Protein AF-0000000084401352 (afdb_homodimer)

Radius of gyration: 25.62 Å; Cα contacts (8 Å, |Δi|>4): 1150; chains: 2; bounding box: 53×101×87 Å

Solvent-accessible surface area (backbone atoms only — not comparable to full-atom values): 31483 Å² total; per-residue (Å²): 136,85,79,76,78,75,78,77,76,76,75,73,77,75,78,76,76,58,40,48,72,59,39,76,73,61,58,25,73,66,57,56,69,68,43,31,50,49,39,47,46,50,26,49,52,30,48,51,50,28,50,51,30,50,49,47,62,72,75,46,54,65,65,54,29,42,75,72,68,41,68,77,48,61,65,51,41,56,51,52,27,52,27,25,48,52,56,23,51,57,33,39,49,34,59,42,82,64,74,68,82,59,47,77,59,74,94,57,88,46,65,64,39,46,45,57,51,43,33,51,52,31,48,42,50,36,9,29,39,19,32,39,38,25,67,43,79,50,42,64,59,20,30,52,39,41,19,40,33,28,45,34,31,41,54,26,26,52,38,22,46,76,70,70,34,47,52,58,46,34,79,56,24,40,40,66,22,49,66,27,56,33,47,31,73,47,44,84,35,55,50,64,57,87,78,28,80,75,74,86,54,63,75,36,45,65,34,48,50,43,74,77,40,81,53,86,61,54,53,65,64,27,33,28,39,36,36,42,56,51,92,80,38,84,69,72,86,59,27,24,43,27,39,33,22,45,30,28,60,45,74,30,64,49,48,72,75,56,91,30,32,30,37,36,47,43,59,78,87,64,46,10,60,27,41,32,32,31,29,29,71,95,37,54,57,90,57,54,65,88,37,33,59,20,35,37,45,44,77,33,47,132,84,79,76,77,75,77,75,77,75,76,73,77,74,77,75,76,55,39,48,73,57,39,75,72,60,58,26,74,66,57,57,69,68,45,33,50,49,38,47,45,50,25,50,52,30,48,49,52,27,50,52,30,50,50,47,61,72,74,47,54,67,64,53,30,42,74,71,69,40,66,77,48,61,67,50,41,56,51,50,27,53,27,25,49,54,55,24,49,58,34,38,50,34,60,43,80,63,75,67,82,58,47,76,59,71,96,57,90,46,66,65,39,46,46,56,52,45,33,52,51,30,49,44,50,36,9,28,40,20,32,40,39,25,68,44,76,50,41,64,58,20,28,52,38,41,18,38,32,26,47,34,31,40,54,26,26,53,39,22,46,75,71,70,34,46,52,57,47,35,80,56,23,40,42,65,22,52,66,26,57,34,47,30,72,47,44,84,35,54,50,64,56,85,79,28,79,76,73,87,55,63,77,36,46,63,31,50,50,42,74,76,42,80,53,85,62,54,53,63,64,28,33,28,40,36,36,42,56,49,90,81,38,84,68,72,88,59,28,24,42,27,39,35,22,43,31,27,59,43,74,29,64,48,48,70,76,54,91,31,32,29,35,36,49,42,58,80,89,63,48,10,60,25,41,33,31,31,27,36,72,92,61,33,49,87,61,54,63,88,37,30,59,21,34,38,44,44,78,34,48

Secondary structure (DSSP, 8-state):
------------------BTT--TTS-GGG--HHHHHHHHHHHHHHHHHHHHHHHHHHH--HHHHHHTT-TTTHHHHHHHHHHHHHHHHHHHHHH-S---PPEE-----SHHHHHHHHHHHHHHHHHHHHHHHHH---HHHHHHHHHHHHHHHHHHHHHHHHHT--S-SSSSSPPP--HHHHHHHHGGGEE--TTSPP--SPPPPBEEEEE-SS-SSP-TT-EEEEEE-TTT----SSEEEEEEETTEEEEEE-EEEETTEEEEEPPTT--SEEEEEEEETTS-SS-SGGG--EEEEEE--/------------------BTT--TTS-GGG--HHHHHHHHHHHHHHHHHHHHHHHHHHH--HHHHHHTT-TTTHHHHHHHHHHHHHHHHHHHHHH-S---PPEE-----SHHHHHHHHHHHHHHHHHHHHHHHHH---HHHHHHHHHHHHHHHHHHHHHHHHHT--S-SSSSSPPP--HHHHHHHHGGGEE--TTSPP--SPPPPBEEEEE-SS-SSP-TT-EEEEEE-TTT----SSEEEEEEETTEEEEEE-EEEETTEEEEEPPTT--SEEEEEEEETTT--S-SGGG--EEEEEE--

pLDDT: mean 88.19, std 19.38, range [24.23, 98.75]

Organism: NCBI:txid1296121

Nearest PDB structures (foldseek):
  8w9k-assembly1_A  TM=8.184E-01  e=1.343E-14  Ramazzottius varieornatus
  8w9k-assembly2_C  TM=8.137E-01  e=3.827E-14  Ramazzottius varieornatus
  8kce-assembly1_A-2  TM=8.216E-01  e=9.245E-14  Ramazzottius varieornatus
  8x1k-assembly1_B  TM=8.146E-01  e=9.245E-14  Ramazzottius varieornatus
  8w9k-assembly1_B  TM=8.212E-01  e=2.360E-13  Ramazzottius varieornatus

Structure (mmCIF, N/CA/C/O backbone):
data_AF-0000000084401352-model_v1
#
loop_
_entity.id
_entity.type
_entity.pdbx_description
1 polymer Rds1p
#
loop_
_atom_site.group_PDB
_atom_site.id
_atom_site.type_symbol
_atom_site.label_atom_id
_atom_site.label_alt_id
_atom_site.label_comp_id
_atom_site.label_asym_id
_atom_site.label_entity_id
_atom_site.label_seq_id
_atom_site.pdbx_PDB_ins_code
_atom_site.Cartn_x
_atom_site.Cartn_y
_atom_site.Cartn_z
_atom_site.occupancy
_atom_site.B_iso_or_equiv
_atom_site.auth_seq_id
_atom_site.auth_comp_id
_atom_site.auth_asym_id
_atom_site.auth_atom_id
_atom_site.pdbx_PDB_model_num
ATOM 1 N N . MET A 1 1 ? 0.568 50.594 -46.312 1 24.95 1 MET A N 1
ATOM 2 C CA . MET A 1 1 ? 1.504 50.312 -45.25 1 24.95 1 MET A CA 1
ATOM 3 C C . MET A 1 1 ? 1.021 49.125 -44.406 1 24.95 1 MET A C 1
ATOM 5 O O . MET A 1 1 ? -0.039 49.219 -43.781 1 24.95 1 MET A O 1
ATOM 9 N N . LYS A 1 2 ? 1.352 47.844 -44.875 1 28.97 2 LYS A N 1
ATOM 10 C CA . LYS A 1 2 ? 0.932 46.531 -44.469 1 28.97 2 LYS A CA 1
ATOM 11 C C . LYS A 1 2 ? 1.452 46.188 -43.062 1 28.97 2 LYS A C 1
ATOM 13 O O . LYS A 1 2 ? 2.658 46.031 -42.844 1 28.97 2 LYS A O 1
ATOM 18 N N . VAL A 1 3 ? 0.885 46.812 -41.969 1 34.12 3 VAL A N 1
ATOM 19 C CA . VAL A 1 3 ? 1.384 46.594 -40.625 1 34.12 3 VAL A CA 1
ATOM 20 C C . VAL A 1 3 ? 1.354 45.094 -40.312 1 34.12 3 VAL A C 1
ATOM 22 O O . VAL A 1 3 ? 0.298 44.469 -40.375 1 34.12 3 VAL A O 1
ATOM 25 N N . SER A 1 4 ? 2.381 44.406 -40.594 1 30.19 4 SER A N 1
ATOM 26 C CA . SER A 1 4 ? 2.557 42.969 -40.312 1 30.19 4 SER A CA 1
ATOM 27 C C . SER A 1 4 ? 2.533 42.719 -38.812 1 30.19 4 SER A C 1
ATOM 29 O O . SER A 1 4 ? 3.391 43.219 -38.062 1 30.19 4 SER A O 1
ATOM 31 N N . VAL A 1 5 ? 1.362 42.594 -38.188 1 30.58 5 VAL A N 1
ATOM 32 C CA . VAL A 1 5 ? 1.199 42.281 -36.75 1 30.58 5 VAL A CA 1
ATOM 33 C C . VAL A 1 5 ? 1.843 40.938 -36.469 1 30.58 5 VAL A C 1
ATOM 35 O O . VAL A 1 5 ? 1.449 39.906 -37.031 1 30.58 5 VAL A O 1
ATOM 38 N N . THR A 1 6 ? 3.119 40.906 -36.219 1 30.44 6 THR A N 1
ATOM 39 C CA . THR A 1 6 ? 3.824 39.719 -35.75 1 30.44 6 THR A CA 1
ATOM 40 C C . THR A 1 6 ? 3.205 39.219 -34.469 1 30.44 6 THR A C 1
ATOM 42 O O . THR A 1 6 ? 3.146 39.938 -33.469 1 30.44 6 THR A O 1
ATOM 45 N N . LEU A 1 7 ? 2.303 38.281 -34.531 1 28.16 7 LEU A N 1
ATOM 46 C CA . LEU A 1 7 ? 1.721 37.562 -33.406 1 28.16 7 LEU A CA 1
ATOM 47 C C . LEU A 1 7 ? 2.805 36.844 -32.594 1 28.16 7 LEU A C 1
ATOM 49 O O . LEU A 1 7 ? 3.48 35.969 -33.094 1 28.16 7 LEU A O 1
ATOM 53 N N . ALA A 1 8 ? 3.504 37.562 -31.672 1 27.83 8 ALA A N 1
ATOM 54 C CA . ALA A 1 8 ? 4.426 36.938 -30.734 1 27.83 8 ALA A CA 1
ATOM 55 C C . ALA A 1 8 ? 3.727 35.875 -29.906 1 27.83 8 ALA A C 1
ATOM 57 O O . ALA A 1 8 ? 2.762 36.156 -29.188 1 27.83 8 ALA A O 1
ATOM 58 N N . ALA A 1 9 ? 3.676 34.688 -30.391 1 27.03 9 ALA A N 1
ATOM 59 C CA . ALA A 1 9 ? 3.223 33.5 -29.641 1 27.03 9 ALA A CA 1
ATOM 60 C C . ALA A 1 9 ? 3.98 33.375 -28.328 1 27.03 9 ALA A C 1
ATOM 62 O O . ALA A 1 9 ? 5.207 33.25 -28.312 1 27.03 9 ALA A O 1
ATOM 63 N N . LEU A 1 10 ? 3.535 34.062 -27.328 1 24.78 10 LEU A N 1
ATOM 64 C CA . LEU A 1 10 ? 4.066 33.875 -25.984 1 24.78 10 LEU A CA 1
ATOM 65 C C . LEU A 1 10 ? 4.062 32.375 -25.625 1 24.78 10 LEU A C 1
ATOM 67 O O . LEU A 1 10 ? 3 31.766 -25.531 1 24.78 10 LEU A O 1
ATOM 71 N N . LEU A 1 11 ? 5.062 31.656 -25.969 1 24.5 11 LEU A N 1
ATOM 72 C CA . LEU A 1 11 ? 5.32 30.328 -25.422 1 24.5 11 LEU A CA 1
ATOM 73 C C . LEU A 1 11 ? 5.34 30.344 -23.906 1 24.5 11 LEU A C 1
ATOM 75 O O . LEU A 1 11 ? 6.273 30.891 -23.297 1 24.5 11 LEU A O 1
ATOM 79 N N . ALA A 1 12 ? 4.207 30.484 -23.266 1 27.17 12 ALA A N 1
ATOM 80 C CA . ALA A 1 12 ? 4.137 30.234 -21.828 1 27.17 12 ALA A CA 1
ATOM 81 C C . ALA A 1 12 ? 4.875 28.953 -21.453 1 27.17 12 ALA A C 1
ATOM 83 O O . ALA A 1 12 ? 4.613 27.891 -22.031 1 27.17 12 ALA A O 1
ATOM 84 N N . GLY A 1 13 ? 6.031 29.016 -21 1 24.56 13 GLY A N 1
ATOM 85 C CA . GLY A 1 13 ? 6.859 27.938 -20.469 1 24.56 13 GLY A CA 1
ATOM 86 C C . GLY A 1 13 ? 6.098 26.984 -19.578 1 24.56 13 GLY A C 1
ATOM 87 O O . GLY A 1 13 ? 5.535 27.406 -18.562 1 24.56 13 GLY A O 1
ATOM 88 N N . VAL A 1 14 ? 5.512 25.938 -20.031 1 26.88 14 VAL A N 1
ATOM 89 C CA . VAL A 1 14 ? 4.969 24.828 -19.281 1 26.88 14 VAL A CA 1
ATOM 90 C C . VAL A 1 14 ? 5.984 24.359 -18.234 1 26.88 14 VAL A C 1
ATOM 92 O O . VAL A 1 14 ? 7.086 23.938 -18.578 1 26.88 14 VAL A O 1
ATOM 95 N N . ALA A 1 15 ? 5.996 24.953 -17.062 1 28.17 15 ALA A N 1
ATOM 96 C CA . ALA A 1 15 ? 6.77 24.406 -15.961 1 28.17 15 ALA A CA 1
ATOM 97 C C . ALA A 1 15 ? 6.605 22.891 -15.891 1 28.17 15 ALA A C 1
ATOM 99 O O . ALA A 1 15 ? 5.488 22.375 -15.734 1 28.17 15 ALA A O 1
ATOM 100 N N . SER A 1 16 ? 7.355 22.062 -16.531 1 27.73 16 SER A N 1
ATOM 101 C CA . SER A 1 16 ? 7.414 20.609 -16.438 1 27.73 16 SER A CA 1
ATOM 102 C C . SER A 1 16 ? 7.453 20.156 -14.984 1 27.73 16 SER A C 1
ATOM 104 O O . SER A 1 16 ? 8.352 20.531 -14.234 1 27.73 16 SER A O 1
ATOM 106 N N . ALA A 1 17 ? 6.398 19.891 -14.375 1 30.94 17 ALA A N 1
ATOM 107 C CA . ALA A 1 17 ? 6.266 19.234 -13.086 1 30.94 17 ALA A CA 1
ATOM 108 C C . ALA A 1 17 ? 7.152 17.984 -13.008 1 30.94 17 ALA A C 1
ATOM 110 O O . ALA A 1 17 ? 6.902 17 -13.703 1 30.94 17 ALA A O 1
ATOM 111 N N . THR A 1 18 ? 8.438 18.094 -12.789 1 31.03 18 THR A N 1
ATOM 112 C CA . THR A 1 18 ? 9.289 16.938 -12.602 1 31.03 18 THR A CA 1
ATOM 113 C C . THR A 1 18 ? 8.836 16.125 -11.383 1 31.03 18 THR A C 1
ATOM 115 O O . THR A 1 18 ? 8.664 16.688 -10.297 1 31.03 18 THR A O 1
ATOM 118 N N . PRO A 1 19 ? 8.367 15.062 -11.555 1 37.28 19 PRO A N 1
ATOM 119 C CA . PRO A 1 19 ? 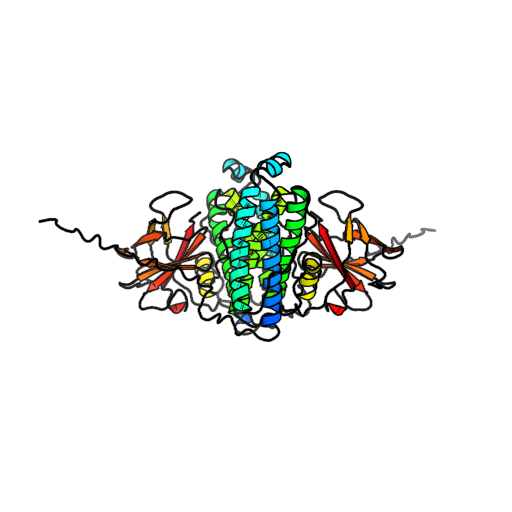8.023 14.203 -10.422 1 37.28 19 PRO A CA 1
ATOM 120 C C . PRO A 1 19 ? 9.102 14.188 -9.344 1 37.28 19 PRO A C 1
ATOM 122 O O . PRO A 1 19 ? 10.289 14.32 -9.648 1 37.28 19 PRO A O 1
ATOM 125 N N . ILE A 1 20 ? 8.859 14.547 -8.203 1 38.28 20 ILE A N 1
ATOM 126 C CA . ILE A 1 20 ? 9.789 14.508 -7.086 1 38.28 20 ILE A CA 1
ATOM 127 C C . ILE A 1 20 ? 10.625 13.227 -7.156 1 38.28 20 ILE A C 1
ATOM 129 O O . ILE A 1 20 ? 11.805 13.227 -6.789 1 38.28 20 ILE A O 1
ATOM 133 N N . VAL A 1 21 ? 10.039 12.07 -7.457 1 39.31 21 VAL A N 1
ATOM 134 C CA . VAL A 1 21 ? 10.844 10.859 -7.555 1 39.31 21 VAL A CA 1
ATOM 135 C C . VAL A 1 21 ? 11.961 11.055 -8.578 1 39.31 21 VAL A C 1
ATOM 137 O O . VAL A 1 21 ? 12.883 10.242 -8.672 1 39.31 21 VAL A O 1
ATOM 140 N N . THR A 1 22 ? 11.648 11.93 -9.531 1 38.03 22 THR A N 1
ATOM 141 C CA . THR A 1 22 ? 12.734 12.062 -10.492 1 38.03 22 THR A CA 1
ATOM 142 C C . THR A 1 22 ? 13.906 12.828 -9.883 1 38.03 22 THR A C 1
ATOM 144 O O . THR A 1 22 ? 14.172 13.969 -10.258 1 38.03 22 THR A O 1
ATOM 147 N N . SER A 1 23 ? 13.875 12.906 -8.578 1 35.84 23 SER A N 1
ATOM 148 C CA . SER A 1 23 ? 15.156 13.516 -8.242 1 35.84 23 SER A CA 1
ATOM 149 C C . SER A 1 23 ? 16.266 13.055 -9.195 1 35.84 23 SER A C 1
ATOM 151 O O . SER A 1 23 ? 16.297 11.883 -9.586 1 35.84 23 SER A O 1
ATOM 153 N N . THR A 1 24 ? 16.641 13.867 -9.875 1 38.06 24 THR A N 1
ATOM 154 C CA . THR A 1 24 ? 17.859 13.695 -10.641 1 38.06 24 THR A CA 1
ATOM 155 C C . THR A 1 24 ? 18.75 12.633 -10.008 1 38.06 24 THR A C 1
ATOM 157 O O . THR A 1 24 ? 19.766 12.227 -10.594 1 38.06 24 THR A O 1
ATOM 160 N N . LYS A 1 25 ? 18.594 12.523 -8.734 1 38.75 25 LYS A N 1
ATOM 161 C CA . LYS A 1 25 ? 19.609 11.68 -8.102 1 38.75 25 LYS A CA 1
ATOM 162 C C . LYS A 1 25 ? 19.375 10.211 -8.438 1 38.75 25 LYS A C 1
ATOM 164 O O . LYS A 1 25 ? 20.172 9.352 -8.047 1 38.75 25 LYS A O 1
ATOM 169 N N . TRP A 1 26 ? 18.078 9.836 -8.609 1 44.12 26 TRP A N 1
ATOM 170 C CA . TRP A 1 26 ? 18.109 8.438 -9.031 1 44.12 26 TRP A CA 1
ATOM 171 C C . TRP A 1 26 ? 18.828 8.289 -10.367 1 44.12 26 TRP A C 1
ATOM 173 O O . TRP A 1 26 ? 18.234 8.523 -11.422 1 44.12 26 TRP A O 1
ATOM 183 N N . LYS A 1 27 ? 19.984 8.875 -10.336 1 45.25 27 LYS A N 1
ATOM 184 C CA . LYS A 1 27 ? 20.766 8.547 -11.531 1 45.25 27 LYS A CA 1
ATOM 185 C C . LYS A 1 27 ? 20.688 7.055 -11.844 1 45.25 27 LYS A C 1
ATOM 187 O O . LYS A 1 27 ? 21.109 6.227 -11.031 1 45.25 27 LYS A O 1
ATOM 192 N N . ARG A 1 28 ? 19.625 6.715 -12.594 1 53.72 28 ARG A N 1
ATOM 193 C CA . ARG A 1 28 ? 19.062 5.527 -13.227 1 53.72 28 ARG A CA 1
ATOM 194 C C . ARG A 1 28 ? 20.125 4.453 -13.422 1 53.72 28 ARG A C 1
ATOM 196 O O . ARG A 1 28 ? 19.938 3.303 -13.023 1 53.72 28 ARG A O 1
ATOM 203 N N . SER A 1 29 ? 21.016 4.723 -14.297 1 56.72 29 SER A N 1
ATOM 204 C CA . SER A 1 29 ? 21.797 3.711 -15 1 56.72 29 SER A CA 1
ATOM 205 C C . SER A 1 29 ? 22.969 3.232 -14.156 1 56.72 29 SER A C 1
ATOM 207 O O . SER A 1 29 ? 23.703 2.322 -14.555 1 56.72 29 SER A O 1
ATOM 209 N N . ALA A 1 30 ? 22.688 3.465 -12.805 1 66.69 30 ALA A N 1
ATOM 210 C CA . ALA A 1 30 ? 23.938 3.137 -12.117 1 66.69 30 ALA A CA 1
ATOM 211 C C . ALA A 1 30 ? 23.734 2.027 -11.094 1 66.69 30 ALA A C 1
ATOM 213 O O . ALA A 1 30 ? 24.641 1.723 -10.305 1 66.69 30 ALA A O 1
ATOM 214 N N . LEU A 1 31 ? 22.531 1.373 -11.289 1 85.69 31 LEU A N 1
ATOM 215 C CA . LEU A 1 31 ? 22.359 0.32 -10.289 1 85.69 31 LEU A CA 1
ATOM 216 C C . LEU A 1 31 ? 23.203 -0.907 -10.648 1 85.69 31 LEU A C 1
ATOM 218 O O . LEU A 1 31 ? 23.328 -1.251 -11.828 1 85.69 31 LEU A O 1
ATOM 222 N N . GLN A 1 32 ? 23.828 -1.464 -9.633 1 88.19 32 GLN A N 1
ATOM 223 C CA . GLN A 1 32 ? 24.656 -2.652 -9.828 1 88.19 32 GLN A CA 1
ATOM 224 C C . GLN A 1 32 ? 24.344 -3.719 -8.781 1 88.19 32 GLN A C 1
ATOM 226 O O . GLN A 1 32 ? 23.609 -3.457 -7.82 1 88.19 32 GLN A O 1
ATOM 231 N N . GLY A 1 33 ? 24.719 -4.93 -9.102 1 94.06 33 GLY A N 1
ATOM 232 C CA . GLY A 1 33 ? 24.594 -6.012 -8.141 1 94.06 33 GLY A CA 1
ATOM 233 C C . GLY A 1 33 ? 23.156 -6.348 -7.812 1 94.06 33 GLY A C 1
ATOM 234 O O . GLY A 1 33 ? 22.312 -6.469 -8.711 1 94.06 33 GLY A O 1
ATOM 235 N N . LEU A 1 34 ? 22.906 -6.578 -6.586 1 94.81 34 LEU A N 1
ATOM 236 C CA . LEU A 1 34 ? 21.594 -7.035 -6.137 1 94.81 34 LEU A CA 1
ATOM 237 C C . LEU A 1 34 ? 20.531 -5.98 -6.414 1 94.81 34 LEU A C 1
ATOM 239 O O . LEU A 1 34 ? 19.391 -6.312 -6.738 1 94.81 34 LEU A O 1
ATOM 243 N N . ASP A 1 35 ? 20.938 -4.719 -6.293 1 96.25 35 ASP A N 1
ATOM 244 C CA . ASP A 1 35 ? 19.984 -3.654 -6.578 1 96.25 35 ASP A CA 1
ATOM 245 C C . ASP A 1 35 ? 19.484 -3.736 -8.023 1 96.25 35 ASP A C 1
ATOM 247 O O . ASP A 1 35 ? 18.281 -3.604 -8.273 1 96.25 35 ASP A O 1
ATOM 251 N N . PHE A 1 36 ? 20.375 -3.949 -8.969 1 96.19 36 PHE A N 1
ATOM 252 C CA . PHE A 1 36 ? 19.969 -4.086 -10.359 1 96.19 36 PHE A CA 1
ATOM 253 C C . PHE A 1 36 ? 19.047 -5.297 -10.531 1 96.19 36 PHE A C 1
ATOM 255 O O . PHE A 1 36 ? 18.031 -5.219 -11.227 1 96.19 36 PHE A O 1
ATOM 262 N N . GLU A 1 37 ? 19.438 -6.422 -9.922 1 97.25 37 GLU A N 1
ATOM 263 C CA . GLU A 1 37 ? 18.672 -7.648 -10.094 1 97.25 37 GLU A CA 1
ATOM 264 C C . GLU A 1 37 ? 17.234 -7.473 -9.602 1 97.25 37 GLU A C 1
ATOM 266 O O . GLU A 1 37 ? 16.297 -7.949 -10.242 1 97.25 37 GLU A O 1
ATOM 271 N N . ILE A 1 38 ? 17.062 -6.801 -8.5 1 97.94 38 ILE A N 1
ATOM 272 C CA . ILE A 1 38 ? 15.742 -6.578 -7.926 1 97.94 38 ILE A CA 1
ATOM 273 C C . ILE A 1 38 ? 14.945 -5.633 -8.82 1 97.94 38 ILE A C 1
ATOM 275 O O . ILE A 1 38 ? 13.766 -5.875 -9.102 1 97.94 38 ILE A O 1
ATOM 279 N N . ILE A 1 39 ? 15.578 -4.59 -9.312 1 97.5 39 ILE A N 1
ATOM 280 C CA . ILE A 1 39 ? 14.898 -3.627 -10.18 1 97.5 39 ILE A CA 1
ATOM 281 C C . ILE A 1 39 ? 14.547 -4.285 -11.508 1 97.5 39 ILE A C 1
ATOM 283 O O . ILE A 1 39 ? 13.477 -4.031 -12.07 1 97.5 39 ILE A O 1
ATOM 287 N N . ASN A 1 40 ? 15.414 -5.102 -12.055 1 97.31 40 ASN A N 1
ATOM 288 C CA . ASN A 1 40 ? 15.133 -5.859 -13.266 1 97.31 40 ASN A CA 1
ATOM 289 C C . ASN A 1 40 ? 13.898 -6.742 -13.094 1 97.31 40 ASN A C 1
ATOM 291 O O . ASN A 1 40 ? 13.031 -6.789 -13.977 1 97.31 40 ASN A O 1
ATOM 295 N N . LEU A 1 41 ? 13.773 -7.438 -11.984 1 98.19 41 LEU A N 1
ATOM 296 C CA . LEU A 1 41 ? 12.586 -8.242 -11.711 1 98.19 41 LEU A CA 1
ATOM 297 C C . LEU A 1 41 ? 11.344 -7.367 -11.625 1 98.19 41 LEU A C 1
ATOM 299 O O . LEU A 1 41 ? 10.32 -7.68 -12.234 1 98.19 41 LEU A O 1
ATOM 303 N N . ALA A 1 42 ? 11.477 -6.277 -10.867 1 98.38 42 ALA A N 1
ATOM 304 C CA . ALA A 1 42 ? 10.336 -5.379 -10.703 1 98.38 42 ALA A CA 1
ATOM 305 C C . ALA A 1 42 ? 9.875 -4.828 -12.055 1 98.38 42 ALA A C 1
ATOM 307 O O . ALA A 1 42 ? 8.672 -4.758 -12.32 1 98.38 42 ALA A O 1
ATOM 308 N N . ARG A 1 43 ? 10.812 -4.453 -12.852 1 97.38 43 ARG A N 1
ATOM 309 C CA . ARG A 1 43 ? 10.516 -3.963 -14.195 1 97.38 43 ARG A CA 1
ATOM 310 C C . ARG A 1 43 ? 9.734 -5 -15 1 97.38 43 ARG A C 1
ATOM 312 O O . ARG A 1 43 ? 8.766 -4.66 -15.68 1 97.38 43 ARG A O 1
ATOM 319 N N . ASN A 1 44 ? 10.141 -6.168 -14.969 1 98.31 44 ASN A N 1
ATOM 320 C CA . ASN A 1 44 ? 9.477 -7.234 -15.703 1 98.31 44 ASN A CA 1
ATOM 321 C C . ASN A 1 44 ? 8.078 -7.504 -15.156 1 98.31 44 ASN A C 1
ATOM 323 O O . ASN A 1 44 ? 7.145 -7.766 -15.93 1 98.31 44 ASN A O 1
ATOM 327 N N . LEU A 1 45 ? 7.922 -7.477 -13.852 1 98.56 45 LEU A N 1
ATOM 328 C CA . LEU A 1 45 ? 6.605 -7.672 -13.258 1 98.56 45 LEU A CA 1
ATOM 329 C C . LEU A 1 45 ? 5.652 -6.555 -13.68 1 98.56 45 LEU A C 1
ATOM 331 O O . LEU A 1 45 ? 4.492 -6.812 -14 1 98.56 45 LEU A O 1
ATOM 335 N N . GLU A 1 46 ? 6.141 -5.316 -13.664 1 98.38 46 GLU A N 1
ATOM 336 C CA . GLU A 1 46 ? 5.301 -4.199 -14.086 1 98.38 46 GLU A CA 1
ATOM 337 C C . GLU A 1 46 ? 4.953 -4.301 -15.57 1 98.38 46 GLU A C 1
ATOM 339 O O . GLU A 1 46 ? 3.844 -3.957 -15.977 1 98.38 46 GLU A O 1
ATOM 344 N N . SER A 1 47 ? 5.949 -4.727 -16.359 1 98.31 47 SER A N 1
ATOM 345 C CA . SER A 1 47 ? 5.68 -4.965 -17.766 1 98.31 47 SER A CA 1
ATOM 346 C C . SER A 1 47 ? 4.598 -6.023 -17.953 1 98.31 47 SER A C 1
ATOM 348 O O . SER A 1 47 ? 3.746 -5.902 -18.844 1 98.31 47 SER A O 1
ATOM 350 N N . LEU A 1 48 ? 4.66 -7.051 -17.219 1 98.62 48 LEU A N 1
ATOM 351 C CA . LEU A 1 48 ? 3.656 -8.109 -17.25 1 98.62 48 LEU A CA 1
ATOM 352 C C . LEU A 1 48 ? 2.271 -7.547 -16.938 1 98.62 48 LEU A C 1
ATOM 354 O O . LEU A 1 48 ? 1.312 -7.809 -17.672 1 98.62 48 LEU A O 1
ATOM 358 N N . GLU A 1 49 ? 2.125 -6.773 -15.906 1 98.69 49 GLU A N 1
ATOM 359 C CA . GLU A 1 49 ? 0.834 -6.211 -15.523 1 98.69 49 GLU A CA 1
ATOM 360 C C . GLU A 1 49 ? 0.318 -5.238 -16.578 1 98.69 49 GLU A C 1
ATOM 362 O O . GLU A 1 49 ? -0.879 -5.211 -16.875 1 98.69 49 GLU A O 1
ATOM 367 N N . LEU A 1 50 ? 1.241 -4.434 -17.062 1 98.56 50 LEU A N 1
ATOM 368 C CA . LEU A 1 50 ? 0.871 -3.516 -18.125 1 98.56 50 LEU A CA 1
ATOM 369 C C . LEU A 1 50 ? 0.242 -4.27 -19.297 1 98.56 50 LEU A C 1
ATOM 371 O O . LEU A 1 50 ? -0.819 -3.883 -19.797 1 98.56 50 LEU A O 1
ATOM 375 N N . ASN A 1 51 ? 0.835 -5.305 -19.719 1 98.5 51 ASN A N 1
ATOM 376 C CA . ASN A 1 51 ? 0.325 -6.082 -20.844 1 98.5 51 ASN A CA 1
ATOM 377 C C . ASN A 1 51 ? -0.952 -6.832 -20.469 1 98.5 51 ASN A C 1
ATOM 379 O O . ASN A 1 51 ? -1.823 -7.035 -21.328 1 98.5 51 ASN A O 1
ATOM 383 N N . TYR A 1 52 ? -1.057 -7.273 -19.234 1 98.75 52 TYR A N 1
ATOM 384 C CA . TYR A 1 52 ? -2.285 -7.895 -18.75 1 98.75 52 TYR A CA 1
ATOM 385 C C . TYR A 1 52 ? -3.477 -6.965 -18.953 1 98.75 52 TYR A C 1
ATOM 387 O O . TYR A 1 52 ? -4.508 -7.371 -19.484 1 98.75 52 TYR A O 1
ATOM 395 N N . TRP A 1 53 ? -3.33 -5.727 -18.5 1 98.62 53 TRP A N 1
ATOM 396 C CA . TRP A 1 53 ? -4.418 -4.758 -18.609 1 98.62 53 TRP A CA 1
ATOM 397 C C . TRP A 1 53 ? -4.688 -4.406 -20.062 1 98.62 53 TRP A C 1
ATOM 399 O O . TRP A 1 53 ? -5.844 -4.246 -20.469 1 98.62 53 TRP A O 1
ATOM 409 N N . ASN A 1 54 ? -3.629 -4.262 -20.859 1 98.19 54 ASN A N 1
ATOM 410 C CA . ASN A 1 54 ? -3.812 -3.994 -22.281 1 98.19 54 ASN A CA 1
ATOM 411 C C . ASN A 1 54 ? -4.613 -5.102 -22.969 1 98.19 54 ASN A C 1
ATOM 413 O O . ASN A 1 54 ? -5.492 -4.824 -23.781 1 98.19 54 ASN A O 1
ATOM 417 N N . GLN A 1 55 ? -4.324 -6.297 -22.641 1 98.12 55 GLN A N 1
ATOM 418 C CA . GLN A 1 55 ? -5.078 -7.406 -23.219 1 98.12 55 GLN A CA 1
ATOM 419 C C . GLN A 1 55 ? -6.527 -7.391 -22.734 1 98.12 55 GLN A C 1
ATOM 421 O O . GLN A 1 55 ? -7.441 -7.688 -23.516 1 98.12 55 GLN A O 1
ATOM 426 N N . GLY A 1 56 ? -6.734 -7.07 -21.484 1 98.5 56 GLY A N 1
ATOM 427 C CA . GLY A 1 56 ? -8.094 -6.918 -21 1 98.5 56 GLY A CA 1
ATOM 428 C C . GLY A 1 56 ? -8.891 -5.875 -21.766 1 98.5 56 GLY A C 1
ATOM 429 O O . GLY A 1 56 ? -10.039 -6.113 -22.156 1 98.5 56 GLY A O 1
ATOM 430 N N . LEU A 1 57 ? -8.258 -4.73 -22.016 1 98.44 57 LEU A N 1
ATOM 431 C CA . LEU A 1 57 ? -8.906 -3.635 -22.734 1 98.44 57 LEU A CA 1
ATOM 432 C C . LEU A 1 57 ? -9.195 -4.023 -24.172 1 98.44 57 LEU A C 1
ATOM 434 O O . LEU A 1 57 ? -10.203 -3.604 -24.734 1 98.44 57 LEU A O 1
ATOM 438 N N . LYS A 1 58 ? -8.336 -4.785 -24.766 1 98.19 58 LYS A N 1
ATOM 439 C CA . LYS A 1 58 ? -8.508 -5.234 -26.141 1 98.19 58 LYS A CA 1
ATOM 440 C C . LYS A 1 58 ? -9.617 -6.281 -26.25 1 98.19 58 LYS A C 1
ATOM 442 O O . LYS A 1 58 ? -10.406 -6.258 -27.188 1 98.19 58 LYS A O 1
ATOM 447 N N . ASN A 1 59 ? -9.766 -7.133 -25.312 1 98.25 59 ASN A N 1
ATOM 448 C CA . ASN A 1 59 ? -10.578 -8.336 -25.438 1 98.25 59 ASN A CA 1
ATOM 449 C C . ASN A 1 59 ? -11.984 -8.117 -24.906 1 98.25 59 ASN A C 1
ATOM 451 O O . ASN A 1 59 ? -12.906 -8.859 -25.25 1 98.25 59 ASN A O 1
ATOM 455 N N . PHE A 1 60 ? -12.203 -7.156 -24.016 1 98.62 60 PHE A N 1
ATOM 456 C CA . PHE A 1 60 ? -13.5 -7.031 -23.359 1 98.62 60 PHE A CA 1
ATOM 457 C C . PHE A 1 60 ? -14.031 -5.609 -23.469 1 98.62 60 PHE A C 1
ATOM 459 O O . PHE A 1 60 ? -13.32 -4.648 -23.188 1 98.62 60 PHE A O 1
ATOM 466 N N . THR A 1 61 ? -15.281 -5.473 -23.844 1 98.25 61 THR A N 1
ATOM 467 C CA . THR A 1 61 ? -15.977 -4.199 -23.953 1 98.25 61 THR A CA 1
ATOM 468 C C . THR A 1 61 ? -16.734 -3.885 -22.672 1 98.25 61 THR A C 1
ATOM 470 O O . THR A 1 61 ? -16.797 -4.715 -21.766 1 98.25 61 THR A O 1
ATOM 473 N N . ASP A 1 62 ? -17.281 -2.721 -22.625 1 97.94 62 ASP A N 1
ATOM 474 C CA . ASP A 1 62 ? -18.141 -2.357 -21.5 1 97.94 62 ASP A CA 1
ATOM 475 C C . ASP A 1 62 ? -19.312 -3.33 -21.391 1 97.94 62 ASP A C 1
ATOM 477 O O . ASP A 1 62 ? -19.703 -3.709 -20.281 1 97.94 62 ASP A O 1
ATOM 481 N N . ASP A 1 63 ? -19.859 -3.703 -22.5 1 98.25 63 ASP A N 1
ATOM 482 C CA . ASP A 1 63 ? -21 -4.621 -22.516 1 98.25 63 ASP A CA 1
ATOM 483 C C . ASP A 1 63 ? -20.609 -5.98 -21.938 1 98.25 63 ASP A C 1
ATOM 485 O O . ASP A 1 63 ? -21.406 -6.621 -21.25 1 98.25 63 ASP A O 1
ATOM 489 N N . ASP A 1 64 ? -19.422 -6.426 -22.234 1 98.5 64 ASP A N 1
ATOM 490 C CA . ASP A 1 64 ? -18.953 -7.695 -21.703 1 98.5 64 ASP A CA 1
ATOM 491 C C . ASP A 1 64 ? -18.938 -7.668 -20.172 1 98.5 64 ASP A C 1
ATOM 493 O O . ASP A 1 64 ? -19.406 -8.609 -19.516 1 98.5 64 ASP A O 1
ATOM 497 N N . PHE A 1 65 ? -18.438 -6.621 -19.641 1 98.38 65 PHE A N 1
ATOM 498 C CA . PHE A 1 65 ? -18.359 -6.492 -18.188 1 98.38 65 PHE A CA 1
ATOM 499 C C . PHE A 1 65 ? -19.75 -6.355 -17.578 1 98.38 65 PHE A C 1
ATOM 501 O O . PHE A 1 65 ? -20.062 -6.98 -16.562 1 98.38 65 PHE A O 1
ATOM 508 N N . ASN A 1 66 ? -20.562 -5.547 -18.188 1 97.88 66 ASN A N 1
ATOM 509 C CA . ASN A 1 66 ? -21.922 -5.371 -17.703 1 97.88 66 ASN A CA 1
ATOM 510 C C . ASN A 1 66 ? -22.688 -6.691 -17.688 1 97.88 66 ASN A C 1
ATOM 512 O O . ASN A 1 66 ? -23.359 -7.012 -16.703 1 97.88 66 ASN A O 1
ATOM 516 N N . ASN A 1 67 ? -22.531 -7.422 -18.734 1 98.19 67 ASN A N 1
ATOM 517 C CA . ASN A 1 67 ? -23.234 -8.695 -18.844 1 98.19 67 ASN A CA 1
ATOM 518 C C . ASN A 1 67 ? -22.719 -9.719 -17.828 1 98.19 67 ASN A C 1
ATOM 520 O O . ASN A 1 67 ? -23.453 -10.609 -17.422 1 98.19 67 ASN A O 1
ATOM 524 N N . ALA A 1 68 ? -21.5 -9.516 -17.438 1 98.38 68 ALA A N 1
ATOM 525 C CA . ALA A 1 68 ? -20.906 -10.43 -16.453 1 98.38 68 ALA A CA 1
ATOM 526 C C . ALA A 1 68 ? -21.188 -9.969 -15.031 1 98.38 68 ALA A C 1
ATOM 528 O O . ALA A 1 68 ? -20.781 -10.633 -14.07 1 98.38 68 ALA A O 1
ATOM 529 N N . GLY A 1 69 ? -21.781 -8.789 -14.898 1 98.25 69 GLY A N 1
ATOM 530 C CA . GLY A 1 69 ? -22.141 -8.297 -13.578 1 98.25 69 GLY A CA 1
ATOM 531 C C . GLY A 1 69 ? -21.094 -7.367 -12.984 1 98.25 69 GLY A C 1
ATOM 532 O O . GLY A 1 69 ? -21.125 -7.082 -11.781 1 98.25 69 GLY A O 1
ATOM 533 N N . TYR A 1 70 ? -20.203 -6.914 -13.766 1 98.12 70 TYR A N 1
ATOM 534 C CA . TYR A 1 70 ? -19.125 -6.027 -13.305 1 98.12 70 TYR A CA 1
ATOM 535 C C . TYR A 1 70 ? -19.312 -4.625 -13.883 1 98.12 70 TYR A C 1
ATOM 537 O O . TYR A 1 70 ? -18.375 -4.062 -14.461 1 98.12 70 TYR A O 1
ATOM 545 N N . GLN A 1 71 ? -20.469 -4.074 -13.656 1 96.69 71 GLN A N 1
ATOM 546 C CA . GLN A 1 71 ? -20.812 -2.77 -14.211 1 96.69 71 GLN A CA 1
ATOM 547 C C . GLN A 1 71 ? -19.812 -1.705 -13.773 1 96.69 71 GLN A C 1
ATOM 549 O O . GLN A 1 71 ? -19.484 -1.609 -12.586 1 96.69 71 GLN A O 1
ATOM 554 N N . GLY A 1 72 ? -19.344 -1.008 -14.727 1 95.44 72 GLY A N 1
ATOM 555 C CA . GLY A 1 72 ? -18.484 0.127 -14.438 1 95.44 72 GLY A CA 1
ATOM 556 C C . GLY A 1 72 ? -17.016 -0.258 -14.273 1 95.44 72 GLY A C 1
ATOM 557 O O . GLY A 1 72 ? -16.156 0.608 -14.094 1 95.44 72 GLY A O 1
ATOM 558 N N . PHE A 1 73 ? -16.594 -1.502 -14.406 1 97.19 73 PHE A N 1
ATOM 559 C CA . PHE A 1 73 ? -15.242 -1.939 -14.102 1 97.19 73 PHE A CA 1
ATOM 560 C C . PHE A 1 73 ? -14.273 -1.516 -15.195 1 97.19 73 PHE A C 1
ATOM 562 O O . PHE A 1 73 ? -13.094 -1.275 -14.938 1 97.19 73 PHE A O 1
ATOM 569 N N . ARG A 1 74 ? -14.68 -1.438 -16.406 1 96.75 74 ARG A N 1
ATOM 570 C CA . ARG A 1 74 ? -13.758 -1.254 -17.531 1 96.75 74 ARG A CA 1
ATOM 571 C C . ARG A 1 74 ? -12.953 0.034 -17.375 1 96.75 74 ARG A C 1
ATOM 573 O O . ARG A 1 74 ? -11.797 0.1 -17.781 1 96.75 74 ARG A O 1
ATOM 580 N N . GLN A 1 75 ? -13.57 1.057 -16.828 1 95.94 75 GLN A N 1
ATOM 581 C CA . GLN A 1 75 ? -12.852 2.309 -16.641 1 95.94 75 GLN A CA 1
ATOM 582 C C . GLN A 1 75 ? -11.625 2.107 -15.75 1 95.94 75 GLN A C 1
ATOM 584 O O . GLN A 1 75 ? -10.617 2.803 -15.906 1 95.94 75 GLN A O 1
ATOM 589 N N . TYR A 1 76 ? -11.688 1.215 -14.859 1 97.31 76 TYR A N 1
ATOM 590 C CA . TYR A 1 76 ? -10.562 0.952 -13.977 1 97.31 76 TYR A CA 1
ATOM 591 C C . TYR A 1 76 ? -9.453 0.207 -14.711 1 97.31 76 TYR A C 1
ATOM 593 O O . TYR A 1 76 ? -8.281 0.324 -14.359 1 97.31 76 TYR A O 1
ATOM 601 N N . LEU A 1 77 ? -9.789 -0.537 -15.773 1 97.62 77 LEU A N 1
ATOM 602 C CA . LEU A 1 77 ? -8.758 -1.167 -16.578 1 97.62 77 LEU A CA 1
ATOM 603 C C . LEU A 1 77 ? -7.848 -0.119 -17.219 1 97.62 77 LEU A C 1
ATOM 605 O O . LEU A 1 77 ? -6.625 -0.29 -17.25 1 97.62 77 LEU A O 1
ATOM 609 N N . GLU A 1 78 ? -8.477 0.855 -17.672 1 96.69 78 GLU A N 1
ATOM 610 C CA . GLU A 1 78 ? -7.699 1.939 -18.281 1 96.69 78 GLU A CA 1
ATOM 611 C C . GLU A 1 78 ? -6.816 2.627 -17.234 1 96.69 78 GLU A C 1
ATOM 613 O O . GLU A 1 78 ? -5.656 2.934 -17.516 1 96.69 78 GLU A O 1
ATOM 618 N N . LEU A 1 79 ? -7.402 2.889 -16.109 1 97.31 79 LEU A N 1
ATOM 619 C CA . LEU A 1 79 ? -6.648 3.514 -15.031 1 97.31 79 LEU A CA 1
ATOM 620 C C . LEU A 1 79 ? -5.48 2.633 -14.602 1 97.31 79 LEU A C 1
ATOM 622 O O . LEU A 1 79 ? -4.363 3.121 -14.422 1 97.31 79 LEU A O 1
ATOM 626 N N . PHE A 1 80 ? -5.738 1.334 -14.422 1 98.56 80 PHE A N 1
ATOM 627 C CA . PHE A 1 80 ? -4.691 0.399 -14.023 1 98.56 80 PHE A CA 1
ATOM 628 C C . PHE A 1 80 ? -3.574 0.365 -15.062 1 98.56 80 PHE A C 1
ATOM 630 O O . PHE A 1 80 ? -2.393 0.377 -14.711 1 98.56 80 PHE A O 1
ATOM 637 N N . ARG A 1 81 ? -3.965 0.351 -16.281 1 98.12 81 ARG A N 1
ATOM 638 C CA . ARG A 1 81 ? -2.988 0.394 -17.375 1 98.12 81 ARG A CA 1
ATOM 639 C C . ARG A 1 81 ? -2.104 1.631 -17.266 1 98.12 81 ARG A C 1
ATOM 641 O O . ARG A 1 81 ? -0.877 1.534 -17.359 1 98.12 81 ARG A O 1
ATOM 648 N N . ASP A 1 82 ? -2.684 2.707 -17.109 1 97.44 82 ASP A N 1
ATOM 649 C CA . ASP A 1 82 ? -1.937 3.957 -17.016 1 97.44 82 ASP A CA 1
ATOM 650 C C . ASP A 1 82 ? -1.022 3.971 -15.797 1 97.44 82 ASP A C 1
ATOM 652 O O . ASP A 1 82 ? 0.098 4.48 -15.859 1 97.44 82 ASP A O 1
ATOM 656 N N . GLN A 1 83 ? -1.484 3.484 -14.711 1 97.38 83 GLN A N 1
ATOM 657 C CA . GLN A 1 83 ? -0.657 3.344 -13.516 1 97.38 83 GLN A CA 1
ATOM 658 C C . GLN A 1 83 ? 0.546 2.443 -13.781 1 97.38 83 GLN A C 1
ATOM 660 O O . GLN A 1 83 ? 1.667 2.762 -13.383 1 97.38 83 GLN A O 1
ATOM 665 N N . GLU A 1 84 ? 0.313 1.354 -14.477 1 98.25 84 GLU A N 1
ATOM 666 C CA . GLU A 1 84 ? 1.415 0.449 -14.789 1 98.25 84 GLU A CA 1
ATOM 667 C C . GLU A 1 84 ? 2.408 1.099 -15.75 1 98.25 84 GLU A C 1
ATOM 669 O O . GLU A 1 84 ? 3.611 0.838 -15.68 1 98.25 84 GLU A O 1
ATOM 674 N N . ILE A 1 85 ? 1.896 1.915 -16.672 1 97.69 85 ILE A N 1
ATOM 675 C CA . ILE A 1 85 ? 2.805 2.648 -17.547 1 97.69 85 ILE A CA 1
ATOM 676 C C . ILE A 1 85 ? 3.748 3.508 -16.703 1 97.69 85 ILE A C 1
ATOM 678 O O . ILE A 1 85 ? 4.957 3.52 -16.938 1 97.69 85 ILE A O 1
ATOM 682 N N . ALA A 1 86 ? 3.197 4.191 -15.773 1 96.12 86 ALA A N 1
ATOM 683 C CA . ALA A 1 86 ? 4.016 5.039 -14.914 1 96.12 86 ALA A CA 1
ATOM 684 C C . ALA A 1 86 ? 5.023 4.211 -14.125 1 96.12 86 ALA A C 1
ATOM 686 O O . ALA A 1 86 ? 6.207 4.551 -14.062 1 96.12 86 ALA A O 1
ATOM 687 N N . HIS A 1 87 ? 4.578 3.078 -13.5 1 97.31 87 HIS A N 1
ATOM 688 C CA . HIS A 1 87 ? 5.461 2.209 -12.727 1 97.31 87 HIS A CA 1
ATOM 689 C C . HIS A 1 87 ? 6.578 1.643 -13.602 1 97.31 87 HIS A C 1
ATOM 691 O O . HIS A 1 87 ? 7.754 1.728 -13.242 1 97.31 87 HIS A O 1
ATOM 697 N N . PHE A 1 88 ? 6.164 1.148 -14.727 1 97.06 88 PHE A N 1
ATOM 698 C CA . PHE A 1 88 ? 7.113 0.553 -15.664 1 97.06 88 PHE A CA 1
ATOM 699 C C . PHE A 1 88 ? 8.141 1.581 -16.125 1 97.06 88 PHE A C 1
ATOM 701 O O . PHE A 1 88 ? 9.336 1.283 -16.188 1 97.06 88 PHE A O 1
ATOM 708 N N . THR A 1 89 ? 7.695 2.736 -16.453 1 95.56 89 THR A N 1
ATOM 709 C CA . THR A 1 89 ? 8.57 3.77 -17 1 95.56 89 THR A CA 1
ATOM 710 C C . THR A 1 89 ? 9.68 4.113 -16.016 1 95.56 89 THR A C 1
ATOM 712 O O . THR A 1 89 ? 10.859 4.16 -16.391 1 95.56 89 THR A O 1
ATOM 715 N N . VAL A 1 90 ? 9.367 4.297 -14.766 1 93.31 90 VAL A N 1
ATOM 716 C CA . VAL A 1 90 ? 10.367 4.672 -13.766 1 93.31 90 VAL A CA 1
ATOM 717 C C . VAL A 1 90 ? 11.344 3.516 -13.555 1 93.31 90 VAL A C 1
ATOM 719 O O . VAL A 1 90 ? 12.555 3.727 -13.461 1 93.31 90 VAL A O 1
ATOM 722 N N . LEU A 1 91 ? 10.852 2.311 -13.492 1 95.5 91 LEU A N 1
ATOM 723 C CA . LEU A 1 91 ? 11.703 1.146 -13.273 1 95.5 91 LEU A CA 1
ATOM 724 C C . LEU A 1 91 ? 12.562 0.859 -14.492 1 95.5 91 LEU A C 1
ATOM 726 O O . LEU A 1 91 ? 13.727 0.465 -14.359 1 95.5 91 LEU A O 1
ATOM 730 N N . ASN A 1 92 ? 11.961 1.043 -15.672 1 94.44 92 ASN A N 1
ATOM 731 C CA . ASN A 1 92 ? 12.695 0.848 -16.906 1 94.44 92 ASN A CA 1
ATOM 732 C C . ASN A 1 92 ? 13.859 1.83 -17.031 1 94.44 92 ASN A C 1
ATOM 734 O O . ASN A 1 92 ? 14.953 1.454 -17.453 1 94.44 92 ASN A O 1
ATOM 738 N N . GLU A 1 93 ? 13.625 3.01 -16.703 1 92.31 93 GLU A N 1
ATOM 739 C CA . GLU A 1 93 ? 14.68 4.016 -16.703 1 92.31 93 GLU A CA 1
ATOM 740 C C . GLU A 1 93 ? 15.781 3.664 -15.703 1 92.31 93 GLU A C 1
ATOM 742 O O . GLU A 1 93 ? 16.969 3.848 -15.992 1 92.31 93 GLU A O 1
ATOM 747 N N . ALA A 1 94 ? 15.438 3.189 -14.562 1 91.81 94 ALA A N 1
ATOM 748 C CA . ALA A 1 94 ? 16.406 2.803 -13.539 1 91.81 94 ALA A CA 1
ATOM 749 C C . ALA A 1 94 ? 17.219 1.589 -13.984 1 91.81 94 ALA A C 1
ATOM 751 O O . ALA A 1 94 ? 18.406 1.475 -13.664 1 91.81 94 ALA A O 1
ATOM 752 N N . ALA A 1 95 ? 16.578 0.67 -14.664 1 92.94 95 ALA A N 1
ATOM 753 C CA . ALA A 1 95 ? 17.219 -0.558 -15.102 1 92.94 95 ALA A CA 1
ATOM 754 C C . ALA A 1 95 ? 18.203 -0.28 -16.25 1 92.94 95 ALA A C 1
ATOM 756 O O . ALA A 1 95 ? 19.188 -0.995 -16.422 1 92.94 95 ALA A O 1
ATOM 757 N N . GLY A 1 96 ? 17.875 0.745 -17.078 1 90.69 96 GLY A N 1
ATOM 758 C CA . GLY A 1 96 ? 18.766 1.118 -18.156 1 90.69 96 GLY A CA 1
ATOM 759 C C . GLY A 1 96 ? 18.344 0.553 -19.5 1 90.69 96 GLY A C 1
ATOM 760 O O . GLY A 1 96 ? 17.156 0.446 -19.781 1 90.69 96 GLY A O 1
ATOM 761 N N . GLU A 1 97 ? 19.344 0.313 -20.281 1 87.75 97 GLU A N 1
ATOM 762 C CA . GLU A 1 97 ? 19.094 -0.08 -21.672 1 87.75 97 GLU A CA 1
ATOM 763 C C . GLU A 1 97 ? 19.234 -1.588 -21.844 1 87.75 97 GLU A C 1
ATOM 765 O O . GLU A 1 97 ? 19.672 -2.289 -20.938 1 87.75 97 GLU A O 1
ATOM 770 N N . GLY A 1 98 ? 18.719 -2.012 -23.062 1 91 98 GLY A N 1
ATOM 771 C CA . GLY A 1 98 ? 19 -3.393 -23.422 1 91 98 GLY A CA 1
ATOM 772 C C . GLY A 1 98 ? 17.797 -4.305 -23.25 1 91 98 GLY A C 1
ATOM 773 O O . GLY A 1 98 ? 17.953 -5.523 -23.125 1 91 98 GLY A O 1
ATOM 774 N N . PHE A 1 99 ? 16.688 -3.742 -23.203 1 95 99 PHE A N 1
ATOM 775 C CA . PHE A 1 99 ? 15.492 -4.555 -23.047 1 95 99 PHE A CA 1
ATOM 776 C C . PHE A 1 99 ? 14.664 -4.555 -24.312 1 95 99 PHE A C 1
ATOM 778 O O . PHE A 1 99 ? 14.492 -3.51 -24.953 1 95 99 PHE A O 1
ATOM 785 N N . GLU A 1 100 ? 14.258 -5.719 -24.656 1 95.81 100 GLU A N 1
ATOM 786 C CA . GLU A 1 100 ? 13.266 -5.918 -25.703 1 95.81 100 GLU A CA 1
ATOM 787 C C . GLU A 1 100 ? 11.938 -6.406 -25.141 1 95.81 100 GLU A C 1
ATOM 789 O O . GLU A 1 100 ? 11.898 -6.957 -24.031 1 95.81 100 GLU A O 1
ATOM 794 N N . ASN A 1 101 ? 10.891 -6.25 -25.891 1 94.62 101 ASN A N 1
ATOM 795 C CA . ASN A 1 101 ? 9.57 -6.633 -25.406 1 94.62 101 ASN A CA 1
ATOM 796 C C . ASN A 1 101 ? 9.445 -8.148 -25.25 1 94.62 101 ASN A C 1
ATOM 798 O O . ASN A 1 101 ? 9.82 -8.898 -26.141 1 94.62 101 ASN A O 1
ATOM 802 N N . CYS A 1 102 ? 8.914 -8.555 -24.125 1 97.44 102 CYS A N 1
ATOM 803 C CA . CYS A 1 102 ? 8.539 -9.953 -23.906 1 97.44 102 CYS A CA 1
ATOM 804 C C . CYS A 1 102 ? 7.18 -10.258 -24.531 1 97.44 102 CYS A C 1
ATOM 806 O O . CYS A 1 102 ? 6.488 -9.344 -24.984 1 97.44 102 CYS A O 1
ATOM 808 N N . THR A 1 103 ? 6.871 -11.508 -24.641 1 97.69 103 THR A N 1
ATOM 809 C CA . THR A 1 103 ? 5.527 -11.977 -24.953 1 97.69 103 THR A CA 1
ATOM 810 C C . THR A 1 103 ? 4.824 -12.492 -23.703 1 97.69 103 THR A C 1
ATOM 812 O O . THR A 1 103 ? 5.465 -13.047 -22.812 1 97.69 103 THR A O 1
ATOM 815 N N . TYR A 1 104 ? 3.523 -12.227 -23.719 1 98 104 TYR A N 1
ATOM 816 C CA . TYR A 1 104 ? 2.748 -12.539 -22.531 1 98 104 TYR A CA 1
ATOM 817 C C . TYR A 1 104 ? 1.535 -13.398 -22.875 1 98 104 TYR A C 1
ATOM 819 O O . TYR A 1 104 ? 0.832 -13.125 -23.844 1 98 104 TYR A O 1
ATOM 827 N N . THR A 1 105 ? 1.312 -14.477 -22.109 1 97.5 105 THR A N 1
ATOM 828 C CA . THR A 1 105 ? 0.147 -15.344 -22.25 1 97.5 105 THR A CA 1
ATOM 829 C C . THR A 1 105 ? -0.592 -15.484 -20.922 1 97.5 105 THR A C 1
ATOM 831 O O . THR A 1 105 ? 0.001 -15.883 -19.922 1 97.5 105 THR A O 1
ATOM 834 N N . PHE A 1 106 ? -1.854 -15.141 -21 1 97.5 106 PHE A N 1
ATOM 835 C CA . PHE A 1 106 ? -2.676 -15.203 -19.797 1 97.5 106 PHE A CA 1
ATOM 836 C C . PHE A 1 106 ? -3.871 -16.125 -20 1 97.5 106 PHE A C 1
ATOM 838 O O . PHE A 1 106 ? -4.465 -16.141 -21.078 1 97.5 106 PHE A O 1
ATOM 845 N N . PRO A 1 107 ? -4.234 -16.938 -19.016 1 96.25 107 PRO A N 1
ATOM 846 C CA . PRO A 1 107 ? -5.398 -17.828 -19.109 1 96.25 107 PRO A CA 1
ATOM 847 C C . PRO A 1 107 ? -6.719 -17.094 -18.875 1 96.25 107 PRO A C 1
ATOM 849 O O . PRO A 1 107 ? -7.465 -17.438 -17.953 1 96.25 107 PRO A O 1
ATOM 852 N N . VAL A 1 108 ? -7.055 -16.172 -19.688 1 98.31 108 VAL A N 1
ATOM 853 C CA . VAL A 1 108 ? -8.211 -15.289 -19.516 1 98.31 108 VAL A CA 1
ATOM 854 C C . VAL A 1 108 ? -9.125 -15.398 -20.734 1 98.31 108 VAL A C 1
ATOM 856 O O . VAL A 1 108 ? -8.727 -15.023 -21.844 1 98.31 108 VAL A O 1
ATOM 859 N N . THR A 1 109 ? -10.383 -15.875 -20.5 1 98.12 109 THR A N 1
ATOM 860 C CA . THR A 1 109 ? -11.328 -15.984 -21.609 1 98.12 109 THR A CA 1
ATOM 861 C C . THR A 1 109 ? -12.633 -15.258 -21.281 1 98.12 109 THR A C 1
ATOM 863 O O . THR A 1 109 ? -13.445 -15.008 -22.172 1 98.12 109 THR A O 1
ATOM 866 N N . THR A 1 110 ? -12.859 -14.914 -20.016 1 98.62 110 THR A N 1
ATOM 867 C CA . THR A 1 110 ? -14.055 -14.203 -19.578 1 98.62 110 THR A CA 1
ATOM 868 C C . THR A 1 110 ? -13.695 -13.016 -18.703 1 98.62 110 THR A C 1
ATOM 870 O O . THR A 1 110 ? -12.578 -12.938 -18.188 1 98.62 110 THR A O 1
ATOM 873 N N . PRO A 1 111 ? -14.633 -12.133 -18.469 1 98.56 111 PRO A N 1
ATOM 874 C CA . PRO A 1 111 ? -14.383 -11.055 -17.5 1 98.56 111 PRO A CA 1
ATOM 875 C C . PRO A 1 111 ? -14.094 -11.57 -16.094 1 98.56 111 PRO A C 1
ATOM 877 O O . PRO A 1 111 ? -13.273 -10.992 -15.383 1 98.56 111 PRO A O 1
ATOM 880 N N . TYR A 1 112 ? -14.727 -12.641 -15.766 1 98.38 112 TYR A N 1
ATOM 881 C CA . TYR A 1 112 ? -14.445 -13.227 -14.461 1 98.38 112 TYR A CA 1
ATOM 882 C C . TYR A 1 112 ? -12.992 -13.688 -14.375 1 98.38 112 TYR A C 1
ATOM 884 O O . TYR A 1 112 ? -12.312 -13.438 -13.375 1 98.38 112 TYR A O 1
ATOM 892 N N . ASP A 1 113 ? -12.523 -14.375 -15.398 1 98.31 113 ASP A N 1
ATOM 893 C CA . ASP A 1 113 ? -11.133 -14.805 -15.43 1 98.31 113 ASP A CA 1
ATOM 894 C C . ASP A 1 113 ? -10.188 -13.617 -15.266 1 98.31 113 ASP A C 1
ATOM 896 O O . ASP A 1 113 ? -9.188 -13.695 -14.547 1 98.31 113 ASP A O 1
ATOM 900 N N . LEU A 1 114 ? -10.547 -12.555 -15.953 1 98.75 114 LEU A N 1
ATOM 901 C CA . LEU A 1 114 ? -9.703 -11.367 -15.93 1 98.75 114 LEU A CA 1
ATOM 902 C C . LEU A 1 114 ? -9.555 -10.836 -14.508 1 98.75 114 LEU A C 1
ATOM 904 O O . LEU A 1 114 ? -8.438 -10.586 -14.047 1 98.75 114 LEU A O 1
ATOM 908 N N . LEU A 1 115 ? -10.68 -10.695 -13.82 1 98.69 115 LEU A N 1
ATOM 909 C CA . LEU A 1 115 ? -10.641 -10.156 -12.469 1 98.69 115 LEU A CA 1
ATOM 910 C C . LEU A 1 115 ? -9.969 -11.148 -11.508 1 98.69 115 LEU A C 1
ATOM 912 O O . LEU A 1 115 ? -9.188 -10.742 -10.648 1 98.69 115 LEU A O 1
ATOM 916 N N . SER A 1 116 ? -10.227 -12.398 -11.711 1 97.81 116 SER A N 1
ATOM 917 C CA . SER A 1 116 ? -9.711 -13.422 -10.805 1 97.81 116 SER A CA 1
ATOM 918 C C . SER A 1 116 ? -8.195 -13.547 -10.914 1 97.81 116 SER A C 1
ATOM 920 O O . SER A 1 116 ? -7.5 -13.617 -9.898 1 97.81 116 SER A O 1
ATOM 922 N N . VAL A 1 117 ? -7.664 -13.562 -12.078 1 97.88 117 VAL A N 1
ATOM 923 C CA . VAL A 1 117 ? -6.219 -13.641 -12.281 1 97.88 117 VAL A CA 1
ATOM 924 C C . VAL A 1 117 ? -5.562 -12.328 -11.859 1 97.88 117 VAL A C 1
ATOM 926 O O . VAL A 1 117 ? -4.488 -12.336 -11.25 1 97.88 117 VAL A O 1
ATOM 929 N N . ALA A 1 118 ? -6.246 -11.219 -12.109 1 98.56 118 ALA A N 1
ATOM 930 C CA . ALA A 1 118 ? -5.703 -9.906 -11.781 1 98.56 118 ALA A CA 1
ATOM 931 C C . ALA A 1 118 ? -5.48 -9.758 -10.281 1 98.56 118 ALA A C 1
ATOM 933 O O . ALA A 1 118 ? -4.477 -9.188 -9.852 1 98.56 118 ALA A O 1
ATOM 934 N N . GLN A 1 119 ? -6.488 -10.211 -9.547 1 97.88 119 GLN A N 1
ATOM 935 C CA . GLN A 1 119 ? -6.328 -10.062 -8.109 1 97.88 119 GLN A CA 1
ATOM 936 C C . GLN A 1 119 ? -5.137 -10.867 -7.602 1 97.88 119 GLN A C 1
ATOM 938 O O . GLN A 1 119 ? -4.445 -10.453 -6.668 1 97.88 119 GLN A O 1
ATOM 943 N N . VAL A 1 120 ? -4.762 -12 -8.18 1 97.69 120 VAL A N 1
ATOM 944 C CA . VAL A 1 120 ? -3.59 -12.789 -7.812 1 97.69 120 VAL A CA 1
ATOM 945 C C . VAL A 1 120 ? -2.322 -12.07 -8.273 1 97.69 120 VAL A C 1
ATOM 947 O O . VAL A 1 120 ? -1.352 -11.961 -7.523 1 97.69 120 VAL A O 1
ATOM 950 N N . VAL A 1 121 ? -2.379 -11.562 -9.492 1 98 121 VAL A N 1
ATOM 951 C CA . VAL A 1 121 ? -1.239 -10.867 -10.078 1 98 121 VAL A CA 1
ATOM 952 C C . VAL A 1 121 ? -0.877 -9.656 -9.211 1 98 121 VAL A C 1
ATOM 954 O O . VAL A 1 121 ? 0.298 -9.43 -8.914 1 98 121 VAL A O 1
ATOM 957 N N . THR A 1 122 ? -1.867 -8.922 -8.781 1 98.06 122 THR A N 1
ATOM 958 C CA . THR A 1 122 ? -1.602 -7.742 -7.961 1 98.06 122 THR A CA 1
ATOM 959 C C . THR A 1 122 ? -1.143 -8.156 -6.566 1 98.06 122 THR A C 1
ATOM 961 O O . THR A 1 122 ? -0.336 -7.461 -5.941 1 98.06 122 THR A O 1
ATOM 964 N N . THR A 1 123 ? -1.615 -9.305 -6.059 1 97.88 123 THR A N 1
ATOM 965 C CA . THR A 1 123 ? -1.113 -9.852 -4.801 1 97.88 123 THR A CA 1
ATOM 966 C C . THR A 1 123 ? 0.377 -10.156 -4.902 1 97.88 123 THR A C 1
ATOM 968 O O . THR A 1 123 ? 1.151 -9.812 -4.008 1 97.88 123 THR A O 1
ATOM 971 N N . VAL A 1 124 ? 0.758 -10.766 -5.965 1 98.06 124 VAL A N 1
ATOM 972 C CA . VAL A 1 124 ? 2.154 -11.117 -6.195 1 98.06 124 VAL A CA 1
ATOM 973 C C . VAL A 1 124 ? 2.992 -9.852 -6.34 1 98.06 124 VAL A C 1
ATOM 975 O O . VAL A 1 124 ? 4.094 -9.758 -5.793 1 98.06 124 VAL A O 1
ATOM 978 N N . GLY A 1 125 ? 2.443 -8.914 -7.078 1 98.19 125 GLY A N 1
ATOM 979 C CA . GLY A 1 125 ? 3.135 -7.641 -7.215 1 98.19 125 GLY A CA 1
ATOM 980 C C . GLY A 1 125 ? 3.389 -6.957 -5.883 1 98.19 125 GLY A C 1
ATOM 981 O O . GLY A 1 125 ? 4.496 -6.484 -5.625 1 98.19 125 GLY A O 1
ATOM 982 N N . GLU A 1 126 ? 2.385 -6.922 -5.043 1 97.88 126 GLU A N 1
ATOM 983 C CA . GLU A 1 126 ? 2.541 -6.363 -3.703 1 97.88 126 GLU A CA 1
ATOM 984 C C . GLU A 1 126 ? 3.658 -7.066 -2.938 1 97.88 126 GLU A C 1
ATOM 986 O O . GLU A 1 126 ? 4.547 -6.414 -2.387 1 97.88 126 GLU A O 1
ATOM 991 N N . GLY A 1 127 ? 3.574 -8.336 -2.941 1 97.69 127 GLY A N 1
ATOM 992 C CA . GLY A 1 127 ? 4.566 -9.125 -2.219 1 97.69 127 GLY A CA 1
ATOM 993 C C . GLY A 1 127 ? 5.977 -8.93 -2.746 1 97.69 127 GLY A C 1
ATOM 994 O O . GLY A 1 127 ? 6.934 -8.898 -1.971 1 97.69 127 GLY A O 1
ATOM 995 N N . ALA A 1 128 ? 6.09 -8.836 -4.035 1 98.5 128 ALA A N 1
ATOM 996 C CA . ALA A 1 128 ? 7.395 -8.656 -4.668 1 98.5 128 ALA A CA 1
ATOM 997 C C . ALA A 1 128 ? 8.023 -7.328 -4.246 1 98.5 128 ALA A C 1
ATOM 999 O O . ALA A 1 128 ? 9.219 -7.277 -3.932 1 98.5 128 ALA A O 1
ATOM 1000 N N . PHE A 1 129 ? 7.25 -6.281 -4.246 1 98.69 129 PHE A N 1
ATOM 1001 C CA . PHE A 1 129 ? 7.789 -4.988 -3.855 1 98.69 129 PHE A CA 1
ATOM 1002 C C . PHE A 1 129 ? 8.18 -4.984 -2.381 1 98.69 129 PHE A C 1
ATOM 1004 O O . PHE A 1 129 ? 9.195 -4.402 -2.004 1 98.69 129 PHE A O 1
ATOM 1011 N N . ILE A 1 130 ? 7.398 -5.645 -1.572 1 98.12 130 ILE A N 1
ATOM 1012 C CA . ILE A 1 130 ? 7.715 -5.715 -0.151 1 98.12 130 ILE A CA 1
ATOM 1013 C C . ILE A 1 130 ? 9.023 -6.473 0.048 1 98.12 130 ILE A C 1
ATOM 1015 O O . ILE A 1 130 ? 9.914 -6.004 0.761 1 98.12 130 ILE A O 1
ATOM 1019 N N . GLY A 1 131 ? 9.156 -7.605 -0.575 1 97 131 GLY A N 1
ATOM 1020 C CA . GLY A 1 131 ? 10.414 -8.336 -0.497 1 97 131 GLY A CA 1
ATOM 1021 C C . GLY A 1 131 ? 11.578 -7.574 -1.099 1 97 131 GLY A C 1
ATOM 1022 O O . GLY A 1 131 ? 12.703 -7.641 -0.59 1 97 131 GLY A O 1
ATOM 1023 N N . GLY A 1 132 ? 11.32 -6.875 -2.172 1 97.94 132 GLY A N 1
ATOM 1024 C CA . GLY A 1 132 ? 12.344 -6.078 -2.828 1 97.94 132 GLY A CA 1
ATOM 1025 C C . GLY A 1 132 ? 12.891 -4.973 -1.947 1 97.94 132 GLY A C 1
ATOM 1026 O O . GLY A 1 132 ? 14.109 -4.844 -1.795 1 97.94 132 GLY A O 1
ATOM 1027 N N . ILE A 1 133 ? 12.047 -4.223 -1.325 1 97.62 133 ILE A N 1
ATOM 1028 C CA . ILE A 1 133 ? 12.492 -3.08 -0.534 1 97.62 133 ILE A CA 1
ATOM 1029 C C . ILE A 1 133 ? 13.281 -3.568 0.674 1 97.62 133 ILE A C 1
ATOM 1031 O O . ILE A 1 133 ? 14.188 -2.875 1.151 1 97.62 133 ILE A O 1
ATOM 1035 N N . ALA A 1 134 ? 12.992 -4.754 1.132 1 96.31 134 ALA A N 1
ATOM 1036 C CA . ALA A 1 134 ? 13.727 -5.328 2.252 1 96.31 134 ALA A CA 1
ATOM 1037 C C . ALA A 1 134 ? 15.195 -5.547 1.887 1 96.31 134 ALA A C 1
ATOM 1039 O O . ALA A 1 134 ? 16.062 -5.504 2.754 1 96.31 134 ALA A O 1
ATOM 1040 N N . ASN A 1 135 ? 15.492 -5.688 0.592 1 96.38 135 ASN A N 1
ATOM 1041 C CA . ASN A 1 135 ? 16.828 -6.156 0.216 1 96.38 135 ASN A CA 1
ATOM 1042 C C . ASN A 1 135 ? 17.547 -5.133 -0.652 1 96.38 135 ASN A C 1
ATOM 1044 O O . ASN A 1 135 ? 18.75 -5.246 -0.871 1 96.38 135 ASN A O 1
ATOM 1048 N N . LEU A 1 136 ? 16.844 -4.09 -1.091 1 96.25 136 LEU A N 1
ATOM 1049 C CA . LEU A 1 136 ? 17.484 -3 -1.824 1 96.25 136 LEU A CA 1
ATOM 1050 C C . LEU A 1 136 ? 18.422 -2.209 -0.918 1 96.25 136 LEU A C 1
ATOM 1052 O O . LEU A 1 136 ? 18.094 -1.958 0.246 1 96.25 136 LEU A O 1
ATOM 1056 N N . THR A 1 137 ? 19.547 -1.812 -1.509 1 94.19 137 THR A N 1
ATOM 1057 C CA . THR A 1 137 ? 20.469 -0.97 -0.75 1 94.19 137 THR A CA 1
ATOM 1058 C C . THR A 1 137 ? 20.344 0.489 -1.179 1 94.19 137 THR A C 1
ATOM 1060 O O . THR A 1 137 ? 20.75 1.394 -0.45 1 94.19 137 THR A O 1
ATOM 1063 N N . ASN A 1 138 ? 19.828 0.729 -2.312 1 93.38 138 ASN A N 1
ATOM 1064 C CA . ASN A 1 138 ? 19.672 2.07 -2.861 1 93.38 138 ASN A CA 1
ATOM 1065 C C . ASN A 1 138 ? 18.453 2.77 -2.291 1 93.38 138 ASN A C 1
ATOM 1067 O O . ASN A 1 138 ? 17.312 2.324 -2.51 1 93.38 138 ASN A O 1
ATOM 1071 N N . SER A 1 139 ? 18.656 3.949 -1.656 1 93 139 SER A N 1
ATOM 1072 C CA . SER A 1 139 ? 17.594 4.645 -0.94 1 93 139 SER A CA 1
ATOM 1073 C C . SER A 1 139 ? 16.5 5.113 -1.895 1 93 139 SER A C 1
ATOM 1075 O O . SER A 1 139 ? 15.312 4.852 -1.668 1 93 139 SER A O 1
ATOM 1077 N N . PRO A 1 140 ? 16.75 5.734 -3.016 1 91.75 140 PRO A N 1
ATOM 1078 C CA . PRO A 1 140 ? 15.703 6.152 -3.947 1 91.75 140 PRO A CA 1
ATOM 1079 C C . PRO A 1 140 ? 14.906 4.973 -4.508 1 91.75 140 PRO A C 1
ATOM 1081 O O . PRO A 1 140 ? 13.695 5.086 -4.719 1 91.75 140 PRO A O 1
ATOM 1084 N N . ALA A 1 141 ? 15.578 3.877 -4.711 1 93.75 141 ALA A N 1
ATOM 1085 C CA . ALA A 1 141 ? 14.883 2.686 -5.191 1 93.75 141 ALA A CA 1
ATOM 1086 C C . ALA A 1 141 ? 13.898 2.166 -4.145 1 93.75 141 ALA A C 1
ATOM 1088 O O . ALA A 1 141 ? 12.773 1.789 -4.48 1 93.75 141 ALA A O 1
ATOM 1089 N N . ARG A 1 142 ? 14.32 2.184 -2.883 1 95.81 142 ARG A N 1
ATOM 1090 C CA . ARG A 1 142 ? 13.422 1.77 -1.808 1 95.81 142 ARG A CA 1
ATOM 1091 C C . ARG A 1 142 ? 12.211 2.686 -1.724 1 95.81 142 ARG A C 1
ATOM 1093 O O . ARG A 1 142 ? 11.078 2.215 -1.586 1 95.81 142 ARG A O 1
ATOM 1100 N N . GLN A 1 143 ? 12.445 3.936 -1.841 1 95 143 GLN A N 1
ATOM 1101 C CA . GLN A 1 143 ? 11.336 4.883 -1.781 1 95 143 GLN A CA 1
ATOM 1102 C C . GLN A 1 143 ? 10.352 4.656 -2.928 1 95 143 GLN A C 1
ATOM 1104 O O . GLN A 1 143 ? 9.141 4.637 -2.717 1 95 143 GLN A O 1
ATOM 1109 N N . THR A 1 144 ? 10.898 4.473 -4.102 1 94.62 144 THR A N 1
ATOM 1110 C CA . THR A 1 144 ? 10.055 4.227 -5.27 1 94.62 144 THR A CA 1
ATOM 1111 C C . THR A 1 144 ? 9.203 2.977 -5.066 1 94.62 144 THR A C 1
ATOM 1113 O O . THR A 1 144 ? 7.992 2.996 -5.312 1 94.62 144 THR A O 1
ATOM 1116 N N . GLY A 1 145 ? 9.82 1.93 -4.594 1 97.06 145 GLY A N 1
ATOM 1117 C CA . GLY A 1 145 ? 9.07 0.721 -4.297 1 97.06 145 GLY A CA 1
ATOM 1118 C C . GLY A 1 145 ? 7.941 0.946 -3.307 1 97.06 145 GLY A C 1
ATOM 1119 O O . GLY A 1 145 ? 6.832 0.442 -3.496 1 97.06 145 GLY A O 1
ATOM 1120 N N . GLY A 1 146 ? 8.242 1.688 -2.281 1 97.38 146 GLY A N 1
ATOM 1121 C CA . GLY A 1 146 ? 7.23 2.008 -1.288 1 97.38 146 GLY A CA 1
ATOM 1122 C C . GLY A 1 146 ? 6.039 2.746 -1.867 1 97.38 146 GLY A C 1
ATOM 1123 O O . GLY A 1 146 ? 4.895 2.496 -1.478 1 97.38 146 GLY A O 1
ATOM 1124 N N . THR A 1 147 ? 6.277 3.666 -2.811 1 97 147 THR A N 1
ATOM 1125 C CA . THR A 1 147 ? 5.195 4.449 -3.396 1 97 147 THR A CA 1
ATOM 1126 C C . THR A 1 147 ? 4.312 3.576 -4.281 1 97 147 THR A C 1
ATOM 1128 O O . THR A 1 147 ? 3.129 3.871 -4.469 1 97 147 THR A O 1
ATOM 1131 N N . ILE A 1 148 ? 4.809 2.527 -4.766 1 98.12 148 ILE A N 1
ATOM 1132 C CA . ILE A 1 148 ? 4.09 1.654 -5.684 1 98.12 148 ILE A CA 1
ATOM 1133 C C . ILE A 1 148 ? 3.213 0.684 -4.895 1 98.12 148 ILE A C 1
ATOM 1135 O O . ILE A 1 148 ? 2.102 0.355 -5.316 1 98.12 148 ILE A O 1
ATOM 1139 N N . ILE A 1 149 ? 3.629 0.251 -3.697 1 98.25 149 ILE A N 1
ATOM 1140 C CA . ILE A 1 149 ? 2.941 -0.757 -2.896 1 98.25 149 ILE A CA 1
ATOM 1141 C C . ILE A 1 149 ? 1.503 -0.314 -2.635 1 98.25 149 ILE A C 1
ATOM 1143 O O . ILE A 1 149 ? 0.564 -1.094 -2.811 1 98.25 149 ILE A O 1
ATOM 1147 N N . GLY A 1 150 ? 1.34 0.907 -2.207 1 96.88 150 GLY A N 1
ATOM 1148 C CA . GLY A 1 150 ? -0.001 1.384 -1.908 1 96.88 150 GLY A CA 1
ATOM 1149 C C . GLY A 1 150 ? -0.923 1.366 -3.113 1 96.88 150 GLY A C 1
ATOM 1150 O O . GLY A 1 150 ? -2.107 1.045 -2.99 1 96.88 150 GLY A O 1
ATOM 1151 N N . ASN A 1 151 ? -0.378 1.744 -4.215 1 96.12 151 ASN A N 1
ATOM 1152 C CA . ASN A 1 151 ? -1.163 1.729 -5.445 1 96.12 151 ASN A CA 1
ATOM 1153 C C . ASN A 1 151 ? -1.591 0.313 -5.82 1 96.12 151 ASN A C 1
ATOM 1155 O O . ASN A 1 151 ? -2.744 0.086 -6.191 1 96.12 151 ASN A O 1
ATOM 1159 N N . GLU A 1 152 ? -0.644 -0.62 -5.73 1 97.94 152 GLU A N 1
ATOM 1160 C CA . GLU A 1 152 ? -0.947 -2.023 -5.996 1 97.94 152 GLU A CA 1
ATOM 1161 C C . GLU A 1 152 ? -2.01 -2.549 -5.035 1 97.94 152 GLU A C 1
ATOM 1163 O O . GLU A 1 152 ? -2.887 -3.318 -5.43 1 97.94 152 GLU A O 1
ATOM 1168 N N . ALA A 1 153 ? -1.915 -2.162 -3.838 1 98.06 153 ALA A N 1
ATOM 1169 C CA . ALA A 1 153 ? -2.873 -2.60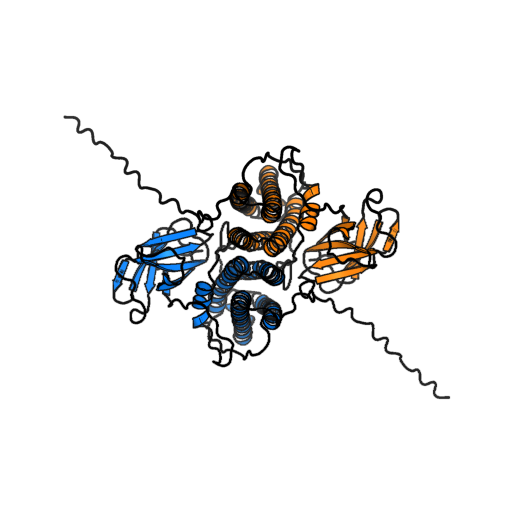4 -2.826 1 98.06 153 ALA A CA 1
ATOM 1170 C C . ALA A 1 153 ? -4.277 -2.1 -3.143 1 98.06 153 ALA A C 1
ATOM 1172 O O . ALA A 1 153 ? -5.258 -2.824 -2.963 1 98.06 153 ALA A O 1
ATOM 1173 N N . ARG A 1 154 ? -4.367 -0.888 -3.592 1 98.06 154 ARG A N 1
ATOM 1174 C CA . ARG A 1 154 ? -5.66 -0.323 -3.961 1 98.06 154 ARG A CA 1
ATOM 1175 C C . ARG A 1 154 ? -6.254 -1.052 -5.16 1 98.06 154 ARG A C 1
ATOM 1177 O O . ARG A 1 154 ? -7.453 -1.337 -5.191 1 98.06 154 ARG A O 1
ATOM 1184 N N . GLN A 1 155 ? -5.406 -1.321 -6.164 1 98.56 155 GLN A N 1
ATOM 1185 C CA . GLN A 1 155 ? -5.879 -2.125 -7.285 1 98.56 155 GLN A CA 1
ATOM 1186 C C . GLN A 1 155 ? -6.438 -3.461 -6.809 1 98.56 155 GLN A C 1
ATOM 1188 O O . GLN A 1 155 ? -7.547 -3.846 -7.188 1 98.56 155 GLN A O 1
ATOM 1193 N N . ASN A 1 156 ? -5.672 -4.078 -6 1 98.56 156 ASN A N 1
ATOM 1194 C CA . ASN A 1 156 ? -6.039 -5.402 -5.508 1 98.56 156 ASN A CA 1
ATOM 1195 C C . ASN A 1 156 ? -7.371 -5.371 -4.766 1 98.56 156 ASN A C 1
ATOM 1197 O O . ASN A 1 156 ? -8.242 -6.203 -5.02 1 98.56 156 ASN A O 1
ATOM 1201 N N . SER A 1 157 ? -7.543 -4.422 -3.867 1 98.25 157 SER A N 1
ATOM 1202 C CA . SER A 1 157 ? -8.766 -4.352 -3.07 1 98.25 157 SER A CA 1
ATOM 1203 C C . SER A 1 157 ? -9.977 -4.051 -3.943 1 98.25 157 SER A C 1
ATOM 1205 O O . SER A 1 157 ? -11.07 -4.562 -3.697 1 98.25 157 SER A O 1
ATOM 1207 N N . LEU A 1 158 ? -9.773 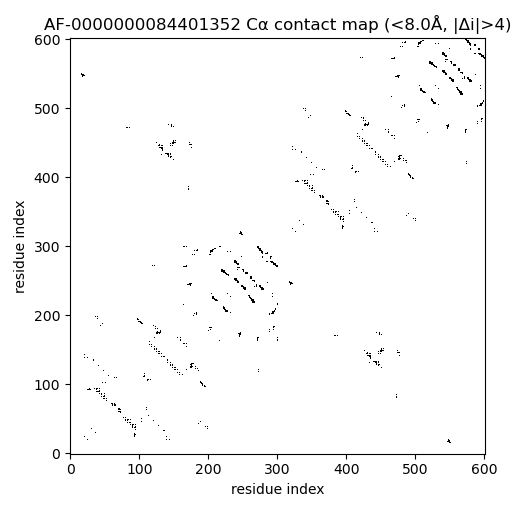-3.203 -4.926 1 98.19 158 LEU A N 1
ATOM 1208 C CA . LEU A 1 158 ? -10.883 -2.904 -5.832 1 98.19 158 LEU A CA 1
ATOM 1209 C C . LEU A 1 158 ? -11.297 -4.148 -6.609 1 98.19 158 LEU A C 1
ATOM 1211 O O . LEU A 1 158 ? -12.484 -4.414 -6.777 1 98.19 158 LEU A O 1
ATOM 1215 N N . LEU A 1 159 ? -10.352 -4.891 -7.117 1 98.62 159 LEU A N 1
ATOM 1216 C CA . LEU A 1 159 ? -10.617 -6.148 -7.809 1 98.62 159 LEU A CA 1
ATOM 1217 C C . LEU A 1 159 ? -11.367 -7.117 -6.902 1 98.62 159 LEU A C 1
ATOM 1219 O O . LEU A 1 159 ? -12.367 -7.715 -7.312 1 98.62 159 LEU A O 1
ATOM 1223 N N . ARG A 1 160 ? -10.891 -7.234 -5.695 1 98.12 160 ARG A N 1
ATOM 1224 C CA . ARG A 1 160 ? -11.492 -8.148 -4.738 1 98.12 160 ARG A CA 1
ATOM 1225 C C . ARG A 1 160 ? -12.93 -7.746 -4.422 1 98.12 160 ARG A C 1
ATOM 1227 O O . ARG A 1 160 ? -13.812 -8.602 -4.312 1 98.12 160 ARG A O 1
ATOM 1234 N N . GLN A 1 161 ? -13.148 -6.484 -4.355 1 97.19 161 GLN A N 1
ATOM 1235 C CA . GLN A 1 161 ? -14.5 -5.984 -4.121 1 97.19 161 GLN A CA 1
ATOM 1236 C C . GLN A 1 161 ? -15.43 -6.379 -5.262 1 97.19 161 GLN A C 1
ATOM 1238 O O . GLN A 1 161 ? -16.547 -6.855 -5.023 1 97.19 161 GLN A O 1
ATOM 1243 N N . PHE A 1 162 ? -15.016 -6.184 -6.469 1 98 162 PHE A N 1
ATOM 1244 C CA . PHE A 1 162 ? -15.836 -6.523 -7.625 1 98 162 PHE A CA 1
ATOM 1245 C C . PHE A 1 162 ? -16.094 -8.023 -7.684 1 98 162 PHE A C 1
ATOM 1247 O O . PHE A 1 162 ? -17.141 -8.469 -8.164 1 98 162 PHE A O 1
ATOM 1254 N N . LEU A 1 163 ? -15.18 -8.82 -7.137 1 97.94 163 LEU A N 1
ATOM 1255 C CA . LEU A 1 163 ? -15.281 -10.273 -7.168 1 97.94 163 LEU A CA 1
ATOM 1256 C C . LEU A 1 163 ? -16.109 -10.781 -5.996 1 97.94 163 LEU A C 1
ATOM 1258 O O . LEU A 1 163 ? -16.406 -11.977 -5.914 1 97.94 163 LEU A O 1
ATOM 1262 N N . GLY A 1 164 ? -16.422 -9.875 -5.094 1 96.88 164 GLY A N 1
ATOM 1263 C CA . GLY A 1 164 ? -17.141 -10.281 -3.895 1 96.88 164 GLY A CA 1
ATOM 1264 C C . GLY A 1 164 ? -16.25 -10.945 -2.861 1 96.88 164 GLY A C 1
ATOM 1265 O O . GLY A 1 164 ? -16.734 -11.664 -1.986 1 96.88 164 GLY A O 1
ATOM 1266 N N . LEU A 1 165 ? -14.945 -10.742 -2.957 1 97.5 165 LEU A N 1
ATOM 1267 C CA . LEU A 1 165 ? -13.984 -11.25 -1.984 1 97.5 165 LEU A CA 1
ATOM 1268 C C . LEU A 1 165 ? -13.789 -10.25 -0.845 1 97.5 165 LEU A C 1
ATOM 1270 O O . LEU A 1 165 ? -14.312 -9.133 -0.894 1 97.5 165 LEU A O 1
ATOM 1274 N N . ASP A 1 166 ? -13.094 -10.719 0.143 1 96.38 166 ASP A N 1
ATOM 1275 C CA . ASP A 1 166 ? -12.75 -9.805 1.222 1 96.38 166 ASP A CA 1
ATOM 1276 C C . ASP A 1 166 ? -11.93 -8.625 0.695 1 96.38 166 ASP A C 1
ATOM 1278 O O . ASP A 1 166 ? -10.93 -8.812 -0 1 96.38 166 ASP A O 1
ATOM 1282 N N . TYR A 1 167 ? -12.336 -7.438 1.05 1 96.88 167 TYR A N 1
ATOM 1283 C CA . TYR A 1 167 ? -11.695 -6.203 0.625 1 96.88 167 TYR A CA 1
ATOM 1284 C C . TYR A 1 167 ? -10.234 -6.172 1.06 1 96.88 167 TYR A C 1
ATOM 1286 O O . TYR A 1 167 ? -9.367 -5.684 0.324 1 96.88 167 TYR A O 1
ATOM 1294 N N . PHE A 1 168 ? -9.977 -6.617 2.26 1 96.69 168 PHE A N 1
ATOM 1295 C CA . PHE A 1 168 ? -8.617 -6.691 2.781 1 96.69 168 PHE A CA 1
ATOM 1296 C C . PHE A 1 168 ? -7.984 -8.047 2.467 1 96.69 168 PHE A C 1
ATOM 1298 O O . PHE A 1 168 ? -8.289 -9.039 3.127 1 96.69 168 PHE A O 1
ATOM 1305 N N . ASN A 1 169 ? -7.078 -8.07 1.521 1 95 169 ASN A N 1
ATOM 1306 C CA . ASN A 1 169 ? -6.387 -9.289 1.111 1 95 169 ASN A CA 1
ATOM 1307 C C . ASN A 1 169 ? -5.633 -9.922 2.275 1 95 169 ASN A C 1
ATOM 1309 O O . ASN A 1 169 ? -5.598 -11.148 2.406 1 95 169 ASN A O 1
ATOM 1313 N N . ALA A 1 170 ? -5 -9.125 3.102 1 90.69 170 ALA A N 1
ATOM 1314 C CA . ALA A 1 170 ? -4.398 -9.508 4.379 1 90.69 170 ALA A CA 1
ATOM 1315 C C . ALA A 1 170 ? -5.016 -8.719 5.527 1 90.69 170 ALA A C 1
ATOM 1317 O O . ALA A 1 170 ? -5.383 -7.551 5.363 1 90.69 170 ALA A O 1
ATOM 1318 N N . VAL A 1 171 ? -5.102 -9.398 6.641 1 89.81 171 VAL A N 1
ATOM 1319 C CA . VAL A 1 171 ? -5.832 -8.773 7.738 1 89.81 171 VAL A CA 1
ATOM 1320 C C . VAL A 1 171 ? -4.977 -7.68 8.367 1 89.81 171 VAL A C 1
ATOM 1322 O O . VAL A 1 171 ? -5.41 -6.535 8.492 1 89.81 171 VAL A O 1
ATOM 1325 N N . ASN A 1 172 ? -3.725 -8.039 8.695 1 94.19 172 ASN A N 1
ATOM 1326 C CA . ASN A 1 172 ? -2.93 -7.086 9.469 1 94.19 172 ASN A CA 1
ATOM 1327 C C . ASN A 1 172 ? -1.711 -6.609 8.68 1 94.19 172 ASN A C 1
ATOM 1329 O O . ASN A 1 172 ? -1.312 -5.449 8.789 1 94.19 172 ASN A O 1
ATOM 1333 N N . PHE A 1 173 ? -1.061 -7.523 7.953 1 95.81 173 PHE A N 1
ATOM 1334 C CA . PHE A 1 173 ? 0.164 -7.262 7.203 1 95.81 173 PHE A CA 1
ATOM 1335 C C . PHE A 1 173 ? 0.114 -7.93 5.836 1 95.81 173 PHE A C 1
ATOM 1337 O O . PHE A 1 173 ? -0.215 -9.109 5.727 1 95.81 173 PHE A O 1
ATOM 1344 N N . ASP A 1 174 ? 0.447 -7.203 4.816 1 96.12 174 ASP A N 1
ATOM 1345 C CA . ASP A 1 174 ? 0.533 -7.855 3.514 1 96.12 174 ASP A CA 1
ATOM 1346 C C . ASP A 1 174 ? 1.658 -8.891 3.492 1 96.12 174 ASP A C 1
ATOM 1348 O O . ASP A 1 174 ? 2.602 -8.805 4.281 1 96.12 174 ASP A O 1
ATOM 1352 N N . THR A 1 175 ? 1.588 -9.82 2.631 1 95.12 175 THR A N 1
ATOM 1353 C CA . THR A 1 175 ? 2.498 -10.953 2.578 1 95.12 175 THR A CA 1
ATOM 1354 C C . THR A 1 175 ? 3.73 -10.625 1.742 1 95.12 175 THR A C 1
ATOM 1356 O O . THR A 1 175 ? 3.623 -10.359 0.542 1 95.12 175 THR A O 1
ATOM 1359 N N . PRO A 1 176 ? 4.902 -10.625 2.338 1 95.62 176 PRO A N 1
ATOM 1360 C CA . PRO A 1 176 ? 6.105 -10.43 1.528 1 95.62 176 PRO A CA 1
ATOM 1361 C C . PRO A 1 176 ? 6.477 -11.672 0.717 1 95.62 176 PRO A C 1
ATOM 1363 O O . PRO A 1 176 ? 6.262 -12.797 1.171 1 95.62 176 PRO A O 1
ATOM 1366 N N . LEU A 1 177 ? 7.047 -11.445 -0.404 1 96.31 177 LEU A N 1
ATOM 1367 C CA . LEU A 1 177 ? 7.602 -12.523 -1.216 1 96.31 177 LEU A CA 1
ATOM 1368 C C . LEU A 1 177 ? 9.086 -12.297 -1.473 1 96.31 177 LEU A C 1
ATOM 1370 O O . LEU A 1 177 ? 9.523 -11.164 -1.693 1 96.31 177 LEU A O 1
ATOM 1374 N N . THR A 1 178 ? 9.852 -13.398 -1.43 1 94.81 178 THR A N 1
ATOM 1375 C CA . THR A 1 178 ? 11.203 -13.297 -1.955 1 94.81 178 THR A CA 1
ATOM 1376 C C . THR A 1 178 ? 11.188 -13.055 -3.461 1 94.81 178 THR A C 1
ATOM 1378 O O . THR A 1 178 ? 10.172 -13.289 -4.121 1 94.81 178 THR A O 1
ATOM 1381 N N . ALA A 1 179 ? 12.297 -12.594 -3.926 1 96.81 179 ALA A N 1
ATOM 1382 C CA . ALA A 1 179 ? 12.414 -12.367 -5.363 1 96.81 179 ALA A CA 1
ATOM 1383 C C . ALA A 1 179 ? 12.156 -13.648 -6.145 1 96.81 179 ALA A C 1
ATOM 1385 O O . ALA A 1 179 ? 11.469 -13.641 -7.168 1 96.81 179 ALA A O 1
ATOM 1386 N N . SER A 1 180 ? 12.656 -14.75 -5.641 1 96.56 180 SER A N 1
ATOM 1387 C CA . SER A 1 180 ? 12.477 -16.031 -6.297 1 96.56 180 SER A CA 1
ATOM 1388 C C . SER A 1 180 ? 11.008 -16.453 -6.309 1 96.56 180 SER A C 1
ATOM 1390 O O . SER A 1 180 ? 10.508 -16.969 -7.309 1 96.56 180 SER A O 1
ATOM 1392 N N . GLN A 1 181 ? 10.359 -16.25 -5.23 1 96 181 GLN A N 1
ATOM 1393 C CA . GLN A 1 181 ? 8.945 -16.594 -5.156 1 96 181 GLN A CA 1
ATOM 1394 C C . GLN A 1 181 ? 8.125 -15.75 -6.129 1 96 181 GLN A C 1
ATOM 1396 O O . GLN A 1 181 ? 7.32 -16.281 -6.891 1 96 181 GLN A O 1
ATOM 1401 N N . ALA A 1 182 ? 8.352 -14.461 -6.133 1 98.06 182 ALA A N 1
ATOM 1402 C CA . ALA A 1 182 ? 7.633 -13.562 -7.031 1 98.06 182 ALA A CA 1
ATOM 1403 C C . ALA A 1 182 ? 7.906 -13.914 -8.492 1 98.06 182 ALA A C 1
ATOM 1405 O O . ALA A 1 182 ? 6.977 -14.008 -9.297 1 98.06 182 ALA A O 1
ATOM 1406 N N . TYR A 1 183 ? 9.172 -14.141 -8.812 1 98.06 183 TYR A N 1
ATOM 1407 C CA . TYR A 1 183 ? 9.547 -14.508 -10.18 1 98.06 183 TYR A CA 1
ATOM 1408 C C . TYR A 1 183 ? 8.859 -15.805 -10.602 1 98.06 183 TYR A C 1
ATOM 1410 O O . TYR A 1 183 ? 8.297 -15.883 -11.695 1 98.06 183 TYR A O 1
ATOM 1418 N N . SER A 1 184 ? 8.844 -16.734 -9.766 1 97.38 184 SER A N 1
ATOM 1419 C CA . SER A 1 184 ? 8.336 -18.062 -10.094 1 97.38 184 SER A CA 1
ATOM 1420 C C . SER A 1 184 ? 6.828 -18.031 -10.328 1 97.38 184 SER A C 1
ATOM 1422 O O . SER A 1 184 ? 6.309 -18.781 -11.156 1 97.38 184 SER A O 1
ATOM 1424 N N . LEU A 1 185 ? 6.16 -17.188 -9.594 1 97.81 185 LEU A N 1
ATOM 1425 C CA . LEU A 1 185 ? 4.715 -17.062 -9.758 1 97.81 185 LEU A CA 1
ATOM 1426 C C . LEU A 1 185 ? 4.375 -16.312 -11.047 1 97.81 185 LEU A C 1
ATOM 1428 O O . LEU A 1 185 ? 3.311 -16.531 -11.625 1 97.81 185 LEU A O 1
ATOM 1432 N N . ALA A 1 186 ? 5.297 -15.508 -11.539 1 97.75 186 ALA A N 1
ATOM 1433 C CA . ALA A 1 186 ? 5.062 -14.703 -12.734 1 97.75 186 ALA A CA 1
ATOM 1434 C C . ALA A 1 186 ? 5.57 -15.422 -13.984 1 97.75 186 ALA A C 1
ATOM 1436 O O . ALA A 1 186 ? 5.062 -15.195 -15.086 1 97.75 186 ALA A O 1
ATOM 1437 N N . ALA A 1 187 ? 6.512 -16.281 -13.836 1 96.25 187 ALA A N 1
ATOM 1438 C CA . ALA A 1 187 ? 7.293 -16.859 -14.922 1 96.25 187 ALA A CA 1
ATOM 1439 C C . ALA A 1 187 ? 6.391 -17.562 -15.93 1 96.25 187 ALA A C 1
ATOM 1441 O O . ALA A 1 187 ? 6.621 -17.484 -17.141 1 96.25 187 ALA A O 1
ATOM 1442 N N . PRO A 1 188 ? 5.324 -18.219 -15.477 1 95.12 188 PRO A N 1
ATOM 1443 C CA . PRO A 1 188 ? 4.496 -18.922 -16.453 1 95.12 188 PRO A CA 1
ATOM 1444 C C . PRO A 1 188 ? 3.84 -17.984 -17.469 1 95.12 188 PRO A C 1
ATOM 1446 O O . PRO A 1 188 ? 3.393 -18.438 -18.531 1 95.12 188 PRO A O 1
ATOM 1449 N N . PHE A 1 189 ? 3.764 -16.719 -17.203 1 97.25 189 PHE A N 1
ATOM 1450 C CA . PHE A 1 189 ? 3.025 -15.789 -18.047 1 97.25 189 PHE A CA 1
ATOM 1451 C C . PHE A 1 189 ? 3.969 -15.039 -18.984 1 97.25 189 PHE A C 1
ATOM 1453 O O . PHE A 1 189 ? 3.523 -14.289 -19.859 1 97.25 189 PHE A O 1
ATOM 1460 N N . LEU A 1 190 ? 5.25 -15.219 -18.781 1 95.75 190 LEU A N 1
ATOM 1461 C CA . LEU A 1 190 ? 6.246 -14.344 -19.375 1 95.75 190 LEU A CA 1
ATOM 1462 C C . LEU A 1 190 ? 7.238 -15.141 -20.219 1 95.75 190 LEU A C 1
ATOM 1464 O O . LEU A 1 190 ? 7.734 -16.188 -19.781 1 95.75 190 LEU A O 1
ATOM 1468 N N . ASP A 1 191 ? 7.461 -14.719 -21.453 1 96.88 191 ASP A N 1
ATOM 1469 C CA . ASP A 1 191 ? 8.508 -15.234 -22.344 1 96.88 191 ASP A CA 1
ATOM 1470 C C . ASP A 1 191 ? 9.312 -14.094 -22.953 1 96.88 191 ASP A C 1
ATOM 1472 O O . ASP A 1 191 ? 8.836 -13.414 -23.859 1 96.88 191 ASP A O 1
ATOM 1476 N N . CYS A 1 192 ? 10.531 -13.953 -22.516 1 97.25 192 CYS A N 1
ATOM 1477 C CA . CYS A 1 192 ? 11.352 -12.828 -22.938 1 97.25 192 CYS A CA 1
ATOM 1478 C C . CYS A 1 192 ? 12.477 -13.281 -23.859 1 97.25 192 CYS A C 1
ATOM 1480 O O . CYS A 1 192 ? 13.008 -14.383 -23.703 1 97.25 192 CYS A O 1
ATOM 1482 N N . PRO A 1 193 ? 12.906 -12.398 -24.797 1 97.19 193 PRO A N 1
ATOM 1483 C CA . PRO A 1 193 ? 14.07 -12.711 -25.625 1 97.19 193 PRO A CA 1
ATOM 1484 C C . PRO A 1 193 ? 15.336 -12.945 -24.797 1 97.19 193 PRO A C 1
ATOM 1486 O O . PRO A 1 193 ? 15.555 -12.273 -23.781 1 97.19 193 PRO A O 1
ATOM 1489 N N . SER A 1 194 ? 16.219 -13.836 -25.312 1 96 194 SER A N 1
ATOM 1490 C CA . SER A 1 194 ? 17.438 -14.188 -24.609 1 96 194 SER A CA 1
ATOM 1491 C C . SER A 1 194 ? 18.406 -13.008 -24.562 1 96 194 SER A C 1
ATOM 1493 O O . SER A 1 194 ? 19.375 -13.023 -23.797 1 96 194 SER A O 1
ATOM 1495 N N . SER A 1 195 ? 18.156 -12 -25.391 1 97 195 SER A N 1
ATOM 1496 C CA . SER A 1 195 ? 19.016 -10.82 -25.422 1 97 195 SER A CA 1
ATOM 1497 C C . SER A 1 195 ? 18.781 -9.93 -24.203 1 97 195 SER A C 1
ATOM 1499 O O . SER A 1 195 ? 19.594 -9.055 -23.906 1 97 195 SER A O 1
ATOM 1501 N N . ASN A 1 196 ? 17.609 -10.094 -23.578 1 97.62 196 ASN A N 1
ATOM 1502 C CA . ASN A 1 196 ? 17.328 -9.297 -22.391 1 97.62 196 ASN A CA 1
ATOM 1503 C C . ASN A 1 196 ? 18.219 -9.695 -21.219 1 97.62 196 ASN A C 1
ATOM 1505 O O . ASN A 1 196 ? 18.609 -10.859 -21.094 1 97.62 196 ASN A O 1
ATOM 1509 N N . PRO A 1 197 ? 18.578 -8.672 -20.359 1 95.56 197 PRO A N 1
ATOM 1510 C CA . PRO A 1 197 ? 19.172 -9.102 -19.094 1 95.56 197 PRO A CA 1
ATOM 1511 C C . PRO A 1 197 ? 18.344 -10.18 -18.391 1 95.56 197 PRO A C 1
ATOM 1513 O O . PRO A 1 197 ? 17.125 -10.039 -18.266 1 95.56 197 PRO A O 1
ATOM 1516 N N . PRO A 1 198 ? 18.953 -11.25 -18.031 1 95.69 198 PRO A N 1
ATOM 1517 C CA . PRO A 1 198 ? 18.188 -12.328 -17.391 1 95.69 198 PRO A CA 1
ATOM 1518 C C . PRO A 1 198 ? 17.656 -11.945 -16.016 1 95.69 198 PRO A C 1
ATOM 1520 O O . PRO A 1 198 ? 18.266 -11.117 -15.328 1 95.69 198 PRO A O 1
ATOM 1523 N N . ILE A 1 199 ? 16.531 -12.5 -15.633 1 96.44 199 ILE A N 1
ATOM 1524 C CA . ILE A 1 199 ? 16.078 -12.445 -14.25 1 96.44 199 ILE A CA 1
ATOM 1525 C C . ILE A 1 199 ? 16.828 -13.484 -13.414 1 96.44 199 ILE A C 1
ATOM 1527 O O . ILE A 1 199 ? 16.516 -14.68 -13.484 1 96.44 199 ILE A O 1
ATOM 1531 N N . ASN A 1 200 ? 17.781 -13 -12.602 1 95.12 200 ASN A N 1
ATOM 1532 C CA . ASN A 1 200 ? 18.75 -13.875 -11.953 1 95.12 200 ASN A CA 1
ATOM 1533 C C . ASN A 1 200 ? 18.297 -14.273 -10.555 1 95.12 200 ASN A C 1
ATOM 1535 O O . ASN A 1 200 ? 19 -14.008 -9.57 1 95.12 200 ASN A O 1
ATOM 1539 N N . PHE A 1 201 ? 17.141 -14.891 -10.438 1 96.06 201 PHE A N 1
ATOM 1540 C CA . PHE A 1 201 ? 16.609 -15.453 -9.203 1 96.06 201 PHE A CA 1
ATOM 1541 C C . PHE A 1 201 ? 16.156 -16.891 -9.414 1 96.06 201 PHE A C 1
ATOM 1543 O O . PHE A 1 201 ? 15.844 -17.297 -10.531 1 96.06 201 PHE A O 1
ATOM 1550 N N . HIS A 1 202 ? 16.203 -17.656 -8.336 1 93.62 202 HIS A N 1
ATOM 1551 C CA . HIS A 1 202 ? 15.859 -19.078 -8.383 1 93.62 202 HIS A CA 1
ATOM 1552 C C . HIS A 1 202 ? 14.422 -19.281 -8.852 1 93.62 202 HIS A C 1
ATOM 1554 O O . HIS A 1 202 ? 13.492 -18.688 -8.297 1 93.62 202 HIS A O 1
ATOM 1560 N N . LYS A 1 203 ? 14.25 -20.125 -9.836 1 93.5 203 LYS A N 1
ATOM 1561 C CA . LYS A 1 203 ? 12.914 -20.453 -10.312 1 93.5 203 LYS A CA 1
ATOM 1562 C C . LYS A 1 203 ? 12.367 -21.688 -9.602 1 93.5 203 LYS A C 1
ATOM 1564 O O . LYS A 1 203 ? 12.938 -22.781 -9.711 1 93.5 203 LYS A O 1
ATOM 1569 N N . ILE A 1 204 ? 11.266 -21.5 -8.898 1 93.31 204 ILE A N 1
ATOM 1570 C CA . ILE A 1 204 ? 10.57 -22.578 -8.18 1 93.31 204 ILE A CA 1
ATOM 1571 C C . ILE A 1 204 ? 9.492 -23.172 -9.078 1 93.31 204 ILE A C 1
ATOM 1573 O O . ILE A 1 204 ? 8.68 -22.438 -9.656 1 93.31 204 ILE A O 1
ATOM 1577 N N . PRO A 1 205 ? 9.453 -24.516 -9.219 1 92.81 205 PRO A N 1
ATOM 1578 C CA . PRO A 1 205 ? 8.438 -25.141 -10.07 1 92.81 205 PRO A CA 1
ATOM 1579 C C . PRO A 1 205 ? 7.016 -24.812 -9.617 1 92.81 205 PRO A C 1
ATOM 1581 O O . PRO A 1 205 ? 6.777 -24.609 -8.422 1 92.81 205 PRO A O 1
ATOM 1584 N N . PRO A 1 206 ? 6.113 -24.859 -10.562 1 94.38 206 PRO A N 1
ATOM 1585 C CA . PRO A 1 206 ? 4.738 -24.5 -10.211 1 94.38 206 PRO A CA 1
ATOM 1586 C C . PRO A 1 206 ? 3.982 -25.641 -9.531 1 94.38 206 PRO A C 1
ATOM 1588 O O . PRO A 1 206 ? 4.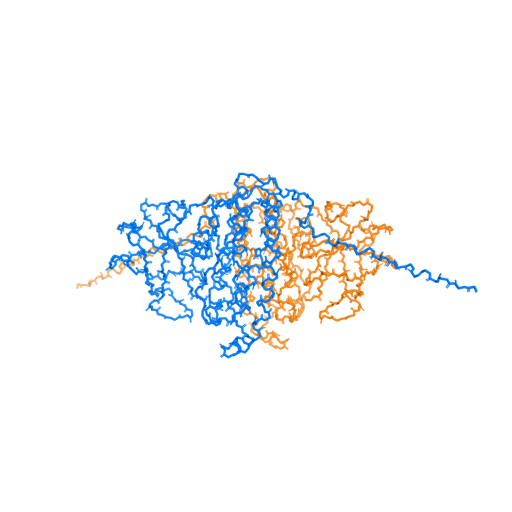285 -26.812 -9.766 1 94.38 206 PRO A O 1
ATOM 1591 N N . LEU A 1 207 ? 3.098 -25.266 -8.672 1 93.81 207 LEU A N 1
ATOM 1592 C CA . LEU A 1 207 ? 2.098 -26.172 -8.109 1 93.81 207 LEU A CA 1
ATOM 1593 C C . LEU A 1 207 ? 0.695 -25.594 -8.273 1 93.81 207 LEU A C 1
ATOM 1595 O O . LEU A 1 207 ? 0.497 -24.375 -8.141 1 93.81 207 LEU A O 1
ATOM 1599 N N . MET A 1 208 ? -0.236 -26.453 -8.633 1 96.38 208 MET A N 1
ATOM 1600 C CA . MET A 1 208 ? -1.638 -26.047 -8.734 1 96.38 208 MET A CA 1
ATOM 1601 C C . MET A 1 208 ? -2.402 -26.422 -7.473 1 96.38 208 MET A C 1
ATOM 1603 O O . MET A 1 208 ? -2.227 -27.531 -6.938 1 96.38 208 MET A O 1
ATOM 1607 N N . ALA A 1 209 ? -3.152 -25.516 -6.992 1 97.94 209 ALA A N 1
ATOM 1608 C CA . ALA A 1 209 ? -3.939 -25.734 -5.781 1 97.94 209 ALA A CA 1
ATOM 1609 C C . ALA A 1 209 ? -5.379 -25.266 -5.973 1 97.94 209 ALA A C 1
ATOM 1611 O O . ALA A 1 209 ? -5.621 -24.156 -6.453 1 97.94 209 ALA A O 1
ATOM 1612 N N . ASN A 1 210 ? -6.324 -26.125 -5.625 1 97.62 210 ASN A N 1
ATOM 1613 C CA . ASN A 1 210 ? -7.742 -25.812 -5.688 1 97.62 210 ASN A CA 1
ATOM 1614 C C . ASN A 1 210 ? -8.5 -26.359 -4.484 1 97.62 210 ASN A C 1
ATOM 1616 O O . ASN A 1 210 ? -8.258 -27.484 -4.059 1 97.62 210 ASN A O 1
ATOM 1620 N N . PHE A 1 211 ? -9.367 -25.547 -3.949 1 98.12 211 PHE A N 1
ATOM 1621 C CA . PHE A 1 211 ? -10.25 -26.062 -2.92 1 98.12 211 PHE A CA 1
ATOM 1622 C C . PHE A 1 211 ? -11.164 -27.141 -3.492 1 98.12 211 PHE A C 1
ATOM 1624 O O . PHE A 1 211 ? -11.711 -26.984 -4.59 1 98.12 211 PHE A O 1
ATOM 1631 N N . THR A 1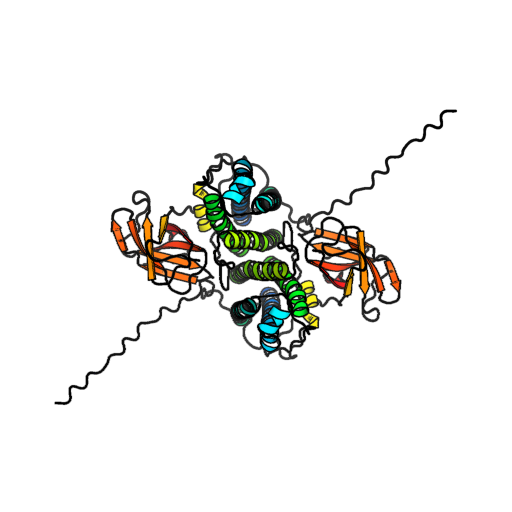 212 ? -11.312 -28.234 -2.729 1 98.06 212 THR A N 1
ATOM 1632 C CA . THR A 1 212 ? -12.195 -29.312 -3.148 1 98.06 212 THR A CA 1
ATOM 1633 C C . THR A 1 212 ? -13.328 -29.5 -2.148 1 98.06 212 THR A C 1
ATOM 1635 O O . THR A 1 212 ? -14.18 -30.391 -2.324 1 98.06 212 THR A O 1
ATOM 1638 N N . SER A 1 213 ? -13.289 -28.766 -1.112 1 97.69 213 SER A N 1
ATOM 1639 C CA . SER A 1 213 ? -14.398 -28.703 -0.162 1 97.69 213 SER A CA 1
ATOM 1640 C C . SER A 1 213 ? -14.641 -27.281 0.317 1 97.69 213 SER A C 1
ATOM 1642 O O . SER A 1 213 ? -13.766 -26.422 0.197 1 97.69 213 SER A O 1
ATOM 1644 N N . GLY A 1 214 ? -15.859 -27.047 0.762 1 96.44 214 GLY A N 1
ATOM 1645 C CA . GLY A 1 214 ? -16.219 -25.734 1.264 1 96.44 214 GLY A CA 1
ATOM 1646 C C . GLY A 1 214 ? -16.578 -24.766 0.164 1 96.44 214 GLY A C 1
ATOM 1647 O O . GLY A 1 214 ? -16.719 -25.141 -0.999 1 96.44 214 GLY A O 1
ATOM 1648 N N . ALA A 1 215 ? -16.859 -23.5 0.621 1 94.5 215 ALA A N 1
ATOM 1649 C CA . ALA A 1 215 ? -17.188 -22.406 -0.296 1 94.5 215 ALA A CA 1
ATOM 1650 C C . ALA A 1 215 ? -16.5 -21.109 0.118 1 94.5 215 ALA A C 1
ATOM 1652 O O . ALA A 1 215 ? -16.062 -20.969 1.259 1 94.5 215 ALA A O 1
ATOM 1653 N N . THR A 1 216 ? -16.375 -20.203 -0.791 1 92.56 216 THR A N 1
ATOM 1654 C CA . THR A 1 216 ? -15.789 -18.906 -0.506 1 92.56 216 THR A CA 1
ATOM 1655 C C . THR A 1 216 ? -16.75 -18.047 0.314 1 92.56 216 THR A C 1
ATOM 1657 O O . THR A 1 216 ? -17.922 -17.906 -0.034 1 92.56 216 THR A O 1
ATOM 1660 N N . PRO A 1 217 ? -16.312 -17.469 1.339 1 95.69 217 PRO A N 1
ATOM 1661 C CA . PRO A 1 217 ? -14.992 -17.609 1.952 1 95.69 217 PRO A CA 1
ATOM 1662 C C . PRO A 1 217 ? -14.773 -18.984 2.574 1 95.69 217 PRO A C 1
ATOM 1664 O O . PRO A 1 217 ? -15.688 -19.547 3.193 1 95.69 217 PRO A O 1
ATOM 1667 N N . HIS A 1 218 ? -13.641 -19.516 2.42 1 97.69 218 HIS A N 1
ATOM 1668 C CA . HIS A 1 218 ? -13.297 -20.859 2.906 1 97.69 218 HIS A CA 1
ATOM 1669 C C . HIS A 1 218 ? -12.953 -20.828 4.395 1 97.69 218 HIS A C 1
ATOM 1671 O O . HIS A 1 218 ? -12.555 -19.797 4.926 1 97.69 218 HIS A O 1
ATOM 1677 N N . SER A 1 219 ? -13.102 -21.953 5.031 1 97.38 219 SER A N 1
ATOM 1678 C CA . SER A 1 219 ? -12.859 -22.109 6.461 1 97.38 219 SER A CA 1
ATOM 1679 C C . SER A 1 219 ? -11.719 -23.078 6.727 1 97.38 219 SER A C 1
ATOM 1681 O O . SER A 1 219 ? -11.453 -23.969 5.922 1 97.38 219 SER A O 1
ATOM 1683 N N . PRO A 1 220 ? -11.07 -22.859 7.91 1 97.5 220 PRO A N 1
ATOM 1684 C CA . PRO A 1 220 ? -10.07 -23.859 8.281 1 97.5 220 PRO A CA 1
ATOM 1685 C C . PRO A 1 220 ? -10.609 -25.281 8.219 1 97.5 220 PRO A C 1
ATOM 1687 O O . PRO A 1 220 ? -11.742 -25.531 8.633 1 97.5 220 PRO A O 1
ATOM 1690 N N . GLY A 1 221 ? -9.797 -26.125 7.641 1 98.38 221 GLY A N 1
ATOM 1691 C CA . GLY A 1 221 ? -10.211 -27.5 7.508 1 98.38 221 GLY A CA 1
ATOM 1692 C C . GLY A 1 221 ? -10.711 -27.844 6.117 1 98.38 221 GLY A C 1
ATOM 1693 O O . GLY A 1 221 ? -10.781 -29.031 5.75 1 98.38 221 GLY A O 1
ATOM 1694 N N . ASP A 1 222 ? -11.102 -26.828 5.328 1 98.69 222 ASP A N 1
ATOM 1695 C CA . ASP A 1 222 ? -11.484 -27.109 3.949 1 98.69 222 ASP A CA 1
ATOM 1696 C C . ASP A 1 222 ? -10.344 -27.766 3.18 1 98.69 222 ASP A C 1
ATOM 1698 O O . ASP A 1 222 ? -9.18 -27.375 3.326 1 98.69 222 ASP A O 1
ATOM 1702 N N . GLU A 1 223 ? -10.656 -28.703 2.369 1 98.69 223 GLU A N 1
ATOM 1703 C CA . GLU A 1 223 ? -9.672 -29.5 1.643 1 98.69 223 GLU A CA 1
ATOM 1704 C C . GLU A 1 223 ? -9.195 -28.781 0.386 1 98.69 223 GLU A C 1
ATOM 1706 O O . GLU A 1 223 ? -9.992 -28.141 -0.306 1 98.69 223 GLU A O 1
ATOM 1711 N N . ILE A 1 224 ? -7.934 -28.938 0.101 1 98.75 224 ILE A N 1
ATOM 1712 C CA . ILE A 1 224 ? -7.297 -28.391 -1.088 1 98.75 224 ILE A CA 1
ATOM 1713 C C . ILE A 1 224 ? -6.574 -29.5 -1.849 1 98.75 224 ILE A C 1
ATOM 1715 O O . ILE A 1 224 ? -5.738 -30.203 -1.281 1 98.75 224 ILE A O 1
ATOM 1719 N N . SER A 1 225 ? -6.922 -29.641 -3.076 1 98.44 225 SER A N 1
ATOM 1720 C CA . SER A 1 225 ? -6.172 -30.531 -3.957 1 98.44 225 SER A CA 1
ATOM 1721 C C . SER A 1 225 ? -4.902 -29.859 -4.469 1 98.44 225 SER A C 1
ATOM 1723 O O . SER A 1 225 ? -4.926 -28.688 -4.855 1 98.44 225 SER A O 1
ATOM 1725 N N . ILE A 1 226 ? -3.861 -30.594 -4.43 1 97.19 226 ILE A N 1
ATOM 1726 C CA . ILE A 1 226 ? -2.555 -30.141 -4.883 1 97.19 226 ILE A CA 1
ATOM 1727 C C . ILE A 1 226 ? -2.08 -31 -6.055 1 97.19 226 ILE A C 1
ATOM 1729 O O . ILE A 1 226 ? -2.139 -32.219 -5.996 1 97.19 226 ILE A O 1
ATOM 1733 N N . MET A 1 227 ? -1.604 -30.344 -7.109 1 96.25 227 MET A N 1
ATOM 1734 C CA . MET A 1 227 ? -1.009 -31.016 -8.25 1 96.25 227 MET A CA 1
ATOM 1735 C C . MET A 1 227 ? 0.323 -30.391 -8.633 1 96.25 227 MET A C 1
ATOM 1737 O O . MET A 1 227 ? 0.48 -29.172 -8.555 1 96.25 227 MET A O 1
ATOM 1741 N N . TRP A 1 228 ? 1.245 -31.188 -8.992 1 93.25 228 TRP A N 1
ATOM 1742 C CA . TRP A 1 228 ? 2.547 -30.719 -9.469 1 93.25 228 TRP A CA 1
ATOM 1743 C C . TRP A 1 228 ? 3.105 -31.672 -10.523 1 93.25 228 TRP A C 1
ATOM 1745 O O . TRP A 1 228 ? 2.557 -32.75 -10.75 1 93.25 228 TRP A O 1
ATOM 1755 N N . ASP A 1 229 ? 4.09 -31.172 -11.227 1 92.06 229 ASP A N 1
ATOM 1756 C CA . ASP A 1 229 ? 4.762 -32.031 -12.211 1 92.06 229 ASP A CA 1
ATOM 1757 C C . ASP A 1 229 ? 5.785 -32.938 -11.539 1 92.06 229 ASP A C 1
ATOM 1759 O O . ASP A 1 229 ? 6.918 -32.531 -11.281 1 92.06 229 ASP A O 1
ATOM 1763 N N . SER A 1 230 ? 5.457 -34.156 -11.445 1 87.81 230 SER A N 1
ATOM 1764 C CA . SER A 1 230 ? 6.293 -35.094 -10.711 1 87.81 230 SER A CA 1
ATOM 1765 C C . SER A 1 230 ? 7.559 -35.438 -11.484 1 87.81 230 SER A C 1
ATOM 1767 O O . SER A 1 230 ? 8.5 -36 -10.93 1 87.81 230 SER A O 1
ATOM 1769 N N . SER A 1 231 ? 7.555 -35.188 -12.68 1 87.44 231 SER A N 1
ATOM 1770 C CA . SER A 1 231 ? 8.758 -35.438 -13.477 1 87.44 231 SER A CA 1
ATOM 1771 C C . SER A 1 231 ? 9.812 -34.375 -13.211 1 87.44 231 SER A C 1
ATOM 1773 O O . SER A 1 231 ? 11.008 -34.594 -13.438 1 87.44 231 SER A O 1
ATOM 1775 N N . SER A 1 232 ? 9.391 -33.281 -12.664 1 82.19 232 SER A N 1
ATOM 1776 C CA . SER A 1 232 ? 10.289 -32.125 -12.461 1 82.19 232 SER A CA 1
ATOM 1777 C C . SER A 1 232 ? 10.617 -31.953 -10.984 1 82.19 232 SER A C 1
ATOM 1779 O O . SER A 1 232 ? 11.648 -31.375 -10.641 1 82.19 232 SER A O 1
ATOM 1781 N N . VAL A 1 233 ? 9.703 -32.438 -10.156 1 82.12 233 VAL A N 1
ATOM 1782 C CA . VAL A 1 233 ? 9.852 -32.156 -8.734 1 82.12 233 VAL A CA 1
ATOM 1783 C C . VAL A 1 233 ? 9.656 -33.438 -7.93 1 82.12 233 VAL A C 1
ATOM 1785 O O . VAL A 1 233 ? 8.648 -34.125 -8.094 1 82.12 233 VAL A O 1
ATOM 1788 N N . TYR A 1 234 ? 10.656 -33.688 -7.172 1 75.94 234 TYR A N 1
ATOM 1789 C CA . TYR A 1 234 ? 10.516 -34.781 -6.188 1 75.94 234 TYR A CA 1
ATOM 1790 C C . TYR A 1 234 ? 10.352 -34.188 -4.785 1 75.94 234 TYR A C 1
ATOM 1792 O O . TYR A 1 234 ? 11.266 -33.562 -4.254 1 75.94 234 TYR A O 1
ATOM 1800 N N . LEU A 1 235 ? 9.211 -34.344 -4.16 1 76.12 235 LEU A N 1
ATOM 1801 C CA . LEU A 1 235 ? 8.922 -33.719 -2.877 1 76.12 235 LEU A CA 1
ATOM 1802 C C . LEU A 1 235 ? 9.398 -34.594 -1.724 1 76.12 235 LEU A C 1
ATOM 1804 O O . LEU A 1 235 ? 9.703 -34.094 -0.639 1 76.12 235 LEU A O 1
ATOM 1808 N N . GLY A 1 236 ? 9.531 -35.812 -1.906 1 76.06 236 GLY A N 1
ATOM 1809 C CA . GLY A 1 236 ? 9.852 -36.719 -0.821 1 76.06 236 GLY A CA 1
ATOM 1810 C C . GLY A 1 236 ? 8.664 -37.062 0.05 1 76.06 236 GLY A C 1
ATOM 1811 O O . GLY A 1 236 ? 7.52 -36.781 -0.314 1 76.06 236 GLY A O 1
ATOM 1812 N N . ASP A 1 237 ? 8.875 -37.781 1.253 1 74.25 237 ASP A N 1
ATOM 1813 C CA . ASP A 1 237 ? 7.785 -38.312 2.061 1 74.25 237 ASP A CA 1
ATOM 1814 C C . ASP A 1 237 ? 7.332 -37.312 3.117 1 74.25 237 ASP A C 1
ATOM 1816 O O . ASP A 1 237 ? 6.172 -37.344 3.531 1 74.25 237 ASP A O 1
ATOM 1820 N N . ASP A 1 238 ? 8.18 -36.531 3.65 1 81.75 238 ASP A N 1
ATOM 1821 C CA . ASP A 1 238 ? 7.812 -35.594 4.703 1 81.75 238 ASP A CA 1
ATOM 1822 C C . ASP A 1 238 ? 7.711 -34.156 4.156 1 81.75 238 ASP A C 1
ATOM 1824 O O . ASP A 1 238 ? 8.484 -33.281 4.543 1 81.75 238 ASP A O 1
ATOM 1828 N N . VAL A 1 239 ? 6.641 -34.062 3.309 1 87.69 239 VAL A N 1
ATOM 1829 C CA . VAL A 1 239 ? 6.477 -32.781 2.619 1 87.69 239 VAL A CA 1
ATOM 1830 C C . VAL A 1 239 ? 5.293 -32 3.211 1 87.69 239 VAL A C 1
ATOM 1832 O O . VAL A 1 239 ? 4.285 -32.625 3.586 1 87.69 239 VAL A O 1
ATOM 1835 N N . HIS A 1 240 ? 5.449 -30.75 3.318 1 91.62 240 HIS A N 1
ATOM 1836 C CA . HIS A 1 240 ? 4.414 -29.844 3.789 1 91.62 240 HIS A CA 1
ATOM 1837 C C . HIS A 1 240 ? 4.125 -28.75 2.756 1 91.62 240 HIS A C 1
ATOM 1839 O O . HIS A 1 240 ? 5 -28.391 1.967 1 91.62 240 HIS A O 1
ATOM 1845 N N . ILE A 1 241 ? 2.875 -28.406 2.711 1 94 241 ILE A N 1
ATOM 1846 C CA . ILE A 1 241 ? 2.516 -27.156 2.041 1 94 241 ILE A CA 1
ATOM 1847 C C . ILE A 1 241 ? 2.482 -26.016 3.053 1 94 241 ILE A C 1
ATOM 1849 O O . ILE A 1 241 ? 1.668 -26.016 3.98 1 94 241 ILE A O 1
ATOM 1853 N N . THR A 1 242 ? 3.355 -25.094 2.893 1 93.19 242 THR A N 1
ATOM 1854 C CA . THR A 1 242 ? 3.398 -23.922 3.777 1 93.19 242 THR A CA 1
ATOM 1855 C C . THR A 1 242 ? 2.566 -22.781 3.207 1 93.19 242 THR A C 1
ATOM 1857 O O . THR A 1 242 ? 2.805 -22.328 2.084 1 93.19 242 THR A O 1
ATOM 1860 N N . PHE A 1 243 ? 1.604 -22.375 4.016 1 94.38 243 PHE A N 1
ATOM 1861 C CA . PHE A 1 243 ? 0.746 -21.234 3.67 1 94.38 243 PHE A CA 1
ATOM 1862 C C . PHE A 1 243 ? 1.366 -19.922 4.129 1 94.38 243 PHE A C 1
ATOM 1864 O O . PHE A 1 243 ? 1.656 -19.75 5.312 1 94.38 243 PHE A O 1
ATOM 1871 N N . LEU A 1 244 ? 1.598 -19.109 3.166 1 93.56 244 LEU A N 1
ATOM 1872 C CA . LEU A 1 244 ? 2.064 -17.766 3.465 1 93.56 244 LEU A CA 1
ATOM 1873 C C . LEU A 1 244 ? 0.916 -16.75 3.389 1 93.56 244 LEU A C 1
ATOM 1875 O O . LEU A 1 244 ? 0.21 -16.688 2.379 1 93.56 244 LEU A O 1
ATOM 1879 N N . GLY A 1 245 ? 0.702 -16.047 4.418 1 90.38 245 GLY A N 1
ATOM 1880 C CA . GLY A 1 245 ? -0.334 -15.023 4.473 1 90.38 245 GLY A CA 1
ATOM 1881 C C . GLY A 1 245 ? -0.296 -14.203 5.75 1 90.38 245 GLY A C 1
ATOM 1882 O O . GLY A 1 245 ? -0.141 -14.75 6.84 1 90.38 245 GLY A O 1
ATOM 1883 N N . ASP A 1 246 ? -0.366 -12.898 5.602 1 83.5 246 ASP A N 1
ATOM 1884 C CA . ASP A 1 246 ? -0.444 -12 6.75 1 83.5 246 ASP A CA 1
ATOM 1885 C C . ASP A 1 246 ? 0.803 -12.109 7.625 1 83.5 246 ASP A C 1
ATOM 1887 O O . ASP A 1 246 ? 0.706 -12.148 8.852 1 83.5 246 ASP A O 1
ATOM 1891 N N . VAL A 1 247 ? 1.892 -12.406 7.023 1 78 247 VAL A N 1
ATOM 1892 C CA . VAL A 1 247 ? 3.219 -12.555 7.613 1 78 247 VAL A CA 1
ATOM 1893 C C . VAL A 1 247 ? 3.324 -13.898 8.328 1 78 247 VAL A C 1
ATOM 1895 O O . VAL A 1 247 ? 4.344 -14.203 8.953 1 78 247 VAL A O 1
ATOM 1898 N N . TYR A 1 248 ? 2.326 -14.695 8.219 1 82.06 248 TYR A N 1
ATOM 1899 C CA . TYR A 1 248 ? 2.381 -16.047 8.758 1 82.06 248 TYR A CA 1
ATOM 1900 C C . TYR A 1 248 ? 2.953 -17.016 7.738 1 82.06 248 TYR A C 1
ATOM 1902 O O . TYR A 1 248 ? 2.807 -16.812 6.527 1 82.06 248 TYR A O 1
ATOM 1910 N N . ALA A 1 249 ? 3.643 -17.969 8.281 1 89.75 249 ALA A N 1
ATOM 1911 C CA . ALA A 1 249 ? 4.039 -19.188 7.57 1 89.75 249 ALA A CA 1
ATOM 1912 C C . ALA A 1 249 ? 3.584 -20.438 8.32 1 89.75 249 ALA A C 1
ATOM 1914 O O . ALA A 1 249 ? 4.16 -20.797 9.352 1 89.75 249 ALA A O 1
ATOM 1915 N N . ILE A 1 250 ? 2.557 -21 7.762 1 91.62 250 ILE A N 1
ATOM 1916 C CA . ILE A 1 250 ? 1.949 -22.125 8.461 1 91.62 250 ILE A CA 1
ATOM 1917 C C . ILE A 1 250 ? 2.051 -23.375 7.605 1 91.62 250 ILE A C 1
ATOM 1919 O O . ILE A 1 250 ? 1.501 -23.422 6.504 1 91.62 250 ILE A O 1
ATOM 1923 N N . ALA A 1 251 ? 2.672 -24.375 8.117 1 91.81 251 ALA A N 1
ATOM 1924 C CA . ALA A 1 251 ? 2.873 -25.625 7.383 1 91.81 251 ALA A CA 1
ATOM 1925 C C . ALA A 1 251 ? 1.728 -26.594 7.633 1 91.81 251 ALA A C 1
ATOM 1927 O O . ALA A 1 251 ? 1.294 -26.781 8.773 1 91.81 251 ALA A O 1
ATOM 1928 N N . GLN A 1 252 ? 1.168 -27.125 6.594 1 93.75 252 GLN A N 1
ATOM 1929 C CA . GLN A 1 252 ? 0.198 -28.219 6.625 1 93.75 252 GLN A CA 1
ATOM 1930 C C . GLN A 1 252 ? 0.741 -29.469 5.926 1 93.75 252 GLN A C 1
ATOM 1932 O O . GLN A 1 252 ? 1.399 -29.359 4.887 1 93.75 252 GLN A O 1
ATOM 1937 N N . PRO A 1 253 ? 0.496 -30.672 6.512 1 93.12 253 PRO A N 1
ATOM 1938 C CA . PRO A 1 253 ? 0.988 -31.875 5.832 1 93.12 253 PRO A CA 1
ATOM 1939 C C . PRO A 1 253 ? 0.344 -32.094 4.465 1 93.12 253 PRO A C 1
ATOM 1941 O O . PRO A 1 253 ? -0.843 -31.797 4.285 1 93.12 253 PRO A O 1
ATOM 1944 N N . LEU A 1 254 ? 1.126 -32.562 3.551 1 94.5 254 LEU A N 1
ATOM 1945 C CA . LEU A 1 254 ? 0.627 -33 2.252 1 94.5 254 LEU A CA 1
ATOM 1946 C C . LEU A 1 254 ? 0.424 -34.5 2.23 1 94.5 254 LEU A C 1
ATOM 1948 O O . LEU A 1 254 ? 1.369 -35.25 2.451 1 94.5 254 LEU A O 1
ATOM 1952 N N . THR A 1 255 ? -0.802 -34.906 2.049 1 95.19 255 THR A N 1
ATOM 1953 C CA . THR A 1 255 ? -1.088 -36.312 1.831 1 95.19 255 THR A CA 1
ATOM 1954 C C . THR A 1 255 ? -1.017 -36.656 0.346 1 95.19 255 THR A C 1
ATOM 1956 O O . THR A 1 255 ? -1.916 -36.312 -0.422 1 95.19 255 THR A O 1
ATOM 1959 N N . GLN A 1 256 ? 0.002 -37.375 -0.004 1 92.38 256 GLN A N 1
ATOM 1960 C CA . GLN A 1 256 ? 0.187 -37.719 -1.409 1 92.38 256 GLN A CA 1
ATOM 1961 C C . GLN A 1 256 ? -0.689 -38.906 -1.805 1 92.38 256 GLN A C 1
ATOM 1963 O O . GLN A 1 256 ? -0.79 -39.875 -1.062 1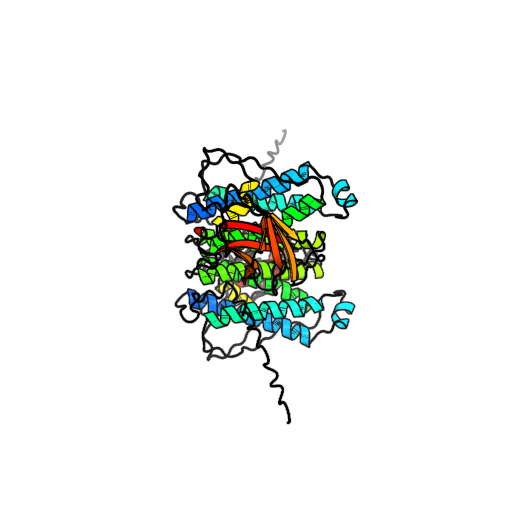 92.38 256 GLN A O 1
ATOM 1968 N N . SER A 1 257 ? -1.339 -38.781 -2.871 1 91.25 257 SER A N 1
ATOM 1969 C CA . SER A 1 257 ? -2.258 -39.812 -3.312 1 91.25 257 SER A CA 1
ATOM 1970 C C . SER A 1 257 ? -1.817 -40.406 -4.645 1 91.25 257 SER A C 1
ATOM 1972 O O . SER A 1 257 ? -2.434 -41.344 -5.141 1 91.25 257 SER A O 1
ATOM 1974 N N . GLY A 1 258 ? -0.855 -39.969 -5.312 1 86.56 258 GLY A N 1
ATOM 1975 C CA . GLY A 1 258 ? -0.326 -40.406 -6.59 1 86.56 258 GLY A CA 1
ATOM 1976 C C . GLY A 1 258 ? 0.828 -39.562 -7.094 1 86.56 258 GLY A C 1
ATOM 1977 O O . GLY A 1 258 ? 1.369 -38.75 -6.355 1 86.56 258 GLY A O 1
ATOM 1978 N N . ASP A 1 259 ? 1.092 -39.906 -8.383 1 87.88 259 ASP A N 1
ATOM 1979 C CA . ASP A 1 259 ? 2.191 -39.156 -8.992 1 87.88 259 ASP A CA 1
ATOM 1980 C C . ASP A 1 259 ? 1.786 -37.719 -9.273 1 87.88 259 ASP A C 1
ATOM 1982 O O . ASP A 1 259 ? 0.957 -37.438 -10.148 1 87.88 259 ASP A O 1
ATOM 1986 N N . GLY A 1 260 ? 2.291 -36.906 -8.477 1 92.06 260 GLY A N 1
ATOM 1987 C CA . GLY A 1 260 ? 2.084 -35.469 -8.703 1 92.06 260 GLY A CA 1
ATOM 1988 C C . GLY A 1 260 ? 0.75 -34.969 -8.188 1 92.06 260 GLY A C 1
ATOM 1989 O O . GLY A 1 260 ? 0.214 -34 -8.688 1 92.06 260 GLY A O 1
ATOM 1990 N N . MET A 1 261 ? 0.175 -35.719 -7.258 1 94.88 261 MET A N 1
ATOM 1991 C CA . MET A 1 261 ? -1.117 -35.312 -6.715 1 94.88 261 MET A CA 1
ATOM 1992 C C . MET A 1 261 ? -1.189 -35.562 -5.215 1 94.88 261 MET A C 1
ATOM 1994 O O . MET A 1 261 ? -0.625 -36.562 -4.723 1 94.88 261 MET A O 1
ATOM 1998 N N . GLY A 1 262 ? -1.904 -34.719 -4.555 1 95.88 262 GLY A N 1
ATOM 1999 C CA . GLY A 1 262 ? -2.152 -34.875 -3.129 1 95.88 262 GLY A CA 1
ATOM 2000 C C . GLY A 1 262 ? -3.174 -33.875 -2.596 1 95.88 262 GLY A C 1
ATOM 2001 O O . GLY A 1 262 ? -3.824 -33.188 -3.367 1 95.88 262 GLY A O 1
ATOM 2002 N N . THR A 1 263 ? -3.414 -33.969 -1.277 1 97.81 263 THR A N 1
ATOM 2003 C CA . THR A 1 263 ? -4.363 -33.094 -0.632 1 97.81 263 THR A CA 1
ATOM 2004 C C . THR A 1 263 ? -3.779 -32.5 0.655 1 97.81 263 THR A C 1
ATOM 2006 O O . THR A 1 263 ? -2.869 -33.094 1.245 1 97.81 263 THR A O 1
ATOM 2009 N N . THR A 1 264 ? -4.188 -31.375 0.985 1 97.5 264 THR A N 1
ATOM 2010 C CA . THR A 1 264 ? -3.941 -30.703 2.26 1 97.5 264 THR A CA 1
ATOM 2011 C C . THR A 1 264 ? -5.188 -29.953 2.725 1 97.5 264 THR A C 1
ATOM 2013 O O . THR A 1 264 ? -6.258 -30.094 2.131 1 97.5 264 THR A O 1
ATOM 2016 N N . THR A 1 265 ? -5.074 -29.25 3.861 1 98.56 265 THR A N 1
ATOM 2017 C CA . THR A 1 265 ? -6.215 -28.5 4.379 1 98.56 265 THR A CA 1
ATOM 2018 C C . THR A 1 265 ? -5.812 -27.078 4.742 1 98.56 265 THR A C 1
ATOM 2020 O O . THR A 1 265 ? -4.656 -26.828 5.082 1 98.56 265 THR A O 1
ATOM 2023 N N . LEU A 1 266 ? -6.773 -26.188 4.562 1 98.25 266 LEU A N 1
ATOM 2024 C CA . LEU A 1 266 ? -6.551 -24.797 4.953 1 98.25 266 LEU A CA 1
ATOM 2025 C C . LEU A 1 266 ? -6.316 -24.688 6.457 1 98.25 266 LEU A C 1
ATOM 2027 O O . LEU A 1 266 ? -7.141 -25.141 7.25 1 98.25 266 LEU A O 1
ATOM 2031 N N . PRO A 1 267 ? -5.188 -24.109 6.887 1 97 267 PRO A N 1
ATOM 2032 C CA . PRO A 1 267 ? -4.98 -23.906 8.32 1 97 267 PRO A CA 1
ATOM 2033 C C . PRO A 1 267 ? -5.781 -22.719 8.867 1 97 267 PRO A C 1
ATOM 2035 O O . PRO A 1 267 ? -6.418 -22 8.102 1 97 267 PRO A O 1
ATOM 2038 N N . GLU A 1 268 ? -5.742 -22.547 10.18 1 94.75 268 GLU A N 1
ATOM 2039 C CA . GLU A 1 268 ? -6.297 -21.359 10.805 1 94.75 268 GLU A CA 1
ATOM 2040 C C . GLU A 1 268 ? -5.449 -20.125 10.5 1 94.75 268 GLU A C 1
ATOM 2042 O O . GLU A 1 268 ? -4.262 -20.25 10.188 1 94.75 268 GLU A O 1
ATOM 2047 N N . ASN A 1 269 ? -6.062 -18.938 10.414 1 90.88 269 ASN A N 1
ATOM 2048 C CA . ASN A 1 269 ? -5.41 -17.641 10.445 1 90.88 269 ASN A CA 1
ATOM 2049 C C . ASN A 1 269 ? -4.918 -17.219 9.062 1 90.88 269 ASN A C 1
ATOM 2051 O O . ASN A 1 269 ? -4.082 -16.328 8.938 1 90.88 269 ASN A O 1
ATOM 2055 N N . ILE A 1 270 ? -5.359 -17.953 8.062 1 93.06 270 ILE A N 1
ATOM 2056 C CA . ILE A 1 270 ? -5.039 -17.562 6.695 1 93.06 270 ILE A CA 1
ATOM 2057 C C . ILE A 1 270 ? -6.266 -16.938 6.039 1 93.06 270 ILE A C 1
ATOM 2059 O O . ILE A 1 270 ? -7.355 -17.5 6.07 1 93.06 270 ILE A O 1
ATOM 2063 N N . ASN A 1 271 ? -6.109 -15.734 5.531 1 90 271 ASN A N 1
ATOM 2064 C CA . ASN A 1 271 ? -7.145 -15.008 4.805 1 90 271 ASN A CA 1
ATOM 2065 C C . ASN A 1 271 ? -6.656 -14.555 3.434 1 90 271 ASN A C 1
ATOM 2067 O O . ASN A 1 271 ? -5.48 -14.727 3.1 1 90 271 ASN A O 1
ATOM 2071 N N . GLY A 1 272 ? -7.645 -14.062 2.633 1 95.81 272 GLY A N 1
ATOM 2072 C CA . GLY A 1 272 ? -7.277 -13.492 1.348 1 95.81 272 GLY A CA 1
ATOM 2073 C C . GLY A 1 272 ? -6.695 -14.508 0.386 1 95.81 272 GLY A C 1
ATOM 2074 O O . GLY A 1 272 ? -7.227 -15.609 0.246 1 95.81 272 GLY A O 1
ATOM 2075 N N . THR A 1 273 ? -5.703 -14.102 -0.331 1 97.19 273 THR A N 1
ATOM 2076 C CA . THR A 1 273 ? -4.941 -14.984 -1.209 1 97.19 273 THR A CA 1
ATOM 2077 C C . THR A 1 273 ? -3.67 -15.469 -0.52 1 97.19 273 THR A C 1
ATOM 2079 O O . THR A 1 273 ? -2.822 -14.656 -0.13 1 97.19 273 THR A O 1
ATOM 2082 N N . SER A 1 274 ? -3.564 -16.719 -0.38 1 97.25 274 SER A N 1
ATOM 2083 C CA . SER A 1 274 ? -2.385 -17.297 0.251 1 97.25 274 SER A CA 1
ATOM 2084 C C . SER A 1 274 ? -1.428 -17.875 -0.788 1 97.25 274 SER A C 1
ATOM 2086 O O . SER A 1 274 ? -1.851 -18.578 -1.705 1 97.25 274 SER A O 1
ATOM 2088 N N . ILE A 1 275 ? -0.188 -17.531 -0.634 1 97 275 ILE A N 1
ATOM 2089 C CA . ILE A 1 275 ? 0.853 -18.172 -1.431 1 97 275 ILE A CA 1
ATOM 2090 C C . ILE A 1 275 ? 1.272 -19.484 -0.769 1 97 275 ILE A C 1
ATOM 2092 O O . ILE A 1 275 ? 1.418 -19.547 0.454 1 97 275 ILE A O 1
ATOM 2096 N N . LEU A 1 276 ? 1.419 -20.438 -1.577 1 95.81 276 LEU A N 1
ATOM 2097 C CA . LEU A 1 276 ? 1.778 -21.781 -1.112 1 95.81 276 LEU A CA 1
ATOM 2098 C C . LEU A 1 276 ? 3.186 -22.156 -1.563 1 95.81 276 LEU A C 1
ATOM 2100 O O . LEU A 1 276 ? 3.545 -21.938 -2.725 1 95.81 276 LEU A O 1
ATOM 2104 N N . VAL A 1 277 ? 3.881 -22.734 -0.622 1 93.56 277 VAL A N 1
ATOM 2105 C CA . VAL A 1 277 ? 5.195 -23.266 -0.962 1 93.56 277 VAL A CA 1
ATOM 2106 C C . VAL A 1 277 ? 5.328 -24.688 -0.424 1 93.56 277 VAL A C 1
ATOM 2108 O O . VAL A 1 277 ? 5.074 -24.938 0.757 1 93.56 277 VAL A O 1
ATOM 2111 N N . ALA A 1 278 ? 5.664 -25.594 -1.312 1 91.75 278 ALA A N 1
ATOM 2112 C CA . ALA A 1 278 ? 6.004 -26.938 -0.857 1 91.75 278 ALA A CA 1
ATOM 2113 C C . ALA A 1 278 ? 7.398 -26.984 -0.244 1 91.75 278 ALA A C 1
ATOM 2115 O O . ALA A 1 278 ? 8.359 -26.5 -0.847 1 91.75 278 ALA A O 1
ATOM 2116 N N . THR A 1 279 ? 7.391 -27.453 0.955 1 86.38 279 THR A N 1
ATOM 2117 C CA . THR A 1 279 ? 8.648 -27.531 1.69 1 86.38 279 THR A CA 1
ATOM 2118 C C . THR A 1 279 ? 8.805 -28.922 2.324 1 86.38 279 THR A C 1
ATOM 2120 O O . THR A 1 279 ? 7.844 -29.672 2.416 1 86.38 279 THR A O 1
ATOM 2123 N N . ASN A 1 280 ? 10.102 -29.391 2.541 1 75.75 280 ASN A N 1
ATOM 2124 C CA . ASN A 1 280 ? 10.32 -30.625 3.285 1 75.75 280 ASN A CA 1
ATOM 2125 C C . ASN A 1 280 ? 10.758 -30.344 4.723 1 75.75 280 ASN A C 1
ATOM 2127 O O . ASN A 1 280 ? 11.328 -29.297 5.008 1 75.75 280 ASN A O 1
ATOM 2131 N N . PHE A 1 281 ? 10.078 -31 5.625 1 61.28 281 PHE A N 1
ATOM 2132 C CA . PHE A 1 281 ? 10.344 -30.797 7.043 1 61.28 281 PHE A CA 1
ATOM 2133 C C . PHE A 1 281 ? 11.828 -30.969 7.348 1 61.28 281 PHE A C 1
ATOM 2135 O O . PHE A 1 281 ? 12.344 -30.391 8.312 1 61.28 281 PHE A O 1
ATOM 2142 N N . GLN A 1 282 ? 12.406 -31.891 6.605 1 56.12 282 GLN A N 1
ATOM 2143 C CA . GLN A 1 282 ? 13.828 -31.891 6.926 1 56.12 282 GLN A CA 1
ATOM 2144 C C . GLN A 1 282 ? 14.523 -30.656 6.332 1 56.12 282 GLN A C 1
ATOM 2146 O O . GLN A 1 282 ? 15.711 -30.438 6.574 1 56.12 282 GLN A O 1
ATOM 2151 N N . GLY A 1 283 ? 13.648 -29.938 5.754 1 54.19 283 GLY A N 1
ATOM 2152 C CA . GLY A 1 283 ? 14.188 -28.781 5.043 1 54.19 283 GLY A CA 1
ATOM 2153 C C . GLY A 1 283 ? 13.594 -27.469 5.504 1 54.19 283 GLY A C 1
ATOM 2154 O O . GLY A 1 283 ? 12.586 -27.438 6.215 1 54.19 283 GLY A O 1
ATOM 2155 N N . GLY A 1 284 ? 14.422 -26.516 5.668 1 57.66 284 GLY A N 1
ATOM 2156 C CA . GLY A 1 284 ? 14.336 -25.141 6.117 1 57.66 284 GLY A CA 1
ATOM 2157 C C . GLY A 1 284 ? 13.133 -24.406 5.551 1 57.66 284 GLY A C 1
ATOM 2158 O O . GLY A 1 284 ? 12.562 -24.812 4.539 1 57.66 284 GLY A O 1
ATOM 2159 N N . GLY A 1 285 ? 12.195 -23.875 6.277 1 61.16 285 GLY A N 1
ATOM 2160 C CA . GLY A 1 285 ? 11.07 -22.984 6.086 1 61.16 285 GLY A CA 1
ATOM 2161 C C . GLY A 1 285 ? 11.062 -22.312 4.723 1 61.16 285 GLY A C 1
ATOM 2162 O O . GLY A 1 285 ? 11.805 -22.719 3.826 1 61.16 285 GLY A O 1
ATOM 2163 N N . PRO A 1 286 ? 10.039 -21.609 4.332 1 66.31 286 PRO A N 1
ATOM 2164 C CA . PRO A 1 286 ? 9.898 -20.906 3.059 1 66.31 286 PRO A CA 1
ATOM 2165 C C . PRO A 1 286 ? 11.117 -20.047 2.717 1 66.31 286 PRO A C 1
ATOM 2167 O O . PRO A 1 286 ? 11.172 -19.453 1.634 1 66.31 286 PRO A O 1
ATOM 2170 N N . ILE A 1 287 ? 11.969 -20.031 3.564 1 62.12 287 ILE A N 1
ATOM 2171 C CA . ILE A 1 287 ? 13.305 -19.469 3.395 1 62.12 287 ILE A CA 1
ATOM 2172 C C . ILE A 1 287 ? 14.352 -20.438 3.957 1 62.12 287 ILE A C 1
ATOM 2174 O O . ILE A 1 287 ? 14.164 -21 5.043 1 62.12 287 ILE A O 1
ATOM 2178 N N . PRO A 1 288 ? 15.453 -20.891 3.084 1 67.31 288 PRO A N 1
ATOM 2179 C CA . PRO A 1 288 ? 15.844 -20.297 1.805 1 67.31 288 PRO A CA 1
ATOM 2180 C C . PRO A 1 288 ? 15.039 -20.844 0.628 1 67.31 288 PRO A C 1
ATOM 2182 O O . PRO A 1 288 ? 14.461 -21.922 0.718 1 67.31 288 PRO A O 1
ATOM 2185 N N . ASP A 1 289 ? 15.047 -20.141 -0.52 1 76.12 289 ASP A N 1
ATOM 2186 C CA . ASP A 1 289 ? 14.281 -20.406 -1.729 1 76.12 289 ASP A CA 1
ATOM 2187 C C . ASP A 1 289 ? 14.633 -21.766 -2.318 1 76.12 289 ASP A C 1
ATOM 2189 O O . ASP A 1 289 ? 13.789 -22.422 -2.936 1 76.12 289 ASP A O 1
ATOM 2193 N N . LYS A 1 290 ? 15.82 -22.172 -2.041 1 74.31 290 LYS A N 1
ATOM 2194 C CA . LYS A 1 290 ? 16.281 -23.438 -2.604 1 74.31 290 LYS A CA 1
ATOM 2195 C C . LYS A 1 290 ? 15.57 -24.625 -1.945 1 74.31 290 LYS A C 1
ATOM 2197 O O . LYS A 1 290 ? 15.578 -25.734 -2.479 1 74.31 290 LYS A O 1
ATOM 2202 N N . GLN A 1 291 ? 14.914 -24.266 -0.858 1 72.44 291 GLN A N 1
ATOM 2203 C CA . GLN A 1 291 ? 14.195 -25.312 -0.151 1 72.44 291 GLN A CA 1
ATOM 2204 C C . GLN A 1 291 ? 12.719 -25.328 -0.545 1 72.44 291 GLN A C 1
ATOM 2206 O O . GLN A 1 291 ? 11.938 -26.125 -0.023 1 72.44 291 GLN A O 1
ATOM 2211 N N . ASN A 1 292 ? 12.398 -24.422 -1.44 1 75.25 292 ASN A N 1
ATOM 2212 C CA . ASN A 1 292 ? 11.055 -24.438 -1.999 1 75.25 292 ASN A CA 1
ATOM 2213 C C . ASN A 1 292 ? 10.969 -25.344 -3.232 1 75.25 292 ASN A C 1
ATOM 2215 O O . ASN A 1 292 ? 11.555 -25.031 -4.27 1 75.25 292 ASN A O 1
ATOM 2219 N N . PHE A 1 293 ? 10.219 -26.359 -3.186 1 82.75 293 PHE A N 1
ATOM 2220 C CA . PHE A 1 293 ? 10.203 -27.359 -4.246 1 82.75 293 PHE A CA 1
ATOM 2221 C C . PHE A 1 293 ? 9.117 -27.031 -5.273 1 82.75 293 PHE A C 1
ATOM 2223 O O . PHE A 1 293 ? 9.195 -27.484 -6.422 1 82.75 293 PHE A O 1
ATOM 2230 N N . ALA A 1 294 ? 8.156 -26.359 -4.777 1 91.69 294 ALA A N 1
ATOM 2231 C CA . ALA A 1 294 ? 7.066 -25.938 -5.652 1 91.69 294 ALA A CA 1
ATOM 2232 C C . ALA A 1 294 ? 6.336 -24.734 -5.062 1 91.69 294 ALA A C 1
ATOM 2234 O O . ALA A 1 294 ? 6.336 -24.531 -3.846 1 91.69 294 ALA A O 1
ATOM 2235 N N . ILE A 1 295 ? 5.66 -23.969 -5.965 1 95.31 295 ILE A N 1
ATOM 2236 C CA . ILE A 1 295 ? 4.996 -22.766 -5.484 1 95.31 295 ILE A CA 1
ATOM 2237 C C . ILE A 1 295 ? 3.672 -22.578 -6.223 1 95.31 295 ILE A C 1
ATOM 2239 O O . ILE A 1 295 ? 3.562 -22.906 -7.406 1 95.31 295 ILE A O 1
ATOM 2243 N N . GLY A 1 296 ? 2.691 -22.125 -5.535 1 96.81 296 GLY A N 1
ATOM 2244 C CA . GLY A 1 296 ? 1.367 -21.812 -6.043 1 96.81 296 GLY A CA 1
ATOM 2245 C C . GLY A 1 296 ? 0.588 -20.875 -5.137 1 96.81 296 GLY A C 1
ATOM 2246 O O . GLY A 1 296 ? 1.177 -20.047 -4.434 1 96.81 296 GLY A O 1
ATOM 2247 N N . TYR A 1 297 ? -0.725 -20.891 -5.285 1 97.94 297 TYR A N 1
ATOM 2248 C CA . TYR A 1 297 ? -1.568 -20.031 -4.461 1 97.94 297 TYR A CA 1
ATOM 2249 C C . TYR A 1 297 ? -2.98 -20.594 -4.352 1 97.94 297 TYR A C 1
ATOM 2251 O O . TYR A 1 297 ? -3.363 -21.484 -5.125 1 97.94 297 TYR A O 1
ATOM 2259 N N . VAL A 1 298 ? -3.686 -20.109 -3.398 1 97.69 298 VAL A N 1
ATOM 2260 C CA . VAL A 1 298 ? -5.121 -20.328 -3.281 1 97.69 298 VAL A CA 1
ATOM 2261 C C . VAL A 1 298 ? -5.809 -19.047 -2.834 1 97.69 298 VAL A C 1
ATOM 2263 O O . VAL A 1 298 ? -5.227 -18.234 -2.1 1 97.69 298 VAL A O 1
ATOM 2266 N N . VAL A 1 299 ? -6.984 -18.859 -3.289 1 97.56 299 VAL A N 1
ATOM 2267 C CA . VAL A 1 299 ? -7.805 -17.734 -2.877 1 97.56 299 VAL A CA 1
ATOM 2268 C C . VAL A 1 299 ? -8.789 -18.172 -1.799 1 97.56 299 VAL A C 1
ATOM 2270 O O . VAL A 1 299 ? -9.734 -18.922 -2.078 1 97.56 299 VAL A O 1
ATOM 2273 N N . VAL A 1 300 ? -8.656 -17.703 -0.617 1 96.81 300 VAL A N 1
ATOM 2274 C CA . VAL A 1 300 ? -9.383 -18.172 0.56 1 96.81 300 VAL A CA 1
ATOM 2275 C C . VAL A 1 300 ? -10.664 -17.359 0.735 1 96.81 300 VAL A C 1
ATOM 2277 O O . VAL A 1 300 ? -11.734 -17.922 0.99 1 96.81 300 VAL A O 1
ATOM 2280 N N . ALA A 1 301 ? -10.461 -16.078 0.605 1 93.69 301 ALA A N 1
ATOM 2281 C CA . ALA A 1 301 ? -11.586 -15.188 0.886 1 93.69 301 ALA A CA 1
ATOM 2282 C C . ALA A 1 301 ? -11.461 -13.883 0.112 1 93.69 301 ALA A C 1
ATOM 2284 O O . ALA A 1 301 ? -10.359 -13.508 -0.315 1 93.69 301 ALA A O 1
ATOM 2285 N N . MET B 1 1 ? -16.891 -50.469 42.625 1 25.69 1 MET B N 1
ATOM 2286 C CA . MET B 1 1 ? -15.602 -50.312 41.969 1 25.69 1 MET B CA 1
ATOM 2287 C C . MET B 1 1 ? -15.625 -49.156 40.969 1 25.69 1 MET B C 1
ATOM 2289 O O . MET B 1 1 ? -16.266 -49.25 39.938 1 25.69 1 MET B O 1
ATOM 2293 N N . LYS B 1 2 ? -15.734 -47.906 41.531 1 30.06 2 LYS B N 1
ATOM 2294 C CA . LYS B 1 2 ? -15.945 -46.625 40.844 1 30.06 2 LYS B CA 1
ATOM 2295 C C . LYS B 1 2 ? -14.789 -46.344 39.875 1 30.06 2 LYS B C 1
ATOM 2297 O O . LYS B 1 2 ? -13.641 -46.25 40.312 1 30.06 2 LYS B O 1
ATOM 2302 N N . VAL B 1 3 ? -14.844 -46.875 38.625 1 33.56 3 VAL B N 1
ATOM 2303 C CA . VAL B 1 3 ? -13.852 -46.656 37.562 1 33.56 3 VAL B CA 1
ATOM 2304 C C . VAL B 1 3 ? -13.633 -45.156 37.375 1 33.56 3 VAL B C 1
ATOM 2306 O O . VAL B 1 3 ? -14.586 -44.406 37.094 1 33.56 3 VAL B O 1
ATOM 2309 N N . SER B 1 4 ? -12.758 -44.594 38.094 1 30.88 4 SER B N 1
ATOM 2310 C CA . SER B 1 4 ? -12.352 -43.188 37.969 1 30.88 4 SER B CA 1
ATOM 2311 C C . SER B 1 4 ? -11.789 -42.906 36.562 1 30.88 4 SER B C 1
ATOM 2313 O O . SER B 1 4 ? -10.742 -43.438 36.188 1 30.88 4 SER B O 1
ATOM 2315 N N . VAL B 1 5 ? -12.633 -42.75 35.562 1 32.12 5 VAL B N 1
ATOM 2316 C CA . VAL B 1 5 ? -12.234 -42.375 34.219 1 32.12 5 VAL B CA 1
ATOM 2317 C C . VAL B 1 5 ? -11.461 -41.062 34.25 1 32.12 5 VAL B C 1
ATOM 2319 O O . VAL B 1 5 ? -11.984 -40.031 34.688 1 32.12 5 VAL B O 1
ATOM 2322 N N . THR B 1 6 ? -10.188 -41.188 34.5 1 30.59 6 THR B N 1
ATOM 2323 C CA . THR B 1 6 ? -9.281 -40.031 34.375 1 30.59 6 THR B CA 1
ATOM 2324 C C . THR B 1 6 ? -9.344 -39.438 32.969 1 30.59 6 THR B C 1
ATOM 2326 O O . THR B 1 6 ? -9.062 -40.125 32 1 30.59 6 THR B O 1
ATOM 2329 N N . LEU B 1 7 ? -10.195 -38.469 32.781 1 28.41 7 LEU B N 1
ATOM 2330 C CA . LEU B 1 7 ? -10.289 -37.656 31.578 1 28.41 7 LEU B CA 1
ATOM 2331 C C . LEU B 1 7 ? -8.953 -37 31.281 1 28.41 7 LEU B C 1
ATOM 2333 O O . LEU B 1 7 ? -8.477 -36.156 32.062 1 28.41 7 LEU B O 1
ATOM 2337 N N . ALA B 1 8 ? -8.039 -37.75 30.703 1 26.97 8 ALA B N 1
ATOM 2338 C CA . ALA B 1 8 ? -6.801 -37.125 30.234 1 26.97 8 ALA B CA 1
ATOM 2339 C C . ALA B 1 8 ? -7.09 -36 29.25 1 26.97 8 ALA B C 1
ATOM 2341 O O . ALA B 1 8 ? -7.719 -36.219 28.219 1 26.97 8 ALA B O 1
ATOM 2342 N N . ALA B 1 9 ? -7.164 -34.812 29.812 1 30.98 9 ALA B N 1
ATOM 2343 C CA . ALA B 1 9 ? -7.203 -33.594 29.016 1 30.98 9 ALA B CA 1
ATOM 2344 C C . ALA B 1 9 ? -6.059 -33.531 28.016 1 30.98 9 ALA B C 1
ATOM 2346 O O . ALA B 1 9 ? -4.887 -33.531 28.406 1 30.98 9 ALA B O 1
ATOM 2347 N N . LEU B 1 10 ? -6.203 -34.219 26.875 1 25.36 10 LEU B N 1
ATOM 2348 C CA . LEU B 1 10 ? -5.25 -34.062 25.781 1 25.36 10 LEU B CA 1
ATOM 2349 C C . LEU B 1 10 ? -5.066 -32.594 25.422 1 25.36 10 LEU B C 1
ATOM 2351 O O . LEU B 1 10 ? -6.016 -31.938 25 1 25.36 10 LEU B O 1
ATOM 2355 N N . LEU B 1 11 ? -4.215 -31.906 26.094 1 25.17 11 LEU B N 1
ATOM 2356 C CA . LEU B 1 11 ? -3.746 -30.594 25.672 1 25.17 11 LEU B CA 1
ATOM 2357 C C . LEU B 1 11 ? -3.213 -30.625 24.25 1 25.17 11 LEU B C 1
ATOM 2359 O O . LEU B 1 11 ? -2.152 -31.203 23.984 1 25.17 11 LEU B O 1
ATOM 2363 N N . ALA B 1 12 ? -4.094 -30.719 23.281 1 27.28 12 ALA B N 1
ATOM 2364 C CA . ALA B 1 12 ? -3.674 -30.469 21.906 1 27.28 12 ALA B CA 1
ATOM 2365 C C . ALA B 1 12 ? -2.842 -29.203 21.812 1 27.28 12 ALA B C 1
ATOM 2367 O O . ALA B 1 12 ? -3.279 -28.125 22.25 1 27.28 12 ALA B O 1
ATOM 2368 N N . GLY B 1 13 ? -1.604 -29.297 21.781 1 24.23 13 GLY B N 1
ATOM 2369 C CA . GLY B 1 13 ? -0.645 -28.219 21.562 1 24.23 13 GLY B CA 1
ATOM 2370 C C . GLY B 1 13 ? -1.044 -27.281 20.438 1 24.23 13 GLY B C 1
ATOM 2371 O O . GLY B 1 13 ? -1.234 -27.703 19.297 1 24.23 13 GLY B O 1
ATOM 2372 N N . VAL B 1 14 ? -1.747 -26.234 20.672 1 26.83 14 VAL B N 1
ATOM 2373 C CA . VAL B 1 14 ? -1.985 -25.141 19.75 1 26.83 14 VAL B CA 1
ATOM 2374 C C . VAL B 1 14 ? -0.665 -24.688 19.125 1 26.83 14 VAL B C 1
ATOM 2376 O O . VAL B 1 14 ? 0.237 -24.234 19.844 1 26.83 14 VAL B O 1
ATOM 2379 N N . ALA B 1 15 ? -0.251 -25.281 18.016 1 29 15 ALA B N 1
ATOM 2380 C CA . ALA B 1 15 ? 0.867 -24.75 17.25 1 29 15 ALA B CA 1
ATOM 2381 C C . ALA B 1 15 ? 0.756 -23.234 17.125 1 29 15 ALA B C 1
ATOM 2383 O O . ALA B 1 15 ? -0.211 -22.719 16.547 1 29 15 ALA B O 1
ATOM 2384 N N . SER B 1 16 ? 1.308 -22.406 17.938 1 27.41 16 SER B N 1
ATOM 2385 C CA . SER B 1 16 ? 1.402 -20.953 17.859 1 27.41 16 SER B CA 1
ATOM 2386 C C . SER B 1 16 ? 1.935 -20.5 16.5 1 27.41 16 SER B C 1
ATOM 2388 O O . SER B 1 16 ? 3.029 -20.906 16.094 1 27.41 16 SER B O 1
ATOM 2390 N N . ALA B 1 17 ? 1.149 -20.234 15.586 1 30.7 17 ALA B N 1
ATOM 2391 C CA . ALA B 1 17 ? 1.467 -19.594 14.312 1 30.7 17 ALA B CA 1
ATOM 2392 C C . ALA B 1 17 ? 2.367 -18.375 14.516 1 30.7 17 ALA B C 1
ATOM 2394 O O . ALA B 1 17 ? 1.939 -17.375 15.086 1 30.7 17 ALA B O 1
ATOM 2395 N N . THR B 1 18 ? 3.656 -18.531 14.711 1 30.8 18 THR B N 1
ATOM 2396 C CA . THR B 1 18 ? 4.555 -17.391 14.797 1 30.8 18 THR B CA 1
ATOM 2397 C C . THR B 1 18 ? 4.535 -16.578 13.5 1 30.8 18 THR B C 1
ATOM 2399 O O . THR B 1 18 ? 4.699 -17.141 12.414 1 30.8 18 THR B O 1
ATOM 2402 N N . PRO B 1 19 ? 4.066 -15.508 13.531 1 37.44 19 PRO B N 1
ATOM 2403 C CA . PRO B 1 19 ? 4.125 -14.648 12.344 1 37.44 19 PRO B CA 1
ATOM 2404 C C . PRO B 1 19 ? 5.492 -14.664 11.664 1 37.44 19 PRO B C 1
ATOM 2406 O O . PRO B 1 19 ? 6.516 -14.82 12.336 1 37.44 19 PRO B O 1
ATOM 2409 N N . ILE B 1 20 ? 5.617 -15.031 10.523 1 38.25 20 ILE B N 1
ATOM 2410 C CA . ILE B 1 20 ? 6.855 -15 9.75 1 38.25 20 ILE B CA 1
ATOM 2411 C C . ILE B 1 20 ? 7.645 -13.734 10.086 1 38.25 20 ILE B C 1
ATOM 2413 O O . ILE B 1 20 ? 8.875 -13.75 10.102 1 38.25 20 ILE B O 1
ATOM 2417 N N . VAL B 1 21 ? 7.004 -12.562 10.211 1 39.31 21 VAL B N 1
ATOM 2418 C CA . VAL B 1 21 ? 7.77 -11.375 10.555 1 39.31 21 VAL B CA 1
ATOM 2419 C C . VAL B 1 21 ? 8.508 -11.594 11.875 1 39.31 21 VAL B C 1
ATOM 2421 O O . VAL B 1 21 ? 9.336 -10.773 12.273 1 39.31 21 VAL B O 1
ATOM 2424 N N . THR B 1 22 ? 7.922 -12.484 12.656 1 38.09 22 THR B N 1
ATOM 2425 C CA . THR B 1 22 ? 8.664 -12.633 13.906 1 38.09 22 THR B CA 1
ATOM 2426 C C . THR B 1 22 ? 9.969 -13.391 13.672 1 38.09 22 THR B C 1
ATOM 2428 O O . THR B 1 22 ? 10.086 -14.555 14.047 1 38.09 22 THR B O 1
ATOM 2431 N N . SER B 1 23 ? 10.352 -13.414 12.43 1 35.47 23 SER B N 1
ATOM 2432 C CA . SER B 1 23 ? 11.672 -14.039 12.516 1 35.47 23 SER B CA 1
ATOM 2433 C C . SER B 1 23 ? 12.398 -13.617 13.789 1 35.47 23 SER B C 1
ATOM 2435 O O . SER B 1 23 ? 12.328 -12.461 14.195 1 35.47 23 SER B O 1
ATOM 2437 N N . THR B 1 24 ? 12.484 -14.453 14.531 1 37.94 24 THR B N 1
ATOM 2438 C CA . THR B 1 24 ? 13.398 -14.32 15.664 1 37.94 24 THR B CA 1
ATOM 2439 C C . THR B 1 24 ? 14.477 -13.281 15.375 1 37.94 24 THR B C 1
ATOM 2441 O O . THR B 1 24 ? 15.227 -12.891 16.266 1 37.94 24 THR B O 1
ATOM 2444 N N . LYS B 1 25 ? 14.742 -13.156 14.109 1 38.84 25 LYS B N 1
ATOM 2445 C CA . LYS B 1 25 ? 15.914 -12.32 13.859 1 38.84 25 LYS B CA 1
ATOM 2446 C C . LYS B 1 25 ? 15.602 -10.852 14.109 1 38.84 25 LYS B C 1
ATOM 2448 O O . LYS B 1 25 ? 16.484 -10 14.039 1 38.84 25 LYS B O 1
ATOM 2453 N N . TRP B 1 26 ? 14.312 -10.438 13.805 1 44.56 26 TRP B N 1
ATOM 2454 C CA . TRP B 1 26 ? 14.219 -9.039 14.219 1 44.56 26 TRP B CA 1
ATOM 2455 C C . TRP B 1 26 ? 14.453 -8.898 15.719 1 44.56 26 TRP B C 1
ATOM 2457 O O . TRP B 1 26 ? 13.547 -9.156 16.516 1 44.56 26 TRP B O 1
ATOM 2467 N N . LYS B 1 27 ? 15.523 -9.562 16.078 1 44.94 27 LYS B N 1
ATOM 2468 C CA . LYS B 1 27 ? 15.883 -9.25 17.453 1 44.94 27 LYS B CA 1
ATOM 2469 C C . LYS B 1 27 ? 15.758 -7.758 17.734 1 44.94 27 LYS B C 1
ATOM 2471 O O . LYS B 1 27 ? 16.438 -6.941 17.109 1 44.94 27 LYS B O 1
ATOM 2476 N N . ARG B 1 28 ? 14.523 -7.414 18.062 1 52.5 28 ARG B N 1
ATOM 2477 C CA . ARG B 1 28 ? 13.828 -6.211 18.516 1 52.5 28 ARG B CA 1
ATOM 2478 C C . ARG B 1 28 ? 14.812 -5.168 19.031 1 52.5 28 ARG B C 1
ATOM 2480 O O . ARG B 1 28 ? 14.781 -4.012 18.609 1 52.5 28 ARG B O 1
ATOM 2487 N N . SER B 1 29 ? 15.344 -5.398 20.172 1 56.44 29 SER B N 1
ATOM 2488 C CA . SER B 1 29 ? 15.844 -4.383 21.094 1 56.44 29 SER B CA 1
ATOM 2489 C C . SER B 1 29 ? 17.219 -3.871 20.656 1 56.44 29 SER B C 1
ATOM 2491 O O . SER B 1 29 ? 17.781 -2.967 21.281 1 56.44 29 SER B O 1
ATOM 2493 N N . ALA B 1 30 ? 17.406 -4.145 19.281 1 65.94 30 ALA B N 1
ATOM 2494 C CA . ALA B 1 30 ? 18.797 -3.781 19.062 1 65.94 30 ALA B CA 1
ATOM 2495 C C . ALA B 1 30 ? 18.922 -2.68 18.016 1 65.94 30 ALA B C 1
ATOM 2497 O O . ALA B 1 30 ? 20.016 -2.408 17.531 1 65.94 30 ALA B O 1
ATOM 2498 N N . LEU B 1 31 ? 17.734 -2.016 17.797 1 85.25 31 LEU B N 1
ATOM 2499 C CA . LEU B 1 31 ? 17.922 -0.966 16.797 1 85.25 31 LEU B CA 1
ATOM 2500 C C . LEU B 1 31 ? 18.609 0.251 17.406 1 85.25 31 LEU B C 1
ATOM 2502 O O . LEU B 1 31 ? 18.359 0.596 18.562 1 85.25 31 LEU B O 1
ATOM 2506 N N . GLN B 1 32 ? 19.562 0.796 16.641 1 87.94 32 GLN B N 1
ATOM 2507 C CA . GLN B 1 32 ? 20.297 1.975 17.094 1 87.94 32 GLN B CA 1
ATOM 2508 C C . GLN B 1 32 ? 20.328 3.045 16 1 87.94 32 GLN B C 1
ATOM 2510 O O . GLN B 1 32 ? 19.953 2.787 14.859 1 87.94 32 GLN B O 1
ATOM 2515 N N . GLY B 1 33 ? 20.594 4.25 16.422 1 94.06 33 GLY B N 1
ATOM 2516 C CA . GLY B 1 33 ? 20.781 5.336 15.477 1 94.06 33 GLY B CA 1
ATOM 2517 C C . GLY B 1 33 ? 19.531 5.688 14.703 1 94.06 33 GLY B C 1
ATOM 2518 O O . GLY B 1 33 ? 18.453 5.816 15.297 1 94.06 33 GLY B O 1
ATOM 2519 N N . LEU B 1 34 ? 19.688 5.918 13.469 1 94.94 34 LEU B N 1
ATOM 2520 C CA . LEU B 1 34 ? 18.594 6.387 12.625 1 94.94 34 LEU B CA 1
ATOM 2521 C C . LEU B 1 34 ? 17.484 5.34 12.547 1 94.94 34 LEU B C 1
ATOM 2523 O O . LEU B 1 34 ? 16.312 5.688 12.492 1 94.94 34 LEU B O 1
ATOM 2527 N N . ASP B 1 35 ? 17.891 4.086 12.555 1 96.31 35 ASP B N 1
ATOM 2528 C CA . ASP B 1 35 ? 16.891 3.031 12.523 1 96.31 35 ASP B CA 1
ATOM 2529 C C . ASP B 1 35 ? 15.953 3.121 13.727 1 96.31 35 ASP B C 1
ATOM 2531 O O . ASP B 1 35 ? 14.734 2.996 13.586 1 96.31 35 ASP B O 1
ATOM 2535 N N . PHE B 1 36 ? 16.5 3.326 14.914 1 96.19 36 PHE B N 1
ATOM 2536 C CA . PHE B 1 36 ? 15.672 3.473 16.094 1 96.19 36 PHE B CA 1
ATOM 2537 C C . PHE B 1 36 ? 14.758 4.691 15.977 1 96.19 36 PHE B C 1
ATOM 2539 O O . PHE B 1 36 ? 13.578 4.625 16.312 1 96.19 36 PHE B O 1
ATOM 2546 N N . GLU B 1 37 ? 15.328 5.809 15.523 1 97.31 37 GLU B N 1
ATOM 2547 C CA . GLU B 1 37 ? 14.555 7.043 15.445 1 97.31 37 GLU B CA 1
ATOM 2548 C C . GLU B 1 37 ? 13.352 6.879 14.523 1 97.31 37 GLU B C 1
ATOM 2550 O O . GLU B 1 37 ? 12.258 7.363 14.828 1 97.31 37 GLU B O 1
ATOM 2555 N N . ILE B 1 38 ? 13.539 6.211 13.422 1 97.94 38 ILE B N 1
ATOM 2556 C CA . ILE B 1 38 ? 12.469 5.996 12.461 1 97.94 38 ILE B CA 1
ATOM 2557 C C . ILE B 1 38 ? 11.422 5.059 13.055 1 97.94 38 ILE B C 1
ATOM 2559 O O . ILE B 1 38 ? 10.219 5.312 12.938 1 97.94 38 ILE B O 1
ATOM 2563 N N . ILE B 1 39 ? 11.852 4.008 13.719 1 97.56 39 ILE B N 1
ATOM 2564 C CA . ILE B 1 39 ? 10.922 3.053 14.32 1 97.56 39 ILE B CA 1
ATOM 2565 C C . ILE B 1 39 ? 10.172 3.721 15.469 1 97.56 39 ILE B C 1
ATOM 2567 O O . ILE B 1 39 ? 8.977 3.477 15.656 1 97.56 39 ILE B O 1
ATOM 2571 N N . ASN B 1 40 ? 10.828 4.531 16.266 1 97.31 40 ASN B N 1
ATOM 2572 C CA . ASN B 1 40 ? 10.172 5.297 17.328 1 97.31 40 ASN B CA 1
ATOM 2573 C C . ASN B 1 40 ? 9.07 6.191 16.766 1 97.31 40 ASN B C 1
ATOM 2575 O O . ASN B 1 40 ? 7.973 6.25 17.328 1 97.31 40 ASN B O 1
ATOM 2579 N N . LEU B 1 41 ? 9.32 6.883 15.672 1 98.19 41 LEU B N 1
ATOM 2580 C CA . LEU B 1 41 ? 8.289 7.703 15.039 1 98.19 41 LEU B CA 1
ATOM 2581 C C . LEU B 1 41 ? 7.125 6.84 14.562 1 98.19 41 LEU B C 1
ATOM 2583 O O . LEU B 1 41 ? 5.965 7.168 14.812 1 98.19 41 LEU B O 1
ATOM 2587 N N . ALA B 1 42 ? 7.48 5.75 13.875 1 98.38 42 ALA B N 1
ATOM 2588 C CA . ALA B 1 42 ? 6.441 4.863 13.359 1 98.38 42 ALA B CA 1
ATOM 2589 C C . ALA B 1 42 ? 5.566 4.32 14.484 1 98.38 42 ALA B C 1
ATOM 2591 O O . ALA B 1 42 ? 4.344 4.266 14.359 1 98.38 42 ALA B O 1
ATOM 2592 N N . ARG B 1 43 ? 6.199 3.934 15.539 1 97.38 43 ARG B N 1
ATOM 2593 C CA . ARG B 1 43 ? 5.488 3.451 16.719 1 97.38 43 ARG B CA 1
ATOM 2594 C C . ARG B 1 43 ? 4.504 4.496 17.234 1 97.38 43 ARG B C 1
ATOM 2596 O O . ARG B 1 43 ? 3.365 4.172 17.562 1 97.38 43 ARG B O 1
ATOM 2603 N N . ASN B 1 44 ? 4.914 5.668 17.344 1 98.38 44 ASN B N 1
ATOM 2604 C CA . ASN B 1 44 ? 4.059 6.742 17.828 1 98.38 44 ASN B CA 1
ATOM 2605 C C . ASN B 1 44 ? 2.908 7.031 16.875 1 98.38 44 ASN B C 1
ATOM 2607 O O . ASN B 1 44 ? 1.788 7.305 17.297 1 98.38 44 ASN B O 1
ATOM 2611 N N . LEU B 1 45 ? 3.182 6.992 15.578 1 98.56 45 LEU B N 1
ATOM 2612 C CA . LEU B 1 45 ? 2.127 7.199 14.594 1 98.56 45 LEU B CA 1
ATOM 2613 C C . LEU B 1 45 ? 1.076 6.094 14.688 1 98.56 45 LEU B C 1
ATOM 2615 O O . LEU B 1 45 ? -0.125 6.367 14.617 1 98.56 45 LEU B O 1
ATOM 2619 N N . GLU B 1 46 ? 1.522 4.859 14.82 1 98.38 46 GLU B N 1
ATOM 2620 C CA . GLU B 1 46 ? 0.578 3.752 14.953 1 98.38 46 GLU B CA 1
ATOM 2621 C C . GLU B 1 46 ? -0.222 3.861 16.25 1 98.38 46 GLU B C 1
ATOM 2623 O O . GLU B 1 46 ? -1.408 3.527 16.281 1 98.38 46 GLU B O 1
ATOM 2628 N N . SER B 1 47 ? 0.481 4.27 17.312 1 98.31 47 SER B N 1
ATOM 2629 C CA . SER B 1 47 ? -0.224 4.516 18.578 1 98.31 47 SER B CA 1
ATOM 2630 C C . SER B 1 47 ? -1.294 5.59 18.406 1 98.31 47 SER B C 1
ATOM 2632 O O . SER B 1 47 ? -2.383 5.48 18.969 1 98.31 47 SER B O 1
ATOM 2634 N N . LEU B 1 48 ? -0.984 6.617 17.719 1 98.62 48 LEU B N 1
ATOM 2635 C CA . LEU B 1 48 ? -1.936 7.688 17.438 1 98.62 48 LEU B CA 1
ATOM 2636 C C . LEU B 1 48 ? -3.154 7.145 16.703 1 98.62 48 LEU B C 1
ATOM 2638 O O . LEU B 1 48 ? -4.293 7.418 17.094 1 98.62 48 LEU B O 1
ATOM 2642 N N . GLU B 1 49 ? -2.979 6.367 15.672 1 98.69 49 GLU B N 1
ATOM 2643 C CA . GLU B 1 49 ? -4.086 5.82 14.898 1 98.69 49 GLU B CA 1
ATOM 2644 C C . GLU B 1 49 ? -4.922 4.855 15.727 1 98.69 49 GLU B C 1
ATOM 2646 O O . GLU B 1 49 ? -6.152 4.84 15.625 1 98.69 49 GLU B O 1
ATOM 2651 N N . LEU B 1 50 ? -4.211 4.043 16.484 1 98.5 50 LEU B N 1
ATOM 2652 C CA . LEU B 1 50 ? -4.914 3.133 17.375 1 98.5 50 LEU B CA 1
ATOM 2653 C C . LEU B 1 50 ? -5.871 3.895 18.297 1 98.5 50 LEU B C 1
ATOM 2655 O O . LEU B 1 50 ? -7.039 3.521 18.422 1 98.5 50 LEU B O 1
ATOM 2659 N N . ASN B 1 51 ? -5.434 4.926 18.875 1 98.5 51 ASN B N 1
ATOM 2660 C CA . ASN B 1 51 ? -6.266 5.711 19.781 1 98.5 51 ASN B CA 1
ATOM 2661 C C . ASN B 1 51 ? -7.348 6.473 19.031 1 98.5 51 ASN B C 1
ATOM 2663 O O . ASN B 1 51 ? -8.445 6.684 19.547 1 98.5 51 ASN B O 1
ATOM 2667 N N . TYR B 1 52 ? -7.051 6.918 17.812 1 98.75 52 TYR B N 1
ATOM 2668 C CA . TYR B 1 52 ? -8.055 7.555 16.969 1 98.75 52 TYR B CA 1
ATOM 2669 C C . TYR B 1 52 ? -9.258 6.641 16.766 1 98.75 52 TYR B C 1
ATOM 2671 O O . TYR B 1 52 ? -10.398 7.059 16.953 1 98.75 52 TYR B O 1
ATOM 2679 N N . TRP B 1 53 ? -8.984 5.391 16.391 1 98.62 53 TRP B N 1
ATOM 2680 C CA . TRP B 1 53 ? -10.062 4.434 16.141 1 98.62 53 TRP B CA 1
ATOM 2681 C C . TRP B 1 53 ? -10.789 4.086 17.438 1 98.62 53 TRP B C 1
ATOM 2683 O O . TRP B 1 53 ? -12.008 3.939 17.453 1 98.62 53 TRP B O 1
ATOM 2693 N N . ASN B 1 54 ? -10.039 3.932 18.531 1 98.19 54 ASN B N 1
ATOM 2694 C CA . ASN B 1 54 ? -10.664 3.668 19.828 1 98.19 54 ASN B CA 1
ATOM 2695 C C . ASN B 1 54 ? -11.625 4.785 20.219 1 98.19 54 ASN B C 1
ATOM 2697 O O . ASN B 1 54 ? -12.727 4.52 20.719 1 98.19 54 ASN B O 1
ATOM 2701 N N . GLN B 1 55 ? -11.234 5.977 20 1 98.12 55 GLN B N 1
ATOM 2702 C CA . GLN B 1 55 ? -12.117 7.098 20.312 1 98.12 55 GLN B CA 1
ATOM 2703 C C . GLN B 1 55 ? -13.344 7.102 19.406 1 98.12 55 GLN B C 1
ATOM 2705 O O . GLN B 1 55 ? -14.453 7.406 19.844 1 98.12 55 GLN B O 1
ATOM 2710 N N . GLY B 1 56 ? -13.148 6.781 18.156 1 98.5 56 GLY B N 1
ATOM 2711 C CA . GLY B 1 56 ? -14.289 6.648 17.266 1 98.5 56 GLY B CA 1
ATOM 2712 C C . GLY B 1 56 ? -15.297 5.617 17.734 1 98.5 56 GLY B C 1
ATOM 2713 O O . GLY B 1 56 ? -16.5 5.871 17.719 1 98.5 56 GLY B O 1
ATOM 2714 N N . LEU B 1 57 ? -14.781 4.465 18.156 1 98.44 57 LEU B N 1
ATOM 2715 C CA . LEU B 1 57 ? -15.641 3.377 18.625 1 98.44 57 LEU B CA 1
ATOM 2716 C C . LEU B 1 57 ? -16.375 3.771 19.906 1 98.44 57 LEU B C 1
ATOM 2718 O O . LEU B 1 57 ? -17.516 3.363 20.109 1 98.44 57 LEU B O 1
ATOM 2722 N N . LYS B 1 58 ? -15.727 4.516 20.734 1 98.19 58 LYS B N 1
ATOM 2723 C CA . LYS B 1 58 ? -16.328 4.969 21.984 1 98.19 58 LYS B CA 1
ATOM 2724 C C . LYS B 1 58 ? -17.391 6.027 21.75 1 98.19 58 LYS B C 1
ATOM 2726 O O . LYS B 1 58 ? -18.438 6.02 22.391 1 98.19 58 LYS B O 1
ATOM 2731 N N . ASN B 1 59 ? -17.219 6.883 20.812 1 98.25 59 ASN B N 1
ATOM 2732 C CA . ASN B 1 59 ? -18.016 8.094 20.672 1 98.25 59 ASN B CA 1
ATOM 2733 C C . ASN B 1 59 ? -19.188 7.898 19.719 1 98.25 59 ASN B C 1
ATOM 2735 O O . ASN B 1 59 ? -20.156 8.656 19.75 1 98.25 59 ASN B O 1
ATOM 2739 N N . PHE B 1 60 ? -19.125 6.934 18.797 1 98.62 60 PHE B N 1
ATOM 2740 C CA . PHE B 1 60 ? -20.141 6.828 17.75 1 98.62 60 PHE B CA 1
ATOM 2741 C C . PHE B 1 60 ? -20.703 5.41 17.688 1 98.62 60 PHE B C 1
ATOM 2743 O O . PHE B 1 60 ? -19.938 4.438 17.656 1 98.62 60 PHE B O 1
ATOM 2750 N N . THR B 1 61 ? -22 5.297 17.641 1 98.25 61 THR B N 1
ATOM 2751 C CA . THR B 1 61 ? -22.719 4.031 17.516 1 98.25 61 THR B CA 1
ATOM 2752 C C . THR B 1 61 ? -23.031 3.725 16.062 1 98.25 61 THR B C 1
ATOM 2754 O O . THR B 1 61 ? -22.797 4.559 15.18 1 98.25 61 THR B O 1
ATOM 2757 N N . ASP B 1 62 ? -23.547 2.555 15.844 1 98 62 ASP B N 1
ATOM 2758 C CA . ASP B 1 62 ? -24.016 2.203 14.5 1 98 62 ASP B CA 1
ATOM 2759 C C . ASP B 1 62 ? -25.078 3.189 14.016 1 98 62 ASP B C 1
ATOM 2761 O O . ASP B 1 62 ? -25.078 3.572 12.844 1 98 62 ASP B O 1
ATOM 2765 N N . ASP B 1 63 ? -25.938 3.572 14.906 1 98.25 63 ASP B N 1
ATOM 2766 C CA . ASP B 1 63 ? -27.016 4.504 14.555 1 98.25 63 ASP B CA 1
ATOM 2767 C C . ASP B 1 63 ? -26.438 5.859 14.141 1 98.25 63 ASP B C 1
ATOM 2769 O O . ASP B 1 63 ? -26.969 6.508 13.227 1 98.25 63 ASP B O 1
ATOM 2773 N N . ASP B 1 64 ? -25.406 6.289 14.805 1 98.5 64 ASP B N 1
ATOM 2774 C CA . ASP B 1 64 ? -24.781 7.551 14.445 1 98.5 64 ASP B CA 1
ATOM 2775 C C . ASP B 1 64 ? -24.266 7.523 13.008 1 98.5 64 ASP B C 1
ATOM 2777 O O . ASP B 1 64 ? -24.5 8.469 12.242 1 98.5 64 ASP B O 1
ATOM 2781 N N . PHE B 1 65 ? -23.641 6.477 12.648 1 98.38 65 PHE B N 1
ATOM 2782 C CA . PHE B 1 65 ? -23.109 6.344 11.305 1 98.38 65 PHE B CA 1
ATOM 2783 C C . PHE B 1 65 ? -24.234 6.227 10.281 1 98.38 65 PHE B C 1
ATOM 2785 O O . PHE B 1 65 ? -24.188 6.852 9.219 1 98.38 65 PHE B O 1
ATOM 2792 N N . ASN B 1 66 ? -25.203 5.43 10.594 1 97.88 66 ASN B N 1
ATOM 2793 C CA . ASN B 1 66 ? -26.344 5.273 9.695 1 97.88 66 ASN B CA 1
ATOM 2794 C C . ASN B 1 66 ? -27.047 6.602 9.438 1 97.88 66 ASN B C 1
ATOM 2796 O O . ASN B 1 66 ? -27.375 6.93 8.297 1 97.88 66 ASN B O 1
ATOM 2800 N N . ASN B 1 67 ? -27.234 7.332 10.477 1 98.19 67 ASN B N 1
ATOM 2801 C CA . ASN B 1 67 ? -27.906 8.617 10.375 1 98.19 67 ASN B CA 1
ATOM 2802 C C . ASN B 1 67 ? -27.078 9.625 9.578 1 98.19 67 ASN B C 1
ATOM 2804 O O . ASN B 1 67 ? -27.641 10.531 8.945 1 98.19 67 ASN B O 1
ATOM 2808 N N . ALA B 1 68 ? -25.812 9.414 9.594 1 98.38 68 ALA B N 1
ATOM 2809 C CA . ALA B 1 68 ? -24.922 10.312 8.867 1 98.38 68 ALA B CA 1
ATOM 2810 C C . ALA B 1 68 ? -24.734 9.852 7.422 1 98.38 68 ALA B C 1
ATOM 2812 O O . ALA B 1 68 ? -24.047 10.508 6.637 1 98.38 68 ALA B O 1
ATOM 2813 N N . GLY B 1 69 ? -25.281 8.688 7.102 1 98.25 69 GLY B N 1
ATOM 2814 C CA . GLY B 1 69 ? -25.203 8.195 5.734 1 98.25 69 GLY B CA 1
ATOM 2815 C C . GLY B 1 69 ? -24.047 7.25 5.5 1 98.25 69 GLY B C 1
ATOM 2816 O O . GLY B 1 69 ? -23.688 6.961 4.355 1 98.25 69 GLY B O 1
ATOM 2817 N N . TYR B 1 70 ? -23.438 6.789 6.52 1 98.12 70 TYR B N 1
ATOM 2818 C CA . TYR B 1 70 ? -22.297 5.891 6.426 1 98.12 70 TYR B CA 1
ATOM 2819 C C . TYR B 1 70 ? -22.656 4.492 6.91 1 98.12 70 TYR B C 1
ATOM 2821 O O . TYR B 1 70 ? -21.969 3.918 7.754 1 98.12 70 TYR B O 1
ATOM 2829 N N . GLN B 1 71 ? -23.703 3.953 6.336 1 96.75 71 GLN B N 1
ATOM 2830 C CA . GLN B 1 71 ? -24.219 2.652 6.742 1 96.75 71 GLN B CA 1
ATOM 2831 C C . GLN B 1 71 ? -23.141 1.575 6.645 1 96.75 71 GLN B C 1
ATOM 2833 O O . GLN B 1 71 ? -22.453 1.473 5.633 1 96.75 71 GLN B O 1
ATOM 2838 N N . GLY B 1 72 ? -23 0.866 7.699 1 95.38 72 GLY B N 1
ATOM 2839 C CA . GLY B 1 72 ? -22.109 -0.281 7.699 1 95.38 72 GLY B CA 1
ATOM 2840 C C . GLY B 1 72 ? -20.672 0.084 8.016 1 95.38 72 GLY B C 1
ATOM 2841 O O . GLY B 1 72 ? -19.812 -0.793 8.109 1 95.38 72 GLY B O 1
ATOM 2842 N N . PHE B 1 73 ? -20.312 1.324 8.273 1 97.19 73 PHE B N 1
ATOM 2843 C CA . PHE B 1 73 ? -18.922 1.744 8.414 1 97.19 73 PHE B CA 1
ATOM 2844 C C . PHE B 1 73 ? -18.359 1.308 9.758 1 97.19 73 PHE B C 1
ATOM 2846 O O . PHE B 1 73 ? -17.156 1.055 9.883 1 97.19 73 PHE B O 1
ATOM 2853 N N . ARG B 1 74 ? -19.125 1.234 10.789 1 96.69 74 ARG B N 1
ATOM 2854 C CA . ARG B 1 74 ? -18.609 1.038 12.141 1 96.69 74 ARG B CA 1
ATOM 2855 C C . ARG B 1 74 ? -17.812 -0.258 12.242 1 96.69 74 ARG B C 1
ATOM 2857 O O . ARG B 1 74 ? -16.844 -0.339 12.992 1 96.69 74 ARG B O 1
ATOM 2864 N N . GLN B 1 75 ? -18.234 -1.277 11.516 1 95.88 75 GLN B N 1
ATOM 2865 C CA . GLN B 1 75 ? -17.5 -2.539 11.555 1 95.88 75 GLN B CA 1
ATOM 2866 C C . GLN B 1 75 ? -16.047 -2.35 11.109 1 95.88 75 GLN B C 1
ATOM 2868 O O . GLN B 1 75 ? -15.156 -3.059 11.578 1 95.88 75 GLN B O 1
ATOM 2873 N N . TYR B 1 76 ? -15.82 -1.454 10.258 1 97.25 76 TYR B N 1
ATOM 2874 C CA . TYR B 1 76 ? -14.469 -1.203 9.781 1 97.25 76 TYR B CA 1
ATOM 2875 C C . TYR B 1 76 ? -13.648 -0.475 10.836 1 97.25 76 TYR B C 1
ATOM 2877 O O . TYR B 1 76 ? -12.422 -0.608 10.875 1 97.25 76 TYR B O 1
ATOM 2885 N N . LEU B 1 77 ? -14.289 0.277 11.734 1 97.62 77 LEU B N 1
ATOM 2886 C CA . LEU B 1 77 ? -13.555 0.893 12.836 1 97.62 77 LEU B CA 1
ATOM 2887 C C . LEU B 1 77 ? -12.914 -0.168 13.727 1 97.62 77 LEU B C 1
ATOM 2889 O O . LEU B 1 77 ? -11.766 -0.015 14.148 1 97.62 77 LEU B O 1
ATOM 2893 N N . GLU B 1 78 ? -13.664 -1.129 13.961 1 96.69 78 GLU B N 1
ATOM 2894 C CA . GLU B 1 78 ? -13.141 -2.223 14.766 1 96.69 78 GLU B CA 1
ATOM 2895 C C . GLU B 1 78 ? -11.977 -2.922 14.062 1 96.69 78 GLU B C 1
ATOM 2897 O O . GLU B 1 78 ? -10.969 -3.244 14.695 1 96.69 78 GLU B O 1
ATOM 2902 N N . LEU B 1 79 ? -12.172 -3.184 12.812 1 97.25 79 LEU B N 1
ATOM 2903 C CA . LEU B 1 79 ? -11.117 -3.818 12.023 1 97.25 79 LEU B CA 1
ATOM 2904 C C . LEU B 1 79 ? -9.867 -2.951 12 1 97.25 79 LEU B C 1
ATOM 2906 O O . LEU B 1 79 ? -8.758 -3.455 12.188 1 97.25 79 LEU B O 1
ATOM 2910 N N . PHE B 1 80 ? -10.039 -1.653 11.742 1 98.5 80 PHE B N 1
ATOM 2911 C CA . PHE B 1 80 ? -8.914 -0.731 11.703 1 98.5 80 PHE B CA 1
ATOM 2912 C C . PHE B 1 80 ? -8.188 -0.708 13.047 1 98.5 80 PHE B C 1
ATOM 2914 O O . PHE B 1 80 ? -6.953 -0.737 13.086 1 98.5 80 PHE B O 1
ATOM 2921 N N . ARG B 1 81 ? -8.945 -0.678 14.086 1 98.12 81 ARG B N 1
ATOM 2922 C CA . ARG B 1 81 ? -8.367 -0.731 15.422 1 98.12 81 ARG B CA 1
ATOM 2923 C C . ARG B 1 81 ? -7.508 -1.98 15.594 1 98.12 81 ARG B C 1
ATOM 2925 O O . ARG B 1 81 ? -6.375 -1.899 16.078 1 98.12 81 ARG B O 1
ATOM 2932 N N . ASP B 1 82 ? -8.023 -3.055 15.258 1 97.44 82 ASP B N 1
ATOM 2933 C CA . ASP B 1 82 ? -7.301 -4.312 15.414 1 97.44 82 ASP B CA 1
ATOM 2934 C C . ASP B 1 82 ? -6.043 -4.34 14.547 1 97.44 82 ASP B C 1
ATOM 2936 O O . ASP B 1 82 ? -5.008 -4.863 14.969 1 97.44 82 ASP B O 1
ATOM 2940 N N . GLN B 1 83 ? -6.129 -3.854 13.375 1 97.38 83 GLN B N 1
ATOM 2941 C CA . GLN B 1 83 ? -4.961 -3.727 12.508 1 97.38 83 GLN B CA 1
ATOM 2942 C C . GLN B 1 83 ? -3.896 -2.838 13.148 1 97.38 83 GLN B C 1
ATOM 2944 O O . GLN B 1 83 ? -2.707 -3.168 13.117 1 97.38 83 GLN B O 1
ATOM 2949 N N . GLU B 1 84 ? -4.324 -1.738 13.734 1 98.25 84 GLU B N 1
ATOM 2950 C CA . GLU B 1 84 ? -3.369 -0.846 14.383 1 98.25 84 GLU B CA 1
ATOM 2951 C C . GLU B 1 84 ? -2.742 -1.506 15.609 1 98.25 84 GLU B C 1
ATOM 2953 O O . GLU B 1 84 ? -1.577 -1.261 15.922 1 98.25 84 GLU B O 1
ATOM 2958 N N . ILE B 1 85 ? -3.535 -2.312 16.312 1 97.62 85 ILE B N 1
ATOM 2959 C CA . ILE B 1 85 ? -2.963 -3.057 17.438 1 97.62 85 ILE B CA 1
ATOM 2960 C C . ILE B 1 85 ? -1.812 -3.93 16.938 1 97.62 85 ILE B C 1
ATOM 2962 O O . ILE B 1 85 ? -0.739 -3.957 17.547 1 97.62 85 ILE B O 1
ATOM 2966 N N . ALA B 1 86 ? -2.041 -4.617 15.875 1 96 86 ALA B N 1
ATOM 2967 C CA . ALA B 1 86 ? -1 -5.477 15.32 1 96 86 ALA B CA 1
ATOM 2968 C C . ALA B 1 86 ? 0.216 -4.66 14.891 1 96 86 ALA B C 1
ATOM 2970 O O . ALA B 1 86 ? 1.354 -5.016 15.211 1 96 86 ALA B O 1
ATOM 2971 N N . HIS B 1 87 ? 0.01 -3.523 14.156 1 97.31 87 HIS B N 1
ATOM 2972 C CA . HIS B 1 87 ? 1.103 -2.666 13.711 1 97.31 87 HIS B CA 1
ATOM 2973 C C . HIS B 1 87 ? 1.887 -2.113 14.891 1 97.31 87 HIS B C 1
ATOM 2975 O O . HIS B 1 87 ? 3.115 -2.211 14.93 1 97.31 87 HIS B O 1
ATOM 2981 N N . PHE B 1 88 ? 1.142 -1.597 15.836 1 97.06 88 PHE B N 1
ATOM 2982 C CA . PHE B 1 88 ? 1.75 -1.014 17.031 1 97.06 88 PHE B CA 1
ATOM 2983 C C . PHE B 1 88 ? 2.566 -2.055 17.781 1 97.06 88 PHE B C 1
ATOM 2985 O O . PHE B 1 88 ? 3.68 -1.772 18.234 1 97.06 88 PHE B O 1
ATOM 2992 N N . THR B 1 89 ? 2.016 -3.207 17.953 1 95.56 89 THR B N 1
ATOM 2993 C CA . THR B 1 89 ? 2.66 -4.25 18.75 1 95.56 89 THR B CA 1
ATOM 2994 C C . THR B 1 89 ? 4.023 -4.609 18.172 1 95.56 89 THR B C 1
ATOM 2996 O O . THR B 1 89 ? 5.02 -4.672 18.891 1 95.56 89 THR B O 1
ATOM 2999 N N . VAL B 1 90 ? 4.121 -4.793 16.891 1 93.31 90 VAL B N 1
ATOM 3000 C CA . VAL B 1 90 ? 5.379 -5.184 16.266 1 93.31 90 VAL B CA 1
ATOM 3001 C C . VAL B 1 90 ? 6.387 -4.039 16.375 1 93.31 90 VAL B C 1
ATOM 3003 O O . VAL B 1 90 ? 7.562 -4.266 16.656 1 93.31 90 VAL B O 1
ATOM 3006 N N . LEU B 1 91 ? 5.953 -2.83 16.156 1 95.5 91 LEU B N 1
ATOM 3007 C CA . LEU B 1 91 ? 6.844 -1.676 16.219 1 95.5 91 LEU B CA 1
ATOM 3008 C C . LEU B 1 91 ? 7.273 -1.395 17.656 1 95.5 91 LEU B C 1
ATOM 3010 O O . LEU B 1 91 ? 8.422 -1.011 17.891 1 95.5 91 LEU B O 1
ATOM 3014 N N . ASN B 1 92 ? 6.32 -1.563 18.578 1 94.44 92 ASN B N 1
ATOM 3015 C CA . ASN B 1 92 ? 6.629 -1.372 19.984 1 94.44 92 ASN B CA 1
ATOM 3016 C C . ASN B 1 92 ? 7.68 -2.367 20.469 1 94.44 92 ASN B C 1
ATOM 3018 O O . ASN B 1 92 ? 8.586 -2.002 21.219 1 94.44 92 ASN B O 1
ATOM 3022 N N . GLU B 1 93 ? 7.555 -3.541 20.078 1 92.38 93 GLU B N 1
ATOM 3023 C CA . GLU B 1 93 ? 8.547 -4.559 20.422 1 92.38 93 GLU B CA 1
ATOM 3024 C C . GLU B 1 93 ? 9.906 -4.223 19.828 1 92.38 93 GLU B C 1
ATOM 3026 O O . GLU B 1 93 ? 10.938 -4.418 20.469 1 92.38 93 GLU B O 1
ATOM 3031 N N . ALA B 1 94 ? 9.953 -3.756 18.625 1 91.94 94 ALA B N 1
ATOM 3032 C CA . ALA B 1 94 ? 11.203 -3.383 17.984 1 91.94 94 ALA B CA 1
ATOM 3033 C C . ALA B 1 94 ? 11.844 -2.178 18.656 1 91.94 94 ALA B C 1
ATOM 3035 O O . ALA B 1 94 ? 13.07 -2.082 18.75 1 91.94 94 ALA B O 1
ATOM 3036 N N . ALA B 1 95 ? 11.023 -1.232 19.094 1 93 95 ALA B N 1
ATOM 3037 C CA . ALA B 1 95 ? 11.516 -0.011 19.734 1 93 95 ALA B CA 1
ATOM 3038 C C . ALA B 1 95 ? 12.07 -0.298 21.125 1 93 95 ALA B C 1
ATOM 3040 O O . ALA B 1 95 ? 12.953 0.41 21.609 1 93 95 ALA B O 1
ATOM 3041 N N . GLY B 1 96 ? 11.477 -1.328 21.797 1 90.69 96 GLY B N 1
ATOM 3042 C CA . GLY B 1 96 ? 11.977 -1.712 23.109 1 90.69 96 GLY B CA 1
ATOM 3043 C C . GLY B 1 96 ? 11.156 -1.136 24.25 1 90.69 96 GLY B C 1
ATOM 3044 O O . GLY B 1 96 ? 9.93 -1.016 24.141 1 90.69 96 GLY B O 1
ATOM 3045 N N . GLU B 1 97 ? 11.867 -0.907 25.312 1 87.88 97 GLU B N 1
ATOM 3046 C CA . GLU B 1 97 ? 11.195 -0.504 26.547 1 87.88 97 GLU B CA 1
ATOM 3047 C C . GLU B 1 97 ? 11.297 1.003 26.766 1 87.88 97 GLU B C 1
ATOM 3049 O O . GLU B 1 97 ? 12.008 1.693 26.031 1 87.88 97 GLU B O 1
ATOM 3054 N N . GLY B 1 98 ? 10.422 1.448 27.75 1 91.06 98 GLY B N 1
ATOM 3055 C CA . GLY B 1 98 ? 10.586 2.828 28.172 1 91.06 98 GLY B CA 1
ATOM 3056 C C . GLY B 1 98 ? 9.508 3.75 27.641 1 91.06 98 GLY B C 1
ATOM 3057 O O . GLY B 1 98 ? 9.703 4.965 27.562 1 91.06 98 GLY B O 1
ATOM 3058 N N . PHE B 1 99 ? 8.461 3.195 27.234 1 95 99 PHE B N 1
ATOM 3059 C CA . PHE B 1 99 ? 7.379 4.016 26.703 1 95 99 PHE B CA 1
ATOM 3060 C C . PHE B 1 99 ? 6.188 4.027 27.656 1 95 99 PHE B C 1
ATOM 3062 O O . PHE B 1 99 ? 5.809 2.984 28.203 1 95 99 PHE B O 1
ATOM 3069 N N . GLU B 1 100 ? 5.711 5.199 27.844 1 95.88 100 GLU B N 1
ATOM 3070 C CA . GLU B 1 100 ? 4.438 5.41 28.531 1 95.88 100 GLU B CA 1
ATOM 3071 C C . GLU B 1 100 ? 3.371 5.91 27.562 1 95.88 100 GLU B C 1
ATOM 3073 O O . GLU B 1 100 ? 3.695 6.461 26.5 1 95.88 100 GLU B O 1
ATOM 3078 N N . ASN B 1 101 ? 2.133 5.766 27.938 1 94.69 101 ASN B N 1
ATOM 3079 C CA . ASN B 1 101 ? 1.048 6.16 27.047 1 94.69 101 ASN B CA 1
ATOM 3080 C C . ASN B 1 101 ? 0.997 7.672 26.859 1 94.69 101 ASN B C 1
ATOM 3082 O O . ASN B 1 101 ? 1.065 8.422 27.828 1 94.69 101 ASN B O 1
ATOM 3086 N N . CYS B 1 102 ? 0.854 8.086 25.625 1 97.44 102 CYS B N 1
ATOM 3087 C CA . CYS B 1 102 ? 0.586 9.484 25.312 1 97.44 102 CYS B CA 1
ATOM 3088 C C . CYS B 1 102 ? -0.896 9.805 25.469 1 97.44 102 CYS B C 1
ATOM 3090 O O . CYS B 1 102 ? -1.71 8.906 25.688 1 97.44 102 CYS B O 1
ATOM 3092 N N . THR B 1 103 ? -1.207 11.062 25.469 1 97.75 103 THR B N 1
ATOM 3093 C CA . THR B 1 103 ? -2.578 11.547 25.344 1 97.75 103 THR B CA 1
ATOM 3094 C C . THR B 1 103 ? -2.838 12.07 23.938 1 97.75 103 THR B C 1
ATOM 3096 O O . THR B 1 103 ? -1.939 12.625 23.297 1 97.75 103 THR B O 1
ATOM 3099 N N . TYR B 1 104 ? -4.082 11.82 23.531 1 98 104 TYR B N 1
ATOM 3100 C CA . TYR B 1 104 ? -4.434 12.141 22.156 1 98 104 TYR B CA 1
ATOM 3101 C C . TYR B 1 104 ? -5.684 13.008 22.094 1 98 104 TYR B C 1
ATOM 3103 O O . TYR B 1 104 ? -6.664 12.742 22.797 1 98 104 TYR B O 1
ATOM 3111 N N . THR B 1 105 ? -5.633 14.094 21.312 1 97.56 105 THR B N 1
ATOM 3112 C CA . THR B 1 105 ? -6.777 14.977 21.078 1 97.56 105 THR B CA 1
ATOM 3113 C C . THR B 1 105 ? -7.051 15.125 19.594 1 97.56 105 THR B C 1
ATOM 3115 O O . THR B 1 105 ? -6.16 15.516 18.828 1 97.56 105 THR B O 1
ATOM 3118 N N . PHE B 1 106 ? -8.273 14.781 19.234 1 97.56 106 PHE B N 1
ATOM 3119 C CA . PHE B 1 106 ? -8.664 14.859 17.844 1 97.56 106 PHE B CA 1
ATOM 3120 C C . PHE B 1 106 ? -9.852 15.797 17.656 1 97.56 106 PHE B C 1
ATOM 3122 O O . PHE B 1 106 ? -10.766 15.82 18.484 1 97.56 106 PHE B O 1
ATOM 3129 N N . PRO B 1 107 ? -9.867 16.625 16.609 1 96.31 107 PRO B N 1
ATOM 3130 C CA . PRO B 1 107 ? -10.992 17.516 16.328 1 96.31 107 PRO B CA 1
ATOM 3131 C C . PRO B 1 107 ? -12.172 16.797 15.68 1 96.31 107 PRO B C 1
ATOM 3133 O O . PRO B 1 107 ? -12.578 17.156 14.57 1 96.31 107 PRO B O 1
ATOM 3136 N N . VAL B 1 108 ? -12.766 15.883 16.359 1 98.31 108 VAL B N 1
ATOM 3137 C CA . VAL B 1 108 ? -13.82 15.016 15.828 1 98.31 108 VAL B CA 1
ATOM 3138 C C . VAL B 1 108 ? -15.07 15.133 16.688 1 98.31 108 VAL B C 1
ATOM 3140 O O . VAL B 1 108 ? -15.055 14.766 17.875 1 98.31 108 VAL B O 1
ATOM 3143 N N . THR B 1 109 ? -16.188 15.633 16.062 1 98.12 109 THR B N 1
ATOM 3144 C CA . THR B 1 109 ? -17.422 15.758 16.812 1 98.12 109 THR B CA 1
ATOM 3145 C C . THR B 1 109 ? -18.562 15.047 16.094 1 98.12 109 THR B C 1
ATOM 3147 O O . THR B 1 109 ? -19.625 14.82 16.672 1 98.12 109 THR B O 1
ATOM 3150 N N . THR B 1 110 ? -18.391 14.703 14.82 1 98.56 110 THR B N 1
ATOM 3151 C CA . THR B 1 110 ? -19.391 14.008 14.023 1 98.56 110 THR B CA 1
ATOM 3152 C C . THR B 1 110 ? -18.781 12.812 13.297 1 98.56 110 THR B C 1
ATOM 3154 O O . THR B 1 110 ? -17.562 12.719 13.156 1 98.56 110 THR B O 1
ATOM 3157 N N . PRO B 1 111 ? -19.594 11.93 12.758 1 98.56 111 PRO B N 1
ATOM 3158 C CA . PRO B 1 111 ? -19.078 10.852 11.922 1 98.56 111 PRO B CA 1
ATOM 3159 C C . PRO B 1 111 ? -18.344 11.359 10.688 1 98.56 111 PRO B C 1
ATOM 3161 O O . PRO B 1 111 ? -17.344 10.773 10.266 1 98.56 111 PRO B O 1
ATOM 3164 N N . TYR B 1 112 ? -18.828 12.438 10.172 1 98.38 112 TYR B N 1
ATOM 3165 C CA . TYR B 1 112 ? -18.141 13.023 9.023 1 98.38 112 TYR B CA 1
ATOM 3166 C C . TYR B 1 112 ? -16.734 13.469 9.406 1 98.38 112 TYR B C 1
ATOM 3168 O O . TYR B 1 112 ? -15.766 13.203 8.68 1 98.38 112 TYR B O 1
ATOM 3176 N N . ASP B 1 113 ? -16.609 14.148 10.539 1 98.31 113 ASP B N 1
ATOM 3177 C CA . ASP B 1 113 ? -15.281 14.562 11.008 1 98.31 113 ASP B CA 1
ATOM 3178 C C . ASP B 1 113 ? -14.352 13.359 11.156 1 98.31 113 ASP B C 1
ATOM 3180 O O . ASP B 1 113 ? -13.18 13.43 10.789 1 98.31 113 ASP B O 1
ATOM 3184 N N . LEU B 1 114 ? -14.93 12.312 11.688 1 98.75 114 LEU B N 1
ATOM 3185 C CA . LEU B 1 114 ? -14.133 11.117 11.938 1 98.75 114 LEU B CA 1
ATOM 3186 C C . LEU B 1 114 ? -13.547 10.578 10.633 1 98.75 114 LEU B C 1
ATOM 3188 O O . LEU B 1 114 ? -12.344 10.312 10.555 1 98.75 114 LEU B O 1
ATOM 3192 N N . LEU B 1 115 ? -14.398 10.453 9.617 1 98.69 115 LEU B N 1
ATOM 3193 C CA . LEU B 1 115 ? -13.93 9.906 8.352 1 98.69 115 LEU B CA 1
ATOM 3194 C C . LEU B 1 115 ? -12.984 10.883 7.66 1 98.69 115 LEU B C 1
ATOM 3196 O O . LEU B 1 115 ? -11.977 10.477 7.086 1 98.69 115 LEU B O 1
ATOM 3200 N N . SER B 1 116 ? -13.273 12.141 7.766 1 97.81 116 SER B N 1
ATOM 3201 C CA . SER B 1 116 ? -12.492 13.164 7.074 1 97.81 116 SER B CA 1
ATOM 3202 C C . SER B 1 116 ? -11.086 13.266 7.656 1 97.81 116 SER B C 1
ATOM 3204 O O . SER B 1 116 ? -10.102 13.328 6.914 1 97.81 116 SER B O 1
ATOM 3206 N N . VAL B 1 117 ? -10.953 13.273 8.938 1 97.88 117 VAL B N 1
ATOM 3207 C CA . VAL B 1 117 ? -9.648 13.336 9.586 1 97.88 117 VAL B CA 1
ATOM 3208 C C . VAL B 1 117 ? -8.906 12.016 9.398 1 97.88 117 VAL B C 1
ATOM 3210 O O . VAL B 1 117 ? -7.695 12.008 9.164 1 97.88 117 VAL B O 1
ATOM 3213 N N . ALA B 1 118 ? -9.648 10.922 9.414 1 98.5 118 ALA B N 1
ATOM 3214 C CA . ALA B 1 118 ? -9.047 9.602 9.281 1 98.5 118 ALA B CA 1
ATOM 3215 C C . ALA B 1 118 ? -8.359 9.445 7.926 1 98.5 118 ALA B C 1
ATOM 3217 O O . ALA B 1 118 ? -7.273 8.859 7.836 1 98.5 118 ALA B O 1
ATOM 3218 N N . GLN B 1 119 ? -9.07 9.898 6.906 1 97.88 119 GLN B N 1
ATOM 3219 C CA . GLN B 1 119 ? -8.461 9.742 5.59 1 97.88 119 GLN B CA 1
ATOM 3220 C C . GLN B 1 119 ? -7.156 10.531 5.492 1 97.88 119 GLN B C 1
ATOM 3222 O O . GLN B 1 119 ? -6.211 10.102 4.824 1 97.88 119 GLN B O 1
ATOM 3227 N N . VAL B 1 120 ? -6.977 11.664 6.16 1 97.75 120 VAL B N 1
ATOM 3228 C CA . VAL B 1 120 ? -5.738 12.438 6.184 1 97.75 120 VAL B CA 1
ATOM 3229 C C . VAL B 1 120 ? -4.695 11.703 7.027 1 97.75 120 VAL B C 1
ATOM 3231 O O . VAL B 1 120 ? -3.535 11.586 6.625 1 97.75 120 VAL B O 1
ATOM 3234 N N . VAL B 1 121 ? -5.141 11.203 8.164 1 98 121 VAL B N 1
ATOM 3235 C CA . VAL B 1 121 ? -4.25 10.492 9.078 1 98 121 VAL B CA 1
ATOM 3236 C C . VAL B 1 121 ? -3.648 9.281 8.367 1 98 121 VAL B C 1
ATOM 3238 O O . VAL B 1 121 ? -2.443 9.039 8.461 1 98 121 VAL B O 1
ATOM 3241 N N . THR B 1 122 ? -4.461 8.547 7.656 1 98.06 122 THR B N 1
ATOM 3242 C CA . THR B 1 122 ? -3.961 7.367 6.957 1 98.06 122 THR B CA 1
ATOM 3243 C C . THR B 1 122 ? -3.078 7.77 5.781 1 98.06 122 THR B C 1
ATOM 3245 O O . THR B 1 122 ? -2.123 7.066 5.445 1 98.06 122 THR B O 1
ATOM 3248 N N . THR B 1 123 ? -3.35 8.914 5.148 1 97.88 123 THR B N 1
ATOM 3249 C CA . THR B 1 123 ? -2.467 9.453 4.117 1 97.88 123 THR B CA 1
ATOM 3250 C C . THR B 1 123 ? -1.083 9.742 4.691 1 97.88 123 THR B C 1
ATOM 3252 O O . THR B 1 123 ? -0.069 9.383 4.086 1 97.88 123 THR B O 1
ATOM 3255 N N . VAL B 1 124 ? -1.053 10.359 5.82 1 98.12 124 VAL B N 1
ATOM 3256 C CA . VAL B 1 124 ? 0.202 10.703 6.488 1 98.12 124 VAL B CA 1
ATOM 3257 C C . VAL B 1 124 ? 0.934 9.422 6.891 1 98.12 124 VAL B C 1
ATOM 3259 O O . VAL B 1 124 ? 2.15 9.32 6.723 1 98.12 124 VAL B O 1
ATOM 3262 N N . GLY B 1 125 ? 0.167 8.5 7.414 1 98.19 125 GLY B N 1
ATOM 3263 C CA . GLY B 1 125 ? 0.766 7.219 7.758 1 98.19 125 GLY B CA 1
ATOM 3264 C C . GLY B 1 125 ? 1.421 6.527 6.578 1 98.19 125 GLY B C 1
ATOM 3265 O O . GLY B 1 125 ? 2.551 6.043 6.688 1 98.19 125 GLY B O 1
ATOM 3266 N N . GLU B 1 126 ? 0.736 6.488 5.469 1 97.88 126 GLU B N 1
ATOM 3267 C CA . GLU B 1 126 ? 1.304 5.918 4.25 1 97.88 126 GLU B CA 1
ATOM 3268 C C . GLU B 1 126 ? 2.615 6.609 3.879 1 97.88 126 GLU B C 1
ATOM 3270 O O . GLU B 1 126 ? 3.625 5.945 3.641 1 97.88 126 GLU B O 1
ATOM 3275 N N . GLY B 1 127 ? 2.549 7.891 3.852 1 97.75 127 GLY B N 1
ATOM 3276 C CA . GLY B 1 127 ? 3.727 8.656 3.484 1 97.75 127 GLY B CA 1
ATOM 3277 C C . GLY B 1 127 ? 4.895 8.453 4.434 1 97.75 127 GLY B C 1
ATOM 3278 O O . GLY B 1 127 ? 6.047 8.414 4.004 1 97.75 127 GLY B O 1
ATOM 3279 N N . ALA B 1 128 ? 4.59 8.359 5.695 1 98.56 128 ALA B N 1
ATOM 3280 C CA . ALA B 1 128 ? 5.621 8.164 6.711 1 98.56 128 ALA B CA 1
ATOM 3281 C C . ALA B 1 128 ? 6.336 6.828 6.512 1 98.56 128 ALA B C 1
ATOM 3283 O O . ALA B 1 128 ? 7.566 6.762 6.594 1 98.56 128 ALA B O 1
ATOM 3284 N N . PHE B 1 129 ? 5.59 5.797 6.254 1 98.69 129 PHE B N 1
ATOM 3285 C CA . PHE B 1 129 ? 6.211 4.496 6.055 1 98.69 129 PHE B CA 1
ATOM 3286 C C . PHE B 1 129 ? 7.051 4.488 4.781 1 98.69 129 PHE B C 1
ATOM 3288 O O . PHE B 1 129 ? 8.133 3.895 4.75 1 98.69 129 PHE B O 1
ATOM 3295 N N . ILE B 1 130 ? 6.574 5.148 3.771 1 98.12 130 ILE B N 1
ATOM 3296 C CA . ILE B 1 130 ? 7.332 5.215 2.525 1 98.12 130 ILE B CA 1
ATOM 3297 C C . ILE B 1 130 ? 8.648 5.953 2.76 1 98.12 130 ILE B C 1
ATOM 3299 O O . ILE B 1 130 ? 9.711 5.473 2.371 1 98.12 130 ILE B O 1
ATOM 3303 N N . GLY B 1 131 ? 8.586 7.09 3.389 1 97.12 131 GLY B N 1
ATOM 3304 C CA . GLY B 1 131 ? 9.812 7.805 3.717 1 97.12 131 GLY B CA 1
ATOM 3305 C C . GLY B 1 131 ? 10.719 7.031 4.66 1 97.12 131 GLY B C 1
ATOM 3306 O O . GLY B 1 131 ? 11.938 7.086 4.535 1 97.12 131 GLY B O 1
ATOM 3307 N N . GLY B 1 132 ? 10.117 6.344 5.594 1 97.94 132 GLY B N 1
ATOM 3308 C CA . GLY B 1 132 ? 10.867 5.539 6.543 1 97.94 132 GLY B CA 1
ATOM 3309 C C . GLY B 1 132 ? 11.664 4.422 5.883 1 97.94 132 GLY B C 1
ATOM 3310 O O . GLY B 1 132 ? 12.859 4.281 6.129 1 97.94 132 GLY B O 1
ATOM 3311 N N . ILE B 1 133 ? 11.047 3.678 5.023 1 97.62 133 ILE B N 1
ATOM 3312 C CA . ILE B 1 133 ? 11.703 2.527 4.414 1 97.62 133 ILE B CA 1
ATOM 3313 C C . ILE B 1 133 ? 12.852 3.004 3.525 1 97.62 133 ILE B C 1
ATOM 3315 O O . ILE B 1 133 ? 13.852 2.303 3.365 1 97.62 133 ILE B O 1
ATOM 3319 N N . ALA B 1 134 ? 12.727 4.191 2.996 1 96.25 134 ALA B N 1
ATOM 3320 C CA . ALA B 1 134 ? 13.797 4.75 2.172 1 96.25 134 ALA B CA 1
ATOM 3321 C C . ALA B 1 134 ? 15.07 4.953 2.988 1 96.25 134 ALA B C 1
ATOM 3323 O O . ALA B 1 134 ? 16.172 4.898 2.445 1 96.25 134 ALA B O 1
ATOM 3324 N N . ASN B 1 135 ? 14.945 5.102 4.305 1 96.38 135 ASN B N 1
ATOM 3325 C CA . ASN B 1 135 ? 16.094 5.555 5.09 1 96.38 135 ASN B CA 1
ATOM 3326 C C . ASN B 1 135 ? 16.484 4.527 6.145 1 96.38 135 ASN B C 1
ATOM 3328 O O . ASN B 1 135 ? 17.562 4.629 6.742 1 96.38 135 ASN B O 1
ATOM 3332 N N . LEU B 1 136 ? 15.664 3.484 6.328 1 96.31 136 LEU B N 1
ATOM 3333 C CA . LEU B 1 136 ? 16.016 2.391 7.223 1 96.31 136 LEU B CA 1
ATOM 3334 C C . LEU B 1 136 ? 17.188 1.585 6.66 1 96.31 136 LEU B C 1
ATOM 3336 O O . LEU B 1 136 ? 17.25 1.338 5.453 1 96.31 136 LEU B O 1
ATOM 3340 N N . THR B 1 137 ? 18.062 1.178 7.586 1 94.19 137 THR B N 1
ATOM 3341 C CA . THR B 1 137 ? 19.172 0.326 7.156 1 94.19 137 THR B CA 1
ATOM 3342 C C . THR B 1 137 ? 18.891 -1.132 7.52 1 94.19 137 THR B C 1
ATOM 3344 O O . THR B 1 137 ? 19.516 -2.041 6.953 1 94.19 137 THR B O 1
ATOM 3347 N N . ASN B 1 138 ? 18.062 -1.367 8.422 1 93.5 138 ASN B N 1
ATOM 3348 C CA . ASN B 1 138 ? 17.719 -2.707 8.898 1 93.5 138 ASN B CA 1
ATOM 3349 C C . ASN B 1 138 ? 16.734 -3.395 7.961 1 93.5 138 ASN B C 1
ATOM 3351 O O . ASN B 1 138 ? 15.594 -2.939 7.812 1 93.5 138 ASN B O 1
ATOM 3355 N N . SER B 1 139 ? 17.109 -4.578 7.43 1 93 139 SER B N 1
ATOM 3356 C CA . SER B 1 139 ? 16.328 -5.266 6.41 1 93 139 SER B CA 1
ATOM 3357 C C . SER B 1 139 ? 14.984 -5.723 6.965 1 93 139 SER B C 1
ATOM 3359 O O . SER B 1 139 ? 13.938 -5.449 6.375 1 93 139 SER B O 1
ATOM 3361 N N . PRO B 1 140 ? 14.859 -6.344 8.109 1 91.81 140 PRO B N 1
ATOM 3362 C CA . PRO B 1 140 ? 13.562 -6.75 8.664 1 91.81 140 PRO B CA 1
ATOM 3363 C C . PRO B 1 140 ? 12.641 -5.562 8.938 1 91.81 140 PRO B C 1
ATOM 3365 O O . PRO B 1 140 ? 11.43 -5.664 8.758 1 91.81 140 PRO B O 1
ATOM 3368 N N . ALA B 1 141 ? 13.242 -4.473 9.344 1 93.81 141 ALA B N 1
ATOM 3369 C CA . ALA B 1 141 ? 12.438 -3.271 9.578 1 93.81 141 ALA B CA 1
ATOM 3370 C C . ALA B 1 141 ? 11.844 -2.742 8.273 1 93.81 141 ALA B C 1
ATOM 3372 O O . ALA B 1 141 ? 10.68 -2.354 8.234 1 93.81 141 ALA B O 1
ATOM 3373 N N . ARG B 1 142 ? 12.641 -2.766 7.215 1 95.88 142 ARG B N 1
ATOM 3374 C CA . ARG B 1 142 ? 12.141 -2.342 5.91 1 95.88 142 ARG B CA 1
ATOM 3375 C C . ARG B 1 142 ? 11.008 -3.244 5.441 1 95.88 142 ARG B C 1
ATOM 3377 O O . ARG B 1 142 ? 9.984 -2.76 4.949 1 95.88 142 ARG B O 1
ATOM 3384 N N . GLN B 1 143 ? 11.18 -4.496 5.629 1 95 143 GLN B N 1
ATOM 3385 C CA . GLN B 1 143 ? 10.133 -5.434 5.219 1 95 143 GLN B CA 1
ATOM 3386 C C . GLN B 1 143 ? 8.844 -5.191 5.992 1 95 143 GLN B C 1
ATOM 3388 O O . GLN B 1 143 ? 7.762 -5.156 5.402 1 95 143 GLN B O 1
ATOM 3393 N N . THR B 1 144 ? 8.984 -5.02 7.277 1 94.62 144 THR B N 1
ATOM 3394 C CA . THR B 1 144 ? 7.816 -4.762 8.117 1 94.62 144 THR B CA 1
ATOM 3395 C C . THR B 1 144 ? 7.09 -3.502 7.652 1 94.62 144 THR B C 1
ATOM 3397 O O . THR B 1 144 ? 5.867 -3.506 7.508 1 94.62 144 THR B O 1
ATOM 3400 N N . GLY B 1 145 ? 7.84 -2.453 7.402 1 97.12 145 GLY B N 1
ATOM 3401 C CA . GLY B 1 145 ? 7.234 -1.236 6.883 1 97.12 145 GLY B CA 1
ATOM 3402 C C . GLY B 1 145 ? 6.477 -1.45 5.586 1 97.12 145 GLY B C 1
ATOM 3403 O O . GLY B 1 145 ? 5.371 -0.933 5.414 1 97.12 145 GLY B O 1
ATOM 3404 N N . GLY B 1 146 ? 7.078 -2.199 4.707 1 97.44 146 GLY B N 1
ATOM 3405 C CA . GLY B 1 146 ? 6.434 -2.51 3.441 1 97.44 146 GLY B CA 1
ATOM 3406 C C . GLY B 1 146 ? 5.109 -3.236 3.607 1 97.44 146 GLY B C 1
ATOM 3407 O O . GLY B 1 146 ? 4.156 -2.975 2.873 1 97.44 146 GLY B O 1
ATOM 3408 N N . THR B 1 147 ? 5.031 -4.152 4.582 1 97.06 147 THR B N 1
ATOM 3409 C CA . THR B 1 147 ? 3.812 -4.93 4.789 1 97.06 147 THR B CA 1
ATOM 3410 C C . THR B 1 147 ? 2.699 -4.047 5.348 1 97.06 147 THR B C 1
ATOM 3412 O O . THR B 1 147 ? 1.516 -4.336 5.156 1 97.06 147 THR B O 1
ATOM 3415 N N . ILE B 1 148 ? 3.027 -2.998 5.961 1 98.12 148 ILE B N 1
ATOM 3416 C CA . ILE B 1 148 ? 2.057 -2.117 6.605 1 98.12 148 ILE B CA 1
ATOM 3417 C C . ILE B 1 148 ? 1.488 -1.139 5.582 1 98.12 148 ILE B C 1
ATOM 3419 O O . ILE B 1 148 ? 0.304 -0.798 5.629 1 98.12 148 ILE B O 1
ATOM 3423 N N . ILE B 1 149 ? 2.262 -0.717 4.57 1 98.25 149 ILE B N 1
ATOM 3424 C CA . ILE B 1 149 ? 1.878 0.3 3.6 1 98.25 149 ILE B CA 1
ATOM 3425 C C . ILE B 1 149 ? 0.59 -0.121 2.895 1 98.25 149 ILE B C 1
ATOM 3427 O O . ILE B 1 149 ? -0.345 0.672 2.77 1 98.25 149 ILE B O 1
ATOM 3431 N N . GLY B 1 150 ? 0.556 -1.337 2.432 1 96.94 150 GLY B N 1
ATOM 3432 C CA . GLY B 1 150 ? -0.628 -1.795 1.723 1 96.94 150 GLY B CA 1
ATOM 3433 C C . GLY B 1 150 ? -1.884 -1.762 2.572 1 96.94 150 GLY B C 1
ATOM 3434 O O . GLY B 1 150 ? -2.963 -1.426 2.082 1 96.94 150 GLY B O 1
ATOM 3435 N N . ASN B 1 151 ? -1.724 -2.146 3.793 1 96.19 151 ASN B N 1
ATOM 3436 C CA . ASN B 1 151 ? -2.857 -2.113 4.711 1 96.19 151 ASN B CA 1
ATOM 3437 C C . ASN B 1 151 ? -3.363 -0.69 4.93 1 96.19 151 ASN B C 1
ATOM 3439 O O . ASN B 1 151 ? -4.57 -0.446 4.91 1 96.19 151 ASN B O 1
ATOM 3443 N N . GLU B 1 152 ? -2.42 0.227 5.145 1 98 152 GLU B N 1
ATOM 3444 C CA . GLU B 1 152 ? -2.771 1.636 5.301 1 98 152 GLU B CA 1
ATOM 3445 C C . GLU B 1 152 ? -3.469 2.17 4.051 1 98 152 GLU B C 1
ATOM 3447 O O . GLU B 1 152 ? -4.418 2.949 4.148 1 98 152 GLU B O 1
ATOM 3452 N N . ALA B 1 153 ? -3.006 1.78 2.943 1 98.06 153 ALA B N 1
ATOM 3453 C CA . ALA B 1 153 ? -3.584 2.232 1.681 1 98.06 153 ALA B CA 1
ATOM 3454 C C . ALA B 1 153 ? -5.023 1.748 1.532 1 98.06 153 ALA B C 1
ATOM 3456 O O . ALA B 1 153 ? -5.887 2.486 1.05 1 98.06 153 ALA B O 1
ATOM 3457 N N . ARG B 1 154 ? -5.262 0.545 1.932 1 98.12 154 ARG B N 1
ATOM 3458 C CA . ARG B 1 154 ? -6.613 -0.002 1.866 1 98.12 154 ARG B CA 1
ATOM 3459 C C . ARG B 1 154 ? -7.551 0.734 2.818 1 98.12 154 ARG B C 1
ATOM 3461 O O . ARG B 1 154 ? -8.695 1.034 2.465 1 98.12 154 ARG B O 1
ATOM 3468 N N . GLN B 1 155 ? -7.066 0.996 4.039 1 98.62 155 GLN B N 1
ATOM 3469 C CA . GLN B 1 155 ? -7.859 1.807 4.957 1 98.62 155 GLN B CA 1
ATOM 3470 C C . GLN B 1 155 ? -8.219 3.15 4.328 1 98.62 155 GLN B C 1
ATOM 3472 O O . GLN B 1 155 ? -9.391 3.547 4.336 1 98.62 155 GLN B O 1
ATOM 3477 N N . ASN B 1 156 ? -7.23 3.752 3.799 1 98.56 156 ASN B N 1
ATOM 3478 C CA . ASN B 1 156 ? -7.406 5.078 3.215 1 98.56 156 ASN B CA 1
ATOM 3479 C C . ASN B 1 156 ? -8.438 5.062 2.088 1 98.56 156 ASN B C 1
ATOM 3481 O O . ASN B 1 156 ? -9.336 5.902 2.051 1 98.56 156 ASN B O 1
ATOM 3485 N N . SER B 1 157 ? -8.328 4.113 1.18 1 98.25 157 SER B N 1
ATOM 3486 C CA . SER B 1 157 ? -9.227 4.051 0.035 1 98.25 157 SER B CA 1
ATOM 3487 C C . SER B 1 157 ? -10.664 3.764 0.476 1 98.25 157 SER B C 1
ATOM 3489 O O . SER B 1 157 ? -11.609 4.289 -0.105 1 98.25 157 SER B O 1
ATOM 3491 N N . LEU B 1 158 ? -10.797 2.924 1.462 1 98.19 158 LEU B N 1
ATOM 3492 C CA . LEU B 1 158 ? -12.133 2.641 1.971 1 98.19 158 LEU B CA 1
ATOM 3493 C C . LEU B 1 158 ? -12.758 3.891 2.576 1 98.19 158 LEU B C 1
ATOM 3495 O O . LEU B 1 158 ? -13.938 4.168 2.354 1 98.19 158 LEU B O 1
ATOM 3499 N N . LEU B 1 159 ? -12.016 4.629 3.367 1 98.56 159 LEU B N 1
ATOM 3500 C CA . LEU B 1 159 ? -12.484 5.887 3.938 1 98.56 159 LEU B CA 1
ATOM 3501 C C . LEU B 1 159 ? -12.891 6.863 2.84 1 98.56 159 LEU B C 1
ATOM 3503 O O . LEU B 1 159 ? -13.953 7.48 2.916 1 98.56 159 LEU B O 1
ATOM 3507 N N . ARG B 1 160 ? -12.047 6.965 1.853 1 98.19 160 ARG B N 1
ATOM 3508 C CA . ARG B 1 160 ? -12.305 7.891 0.752 1 98.19 160 ARG B CA 1
ATOM 3509 C C . ARG B 1 160 ? -13.57 7.504 -0.004 1 98.19 160 ARG B C 1
ATOM 3511 O O . ARG B 1 160 ? -14.359 8.367 -0.386 1 98.19 160 ARG B O 1
ATOM 3518 N N . GLN B 1 161 ? -13.773 6.246 -0.144 1 97.12 161 GLN B N 1
ATOM 3519 C CA . GLN B 1 161 ? -14.984 5.766 -0.798 1 97.12 161 GLN B CA 1
ATOM 3520 C C . GLN B 1 161 ? -16.234 6.172 -0.015 1 97.12 161 GLN B C 1
ATOM 3522 O O . GLN B 1 161 ? -17.203 6.668 -0.593 1 97.12 161 GLN B O 1
ATOM 3527 N N . PHE B 1 162 ? -16.219 5.969 1.258 1 98 162 PHE B N 1
ATOM 3528 C CA . PHE B 1 162 ? -17.359 6.324 2.094 1 98 162 PHE B CA 1
ATOM 3529 C C . PHE B 1 162 ? -17.594 7.828 2.07 1 98 162 PHE B C 1
ATOM 3531 O O . PHE B 1 162 ? -18.734 8.281 2.188 1 98 162 PHE B O 1
ATOM 3538 N N . LEU B 1 163 ? -16.547 8.617 1.851 1 97.94 163 LEU B N 1
ATOM 3539 C CA . LEU B 1 163 ? -16.641 10.07 1.85 1 97.94 163 LEU B CA 1
ATOM 3540 C C . LEU B 1 163 ? -17.047 10.586 0.474 1 97.94 163 LEU B C 1
ATOM 3542 O O . LEU B 1 163 ? -17.281 11.789 0.302 1 97.94 163 LEU B O 1
ATOM 3546 N N . GLY B 1 164 ? -17.062 9.68 -0.482 1 96.88 164 GLY B N 1
ATOM 3547 C CA . GLY B 1 164 ? -17.344 10.094 -1.846 1 96.88 164 GLY B CA 1
ATOM 3548 C C . GLY B 1 164 ? -16.172 10.734 -2.541 1 96.88 164 GLY B C 1
ATOM 3549 O O . GLY B 1 164 ? -16.344 11.461 -3.523 1 96.88 164 GLY B O 1
ATOM 3550 N N . LEU B 1 165 ? -14.977 10.523 -2.029 1 97.44 165 LEU B N 1
ATOM 3551 C CA . LEU B 1 165 ? -13.742 11.008 -2.645 1 97.44 165 LEU B CA 1
ATOM 3552 C C . LEU B 1 165 ? -13.211 10.008 -3.664 1 97.44 165 LEU B C 1
ATOM 3554 O O . LEU B 1 165 ? -13.734 8.898 -3.785 1 97.44 165 LEU B O 1
ATOM 3558 N N . ASP B 1 166 ? -12.234 10.469 -4.379 1 96.44 166 ASP B N 1
ATOM 3559 C CA . ASP B 1 166 ? -11.57 9.547 -5.289 1 96.44 166 ASP B CA 1
ATOM 3560 C C . ASP B 1 166 ? -10.977 8.359 -4.535 1 96.44 166 ASP B C 1
ATOM 3562 O O . ASP B 1 166 ? -10.242 8.539 -3.557 1 96.44 166 ASP B O 1
ATOM 3566 N N . TYR B 1 167 ? -11.273 7.172 -5.004 1 96.88 167 TYR B N 1
ATOM 3567 C CA . TYR B 1 167 ? -10.805 5.926 -4.398 1 96.88 167 TYR B CA 1
ATOM 3568 C C . TYR B 1 167 ? -9.289 5.875 -4.352 1 96.88 167 TYR B C 1
ATOM 3570 O O . TYR B 1 167 ? -8.703 5.375 -3.387 1 96.88 167 TYR B O 1
ATOM 3578 N N . PHE B 1 168 ? -8.648 6.324 -5.395 1 96.75 168 PHE B N 1
ATOM 3579 C CA . PHE B 1 168 ? -7.191 6.379 -5.461 1 96.75 168 PHE B CA 1
ATOM 3580 C C . PHE B 1 168 ? -6.676 7.723 -4.961 1 96.75 168 PHE B C 1
ATOM 3582 O O . PHE B 1 168 ? -6.738 8.727 -5.68 1 96.75 168 PHE B O 1
ATOM 3589 N N . ASN B 1 169 ? -6.125 7.746 -3.785 1 95.06 169 ASN B N 1
ATOM 3590 C CA . ASN B 1 169 ? -5.582 8.953 -3.172 1 95.06 169 ASN B CA 1
ATOM 3591 C C . ASN B 1 169 ? -4.484 9.57 -4.027 1 95.06 169 ASN B C 1
ATOM 3593 O O . ASN B 1 169 ? -4.387 10.797 -4.133 1 95.06 169 ASN B O 1
ATOM 3597 N N . ALA B 1 170 ? -3.637 8.766 -4.602 1 90.69 170 ALA B N 1
ATOM 3598 C CA . ALA B 1 170 ? -2.652 9.125 -5.617 1 90.69 170 ALA B CA 1
ATOM 3599 C C . ALA B 1 170 ? -2.881 8.344 -6.91 1 90.69 170 ALA B C 1
ATOM 3601 O O . ALA B 1 170 ? -3.299 7.188 -6.875 1 90.69 170 ALA B O 1
ATOM 3602 N N . VAL B 1 171 ? -2.604 9.031 -7.988 1 89.81 171 VAL B N 1
ATOM 3603 C CA . VAL B 1 171 ? -2.955 8.406 -9.266 1 89.81 171 VAL B CA 1
ATOM 3604 C C . VAL B 1 171 ? -1.957 7.301 -9.594 1 89.81 171 VAL B C 1
ATOM 3606 O O . VAL B 1 171 ? -2.348 6.16 -9.844 1 89.81 171 VAL B O 1
ATOM 3609 N N . ASN B 1 172 ? -0.654 7.645 -9.508 1 94.25 172 ASN B N 1
ATOM 3610 C CA . ASN B 1 172 ? 0.331 6.676 -9.984 1 94.25 172 ASN B CA 1
ATOM 3611 C C . ASN B 1 172 ? 1.228 6.188 -8.852 1 94.25 172 ASN B C 1
ATOM 3613 O O . ASN B 1 172 ? 1.619 5.02 -8.828 1 94.25 172 ASN B O 1
ATOM 3617 N N . PHE B 1 173 ? 1.63 7.094 -7.953 1 95.88 173 PHE B N 1
ATOM 3618 C CA . PHE B 1 173 ? 2.547 6.816 -6.852 1 95.88 173 PHE B CA 1
ATOM 3619 C C . PHE B 1 173 ? 2.07 7.488 -5.57 1 95.88 173 PHE B C 1
ATOM 3621 O O . PHE B 1 173 ? 1.733 8.68 -5.574 1 95.88 173 PHE B O 1
ATOM 3628 N N . ASP B 1 174 ? 2.049 6.758 -4.496 1 96.12 174 ASP B N 1
ATOM 3629 C CA . ASP B 1 174 ? 1.724 7.414 -3.234 1 96.12 174 ASP B CA 1
ATOM 3630 C C . ASP B 1 174 ? 2.791 8.438 -2.855 1 96.12 174 ASP B C 1
ATOM 3632 O O . ASP B 1 174 ? 3.932 8.352 -3.314 1 96.12 174 ASP B O 1
ATOM 3636 N N . THR B 1 175 ? 2.459 9.367 -2.059 1 95.31 175 THR B N 1
ATOM 3637 C CA . THR B 1 175 ? 3.314 10.5 -1.719 1 95.31 175 THR B CA 1
ATOM 3638 C C . THR B 1 175 ? 4.219 10.156 -0.537 1 95.31 175 THR B C 1
ATOM 3640 O O . THR B 1 175 ? 3.734 9.906 0.568 1 95.31 175 THR B O 1
ATOM 3643 N N . PRO B 1 176 ? 5.512 10.141 -0.729 1 95.81 176 PRO B N 1
ATOM 3644 C CA . PRO B 1 176 ? 6.398 9.938 0.421 1 95.81 176 PRO B CA 1
ATOM 3645 C C . PRO B 1 176 ? 6.508 11.18 1.307 1 95.81 176 PRO B C 1
ATOM 3647 O O . PRO B 1 176 ? 6.465 12.305 0.807 1 95.81 176 PRO B O 1
ATOM 3650 N N . LEU B 1 177 ? 6.691 10.961 2.553 1 96.75 177 LEU B N 1
ATOM 3651 C CA . LEU B 1 177 ? 6.973 12.031 3.502 1 96.75 177 LEU B CA 1
ATOM 3652 C C . LEU B 1 177 ? 8.297 11.781 4.219 1 96.75 177 LEU B C 1
ATOM 3654 O O . LEU B 1 177 ? 8.617 10.648 4.562 1 96.75 177 LEU B O 1
ATOM 3658 N N . THR B 1 178 ? 9.039 12.883 4.43 1 95.31 178 THR B N 1
ATOM 3659 C CA . THR B 1 178 ? 10.156 12.766 5.359 1 95.31 178 THR B CA 1
ATOM 3660 C C . THR B 1 178 ? 9.648 12.516 6.781 1 95.31 178 THR B C 1
ATOM 3662 O O . THR B 1 178 ? 8.477 12.766 7.078 1 95.31 178 THR B O 1
ATOM 3665 N N . ALA B 1 179 ? 10.547 12.039 7.578 1 97.06 179 ALA B N 1
ATOM 3666 C CA . ALA B 1 179 ? 10.195 11.805 8.977 1 97.06 179 ALA B CA 1
ATOM 3667 C C . ALA B 1 179 ? 9.719 13.102 9.641 1 97.06 179 ALA B C 1
ATOM 3669 O O . ALA B 1 179 ? 8.734 13.094 10.383 1 97.06 179 ALA B O 1
ATOM 3670 N N . SER B 1 180 ? 10.367 14.195 9.328 1 97 180 SER B N 1
ATOM 3671 C CA . SER B 1 180 ? 10 15.484 9.898 1 97 180 SER B CA 1
ATOM 3672 C C . SER B 1 180 ? 8.617 15.922 9.438 1 97 180 SER B C 1
ATOM 3674 O O . SER B 1 180 ? 7.828 16.438 10.234 1 97 180 SER B O 1
ATOM 3676 N N . GLN B 1 181 ? 8.352 15.727 8.211 1 96.62 181 GLN B N 1
ATOM 3677 C CA . GLN B 1 181 ? 7.035 16.078 7.684 1 96.62 181 GLN B CA 1
ATOM 3678 C C . GLN B 1 181 ? 5.938 15.258 8.344 1 96.62 181 GLN B C 1
ATOM 3680 O O . GLN B 1 181 ? 4.934 15.805 8.805 1 96.62 181 GLN B O 1
ATOM 3685 N N . ALA B 1 182 ? 6.133 13.961 8.414 1 98.25 182 ALA B N 1
ATOM 3686 C CA . ALA B 1 182 ? 5.148 13.07 9.031 1 98.25 182 ALA B CA 1
ATOM 3687 C C . ALA B 1 182 ? 4.945 13.422 10.5 1 98.25 182 ALA B C 1
ATOM 3689 O O . ALA B 1 182 ? 3.809 13.531 10.969 1 98.25 182 ALA B O 1
ATOM 3690 N N . TYR B 1 183 ? 6.039 13.633 11.219 1 98.25 183 TYR B N 1
ATOM 3691 C CA . TYR B 1 183 ? 5.969 14 12.625 1 98.25 183 TYR B CA 1
ATOM 3692 C C . TYR B 1 183 ? 5.199 15.305 12.82 1 98.25 183 TYR B C 1
ATOM 3694 O O . TYR B 1 183 ? 4.316 15.391 13.672 1 98.25 183 TYR B O 1
ATOM 3702 N N . SER B 1 184 ? 5.461 16.219 12.023 1 97.69 184 SER B N 1
ATOM 3703 C CA . SER B 1 184 ? 4.891 17.562 12.18 1 97.69 184 SER B CA 1
ATOM 3704 C C . SER B 1 184 ? 3.387 17.547 11.914 1 97.69 184 SER B C 1
ATOM 3706 O O . SER B 1 184 ? 2.641 18.312 12.539 1 97.69 184 SER B O 1
ATOM 3708 N N . LEU B 1 185 ? 2.98 16.703 11 1 98 185 LEU B N 1
ATOM 3709 C CA . LEU B 1 185 ? 1.558 16.609 10.695 1 98 185 LEU B CA 1
ATOM 3710 C C . LEU B 1 185 ? 0.814 15.875 11.805 1 98 185 LEU B C 1
ATOM 3712 O O . LEU B 1 185 ? -0.378 16.109 12.023 1 98 185 LEU B O 1
ATOM 3716 N N . ALA B 1 186 ? 1.512 15.055 12.555 1 97.81 186 ALA B N 1
ATOM 3717 C CA . ALA B 1 186 ? 0.896 14.258 13.609 1 97.81 186 ALA B CA 1
ATOM 3718 C C . ALA B 1 186 ? 0.987 14.961 14.961 1 97.81 186 ALA B C 1
ATOM 3720 O O . ALA B 1 186 ? 0.151 14.75 15.844 1 97.81 186 ALA B O 1
ATOM 3721 N N . ALA B 1 187 ? 1.941 15.805 15.133 1 96.38 187 ALA B N 1
ATOM 3722 C CA . ALA B 1 187 ? 2.344 16.375 16.406 1 96.38 187 ALA B CA 1
ATOM 3723 C C . ALA B 1 187 ? 1.176 17.094 17.094 1 96.38 187 ALA B C 1
ATOM 3725 O O . ALA B 1 187 ? 1.013 17.016 18.312 1 96.38 187 ALA B O 1
ATOM 3726 N N . PRO B 1 188 ? 0.321 17.766 16.312 1 95.19 188 PRO B N 1
ATOM 3727 C CA . PRO B 1 188 ? -0.763 18.484 16.984 1 95.19 188 PRO B CA 1
ATOM 3728 C C . PRO B 1 188 ? -1.721 17.562 17.734 1 95.19 188 PRO B C 1
ATOM 3730 O O . PRO B 1 188 ? -2.473 18.016 18.594 1 95.19 188 PRO B O 1
ATOM 3733 N N . PHE B 1 189 ? -1.727 16.297 17.453 1 97.31 189 PHE B N 1
ATOM 3734 C CA . PHE B 1 189 ? -2.707 15.375 18.016 1 97.31 189 PHE B CA 1
ATOM 3735 C C . PHE B 1 189 ? -2.119 14.609 19.203 1 97.31 189 PHE B C 1
ATOM 3737 O O . PHE B 1 189 ? -2.83 13.867 19.875 1 97.31 189 PHE B O 1
ATOM 3744 N N . LEU B 1 190 ? -0.839 14.789 19.406 1 95.81 190 LEU B N 1
ATOM 3745 C CA . LEU B 1 190 ? -0.1 13.898 20.297 1 95.81 190 LEU B CA 1
ATOM 3746 C C . LEU B 1 190 ? 0.583 14.688 21.422 1 95.81 190 LEU B C 1
ATOM 3748 O O . LEU B 1 190 ? 1.209 15.719 21.156 1 95.81 190 LEU B O 1
ATOM 3752 N N . ASP B 1 191 ? 0.391 14.266 22.656 1 96.88 191 ASP B N 1
ATOM 3753 C CA . ASP B 1 191 ? 1.109 14.766 23.828 1 96.88 191 ASP B CA 1
ATOM 3754 C C . ASP B 1 191 ? 1.663 13.617 24.656 1 96.88 191 ASP B C 1
ATOM 3756 O O . ASP B 1 191 ? 0.913 12.938 25.359 1 96.88 191 ASP B O 1
ATOM 3760 N N . CYS B 1 192 ? 2.951 13.469 24.625 1 97.19 192 CYS B N 1
ATOM 3761 C CA . CYS B 1 192 ? 3.582 12.336 25.297 1 97.19 192 CYS B CA 1
ATOM 3762 C C .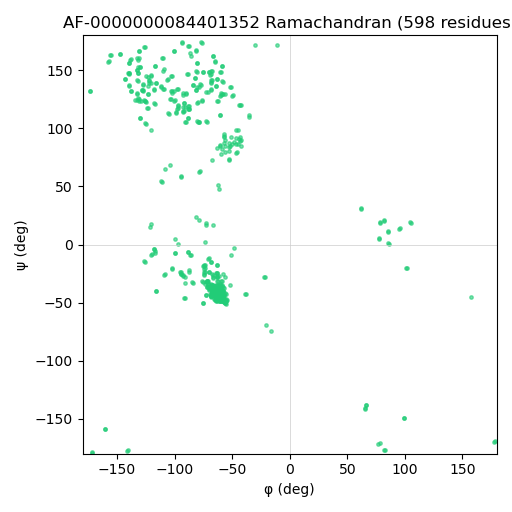 CYS B 1 192 ? 4.355 12.781 26.531 1 97.19 192 CYS B C 1
ATOM 3764 O O . CYS B 1 192 ? 4.93 13.867 26.547 1 97.19 192 CYS B O 1
ATOM 3766 N N . PRO B 1 193 ? 4.465 11.898 27.531 1 97.19 193 PRO B N 1
ATOM 3767 C CA . PRO B 1 193 ? 5.309 12.203 28.688 1 97.19 193 PRO B CA 1
ATOM 3768 C C . PRO B 1 193 ? 6.773 12.422 28.312 1 97.19 193 PRO B C 1
ATOM 3770 O O . PRO B 1 193 ? 7.293 11.742 27.422 1 97.19 193 PRO B O 1
ATOM 3773 N N . SER B 1 194 ? 7.449 13.289 29.078 1 96 194 SER B N 1
ATOM 3774 C CA . SER B 1 194 ? 8.844 13.617 28.797 1 96 194 SER B CA 1
ATOM 3775 C C . SER B 1 194 ? 9.758 12.43 29.062 1 96 194 SER B C 1
ATOM 3777 O O . SER B 1 194 ? 10.914 12.422 28.656 1 96 194 SER B O 1
ATOM 3779 N N . SER B 1 195 ? 9.242 11.43 29.781 1 96.94 195 SER B N 1
ATOM 3780 C CA . SER B 1 195 ? 10.031 10.234 30.078 1 96.94 195 SER B CA 1
ATOM 3781 C C . SER B 1 195 ? 10.18 9.352 28.844 1 96.94 195 SER B C 1
ATOM 3783 O O . SER B 1 195 ? 11.039 8.469 28.812 1 96.94 195 SER B O 1
ATOM 3785 N N . ASN B 1 196 ? 9.289 9.531 27.875 1 97.62 196 ASN B N 1
ATOM 3786 C CA . ASN B 1 196 ? 9.383 8.742 26.656 1 97.62 196 ASN B CA 1
ATOM 3787 C C . ASN B 1 196 ? 10.602 9.125 25.828 1 97.62 196 ASN B C 1
ATOM 3789 O O . ASN B 1 196 ? 11.023 10.281 25.844 1 97.62 196 ASN B O 1
ATOM 3793 N N . PRO B 1 197 ? 11.203 8.094 25.141 1 95.62 197 PRO B N 1
ATOM 3794 C CA . PRO B 1 197 ? 12.172 8.516 24.125 1 95.62 197 PRO B CA 1
ATOM 3795 C C . PRO B 1 197 ? 11.625 9.602 23.203 1 95.62 197 PRO B C 1
ATOM 3797 O O . PRO B 1 197 ? 10.508 9.469 22.688 1 95.62 197 PRO B O 1
ATOM 3800 N N . PRO B 1 198 ? 12.344 10.656 23.047 1 95.69 198 PRO B N 1
ATOM 3801 C CA . PRO B 1 198 ? 11.836 11.742 22.203 1 95.69 198 PRO B CA 1
ATOM 3802 C C . PRO B 1 198 ? 11.773 11.367 20.719 1 95.69 198 PRO B C 1
ATOM 3804 O O . PRO B 1 198 ? 12.555 10.531 20.266 1 95.69 198 PRO B O 1
ATOM 3807 N N . ILE B 1 199 ? 10.836 11.93 20 1 96.44 199 ILE B N 1
ATOM 3808 C CA . ILE B 1 199 ? 10.844 11.883 18.547 1 96.44 199 ILE B CA 1
ATOM 3809 C C . ILE B 1 199 ? 11.828 12.914 18 1 96.44 199 ILE B C 1
ATOM 3811 O O . ILE B 1 199 ? 11.539 14.109 17.969 1 96.44 199 ILE B O 1
ATOM 3815 N N . ASN B 1 200 ? 12.977 12.414 17.531 1 95.31 200 ASN B N 1
ATOM 3816 C CA . ASN B 1 200 ? 14.117 13.273 17.234 1 95.31 200 ASN B CA 1
ATOM 3817 C C . ASN B 1 200 ? 14.133 13.664 15.758 1 95.31 200 ASN B C 1
ATOM 3819 O O . ASN B 1 200 ? 15.109 13.391 15.047 1 95.31 200 ASN B O 1
ATOM 3823 N N . PHE B 1 201 ? 13.086 14.305 15.281 1 96.44 201 PHE B N 1
ATOM 3824 C CA . PHE B 1 201 ? 12.992 14.867 13.945 1 96.44 201 PHE B CA 1
ATOM 3825 C C . PHE B 1 201 ? 12.508 16.312 14 1 96.44 201 PHE B C 1
ATOM 3827 O O . PHE B 1 201 ? 11.867 16.719 14.969 1 96.44 201 PHE B O 1
ATOM 3834 N N . HIS B 1 202 ? 12.891 17.078 13.008 1 94.31 202 HIS B N 1
ATOM 3835 C CA . HIS B 1 202 ? 12.578 18.5 12.945 1 94.31 202 HIS B CA 1
ATOM 3836 C C . HIS B 1 202 ? 11.07 18.734 12.93 1 94.31 202 HIS B C 1
ATOM 3838 O O . HIS B 1 202 ? 10.359 18.156 12.109 1 94.31 202 HIS B O 1
ATOM 3844 N N . LYS B 1 203 ? 10.609 19.562 13.82 1 94.19 203 LYS B N 1
ATOM 3845 C CA . LYS B 1 203 ? 9.188 19.922 13.852 1 94.19 203 LYS B CA 1
ATOM 3846 C C . LYS B 1 203 ? 8.914 21.156 13 1 94.19 203 LYS B C 1
ATOM 3848 O O . LYS B 1 203 ? 9.438 22.234 13.281 1 94.19 203 LYS B O 1
ATOM 3853 N N . ILE B 1 204 ? 8.094 20.984 11.984 1 94.12 204 ILE B N 1
ATOM 3854 C CA . ILE B 1 204 ? 7.676 22.047 11.078 1 94.12 204 ILE B CA 1
ATOM 3855 C C . ILE B 1 204 ? 6.371 22.656 11.578 1 94.12 204 ILE B C 1
ATOM 3857 O O . ILE B 1 204 ? 5.41 21.953 11.875 1 94.12 204 ILE B O 1
ATOM 3861 N N . PRO B 1 205 ? 6.316 24.016 11.703 1 93.62 205 PRO B N 1
ATOM 3862 C CA . PRO B 1 205 ? 5.086 24.656 12.188 1 93.62 205 PRO B CA 1
ATOM 3863 C C . PRO B 1 205 ? 3.879 24.344 11.305 1 93.62 205 PRO B C 1
ATOM 3865 O O . PRO B 1 205 ? 4.023 24.141 10.102 1 93.62 205 PRO B O 1
ATOM 3868 N N . PRO B 1 206 ? 2.725 24.406 11.914 1 94.81 206 PRO B N 1
ATOM 3869 C CA . PRO B 1 206 ? 1.526 24.047 11.141 1 94.81 206 PRO B CA 1
ATOM 3870 C C . PRO B 1 206 ? 1.04 25.203 10.266 1 94.81 206 PRO B C 1
ATOM 3872 O O . PRO B 1 206 ? 1.271 26.375 10.578 1 94.81 206 PRO B O 1
ATOM 3875 N N . LEU B 1 207 ? 0.462 24.828 9.172 1 94.25 207 LEU B N 1
ATOM 3876 C CA . LEU B 1 207 ? -0.286 25.734 8.305 1 94.25 207 LEU B CA 1
ATOM 3877 C C . LEU B 1 207 ? -1.677 25.188 8.016 1 94.25 207 LEU B C 1
ATOM 3879 O O . LEU B 1 207 ? -1.844 23.984 7.832 1 94.25 207 LEU B O 1
ATOM 3883 N N . MET B 1 208 ? -2.656 26.062 8.062 1 96.5 208 MET B N 1
ATOM 3884 C CA . MET B 1 208 ? -4.023 25.688 7.707 1 96.5 208 MET B CA 1
ATOM 3885 C C . MET B 1 208 ? -4.336 26.062 6.262 1 96.5 208 MET B C 1
ATOM 3887 O O . MET B 1 208 ? -3.982 27.156 5.816 1 96.5 208 MET B O 1
ATOM 3891 N N . ALA B 1 209 ? -4.91 25.156 5.57 1 98 209 ALA B N 1
ATOM 3892 C CA . ALA B 1 209 ? -5.266 25.375 4.172 1 98 209 ALA B CA 1
ATOM 3893 C C . ALA B 1 209 ? -6.699 24.938 3.891 1 98 209 ALA B C 1
ATOM 3895 O O . ALA B 1 209 ? -7.094 23.828 4.27 1 98 209 ALA B O 1
ATOM 3896 N N . ASN B 1 210 ? -7.465 25.828 3.256 1 97.62 210 ASN B N 1
ATOM 3897 C CA . ASN B 1 210 ? -8.836 25.516 2.859 1 97.62 210 ASN B CA 1
ATOM 3898 C C . ASN B 1 210 ? -9.156 26.078 1.475 1 97.62 210 ASN B C 1
ATOM 3900 O O . ASN B 1 210 ? -8.766 27.203 1.149 1 97.62 210 ASN B O 1
ATOM 3904 N N . PHE B 1 211 ? -9.82 25.266 0.694 1 98.19 211 PHE B N 1
ATOM 3905 C CA . PHE B 1 211 ? -10.32 25.797 -0.566 1 98.19 211 PHE B CA 1
ATOM 3906 C C . PHE B 1 211 ? -11.352 26.891 -0.317 1 98.19 211 PHE B C 1
ATOM 3908 O O . PHE B 1 211 ? -12.219 26.734 0.548 1 98.19 211 PHE B O 1
ATOM 3915 N N . THR B 1 212 ? -11.234 27.969 -1.089 1 98.06 212 THR B N 1
ATOM 3916 C CA . THR B 1 212 ? -12.18 29.062 -0.973 1 98.06 212 THR B CA 1
ATOM 3917 C C . THR B 1 212 ? -12.938 29.266 -2.283 1 98.06 212 THR B C 1
ATOM 3919 O O . THR B 1 212 ? -13.797 30.156 -2.383 1 98.06 212 THR B O 1
ATOM 3922 N N . SER B 1 213 ? -12.57 28.516 -3.242 1 97.69 213 SER B N 1
ATOM 3923 C CA . SER B 1 213 ? -13.312 28.469 -4.496 1 97.69 213 SER B CA 1
ATOM 3924 C C . SER B 1 213 ? -13.406 27.047 -5.031 1 97.69 213 SER B C 1
ATOM 3926 O O . SER B 1 213 ? -12.633 26.172 -4.637 1 97.69 213 SER B O 1
ATOM 3928 N N . GLY B 1 214 ? -14.43 26.828 -5.84 1 96.44 214 GLY B N 1
ATOM 3929 C CA . GLY B 1 214 ? -14.625 25.516 -6.434 1 96.44 214 GLY B CA 1
ATOM 3930 C C . GLY B 1 214 ? -15.336 24.547 -5.508 1 96.44 214 GLY B C 1
ATOM 3931 O O . GLY B 1 214 ? -15.836 24.938 -4.449 1 96.44 214 GLY B O 1
ATOM 3932 N N . ALA B 1 215 ? -15.461 23.281 -6.031 1 94.31 215 ALA B N 1
ATOM 3933 C CA . ALA B 1 215 ? -16.078 22.203 -5.273 1 94.31 215 ALA B CA 1
ATOM 3934 C C . ALA B 1 215 ? -15.32 20.891 -5.449 1 94.31 215 ALA B C 1
ATOM 3936 O O . ALA B 1 215 ? -14.531 20.75 -6.391 1 94.31 215 ALA B O 1
ATOM 3937 N N . THR B 1 216 ? -15.484 20 -4.539 1 92.25 216 THR B N 1
ATOM 3938 C CA . THR B 1 216 ? -14.859 18.688 -4.625 1 92.25 216 THR B CA 1
ATOM 3939 C C . THR B 1 216 ? -15.516 17.844 -5.715 1 92.25 216 THR B C 1
ATOM 3941 O O . THR B 1 216 ? -16.734 17.734 -5.766 1 92.25 216 THR B O 1
ATOM 3944 N N . PRO B 1 217 ? -14.797 17.266 -6.543 1 95.69 217 PRO B N 1
ATOM 3945 C CA . PRO B 1 217 ? -13.344 17.375 -6.707 1 95.69 217 PRO B CA 1
ATOM 3946 C C . PRO B 1 217 ? -12.922 18.75 -7.223 1 95.69 217 PRO B C 1
ATOM 3948 O O . PRO B 1 217 ? -13.578 19.328 -8.094 1 95.69 217 PRO B O 1
ATOM 3951 N N . HIS B 1 218 ? -11.883 19.281 -6.711 1 97.69 218 HIS B N 1
ATOM 3952 C CA . HIS B 1 218 ? -11.383 20.594 -7.059 1 97.69 218 HIS B CA 1
ATOM 3953 C C . HIS B 1 218 ? -10.586 20.562 -8.359 1 97.69 218 HIS B C 1
ATOM 3955 O O . HIS B 1 218 ? -10.047 19.516 -8.734 1 97.69 218 HIS B O 1
ATOM 3961 N N . SER B 1 219 ? -10.508 21.688 -9 1 97.38 219 SER B N 1
ATOM 3962 C CA . SER B 1 219 ? -9.82 21.844 -10.281 1 97.38 219 SER B CA 1
ATOM 3963 C C . SER B 1 219 ? -8.641 22.797 -10.164 1 97.38 219 SER B C 1
ATOM 3965 O O . SER B 1 219 ? -8.633 23.688 -9.312 1 97.38 219 SER B O 1
ATOM 3967 N N . PRO B 1 220 ? -7.656 22.562 -11.094 1 97.56 220 PRO B N 1
ATOM 3968 C CA . PRO B 1 220 ? -6.574 23.547 -11.117 1 97.56 220 PRO B CA 1
ATOM 3969 C C . PRO B 1 220 ? -7.09 24.984 -11.227 1 97.56 220 PRO B C 1
ATOM 3971 O O . PRO B 1 220 ? -8.031 25.25 -11.984 1 97.56 220 PRO B O 1
ATOM 3974 N N . GLY B 1 221 ? -6.496 25.812 -10.414 1 98.38 221 GLY B N 1
ATOM 3975 C CA . GLY B 1 221 ? -6.922 27.203 -10.422 1 98.38 221 GLY B CA 1
ATOM 3976 C C . GLY B 1 221 ? -7.832 27.562 -9.258 1 98.38 221 GLY B C 1
ATOM 3977 O O . GLY B 1 221 ? -8.008 28.734 -8.938 1 98.38 221 GLY B O 1
ATOM 3978 N N . ASP B 1 222 ? -8.461 26.531 -8.648 1 98.69 222 ASP B N 1
ATOM 3979 C CA . ASP B 1 222 ? -9.266 26.812 -7.461 1 98.69 222 ASP B CA 1
ATOM 3980 C C . ASP B 1 222 ? -8.422 27.469 -6.367 1 98.69 222 ASP B C 1
ATOM 3982 O O . ASP B 1 222 ? -7.277 27.062 -6.137 1 98.69 222 ASP B O 1
ATOM 3986 N N . GLU B 1 223 ? -8.977 28.422 -5.707 1 98.69 223 GLU B N 1
ATOM 3987 C CA . GLU B 1 223 ? -8.258 29.203 -4.703 1 98.69 223 GLU B CA 1
ATOM 3988 C C . GLU B 1 223 ? -8.227 28.484 -3.359 1 98.69 223 GLU B C 1
ATOM 3990 O O . GLU B 1 223 ? -9.211 27.859 -2.957 1 98.69 223 GLU B O 1
ATOM 3995 N N . ILE B 1 224 ? -7.109 28.625 -2.691 1 98.75 224 ILE B N 1
ATOM 3996 C CA . ILE B 1 224 ? -6.895 28.078 -1.358 1 98.75 224 ILE B CA 1
ATOM 3997 C C . ILE B 1 224 ? -6.441 29.172 -0.407 1 98.75 224 ILE B C 1
ATOM 3999 O O . ILE B 1 224 ? -5.465 29.875 -0.678 1 98.75 224 ILE B O 1
ATOM 4003 N N . SER B 1 225 ? -7.168 29.344 0.646 1 98.5 225 SER B N 1
ATOM 4004 C CA . SER B 1 225 ? -6.727 30.219 1.723 1 98.5 225 SER B CA 1
ATOM 4005 C C . SER B 1 225 ? -5.699 29.531 2.615 1 98.5 225 SER B C 1
ATOM 4007 O O . SER B 1 225 ? -5.859 28.359 2.973 1 98.5 225 SER B O 1
ATOM 4009 N N . ILE B 1 226 ? -4.691 30.25 2.916 1 97.38 226 ILE B N 1
ATOM 4010 C CA . ILE B 1 226 ? -3.604 29.766 3.762 1 97.38 226 ILE B CA 1
ATOM 4011 C C . ILE B 1 226 ? -3.52 30.625 5.023 1 97.38 226 ILE B C 1
ATOM 4013 O O . ILE B 1 226 ? -3.543 31.859 4.953 1 97.38 226 ILE B O 1
ATOM 4017 N N . MET B 1 227 ? -3.404 29.969 6.168 1 96.5 227 MET B N 1
ATOM 4018 C CA . MET B 1 227 ? -3.197 30.656 7.441 1 96.5 227 MET B CA 1
ATOM 4019 C C . MET B 1 227 ? -2.064 30 8.227 1 96.5 227 MET B C 1
ATOM 4021 O O . MET B 1 227 ? -1.905 28.781 8.203 1 96.5 227 MET B O 1
ATOM 4025 N N . TRP B 1 228 ? -1.295 30.781 8.859 1 93.94 228 TRP B N 1
ATOM 4026 C CA . TRP B 1 228 ? -0.22 30.297 9.727 1 93.94 228 TRP B CA 1
ATOM 4027 C C . TRP B 1 228 ? -0.013 31.25 10.906 1 93.94 228 TRP B C 1
ATOM 4029 O O . TRP B 1 228 ? -0.586 32.344 10.945 1 93.94 228 TRP B O 1
ATOM 4039 N N . ASP B 1 229 ? 0.692 30.719 11.891 1 92.75 229 ASP B N 1
ATOM 4040 C CA . ASP B 1 229 ? 1.03 31.562 13.031 1 92.75 229 ASP B CA 1
ATOM 4041 C C . ASP B 1 229 ? 2.227 32.469 12.727 1 92.75 229 ASP B C 1
ATOM 4043 O O . ASP B 1 229 ? 3.377 32.031 12.836 1 92.75 229 ASP B O 1
ATOM 4047 N N . SER B 1 230 ? 1.965 33.688 12.531 1 88.5 230 SER B N 1
ATOM 4048 C CA . SER B 1 230 ? 3.004 34.625 12.102 1 88.5 230 SER B CA 1
ATOM 4049 C C . SER B 1 230 ? 3.955 34.969 13.242 1 88.5 230 SER B C 1
ATOM 4051 O O . SER B 1 230 ? 5.035 35.5 13.016 1 88.5 230 SER B O 1
ATOM 4053 N N . SER B 1 231 ? 3.568 34.719 14.383 1 88.44 231 SER B N 1
ATOM 4054 C CA . SER B 1 231 ? 4.457 34.938 15.516 1 88.44 231 SER B CA 1
ATOM 4055 C C . SER B 1 231 ? 5.531 33.875 15.602 1 88.44 231 SER B C 1
ATOM 4057 O O . SER B 1 231 ? 6.59 34.094 16.203 1 88.44 231 SER B O 1
ATOM 4059 N N . SER B 1 232 ? 5.297 32.781 14.938 1 83.56 232 SER B N 1
ATOM 4060 C CA . SER B 1 232 ? 6.203 31.625 15.023 1 83.56 232 SER B CA 1
ATOM 4061 C C . SER B 1 232 ? 6.973 31.438 13.719 1 83.56 232 SER B C 1
ATOM 4063 O O . SER B 1 232 ? 8.062 30.875 13.719 1 83.56 232 SER B O 1
ATOM 4065 N N . VAL B 1 233 ? 6.355 31.906 12.664 1 83.12 233 VAL B N 1
ATOM 4066 C CA . VAL B 1 233 ? 6.934 31.625 11.352 1 83.12 233 VAL B CA 1
ATOM 4067 C C . VAL B 1 233 ? 7.02 32.906 10.531 1 83.12 233 VAL B C 1
ATOM 4069 O O . VAL B 1 233 ? 6.023 33.625 10.375 1 83.12 233 VAL B O 1
ATOM 4072 N N . TYR B 1 234 ? 8.203 33.156 10.141 1 77.5 234 TYR B N 1
ATOM 4073 C CA . TYR B 1 234 ? 8.398 34.219 9.156 1 77.5 234 TYR B CA 1
ATOM 4074 C C . TYR B 1 234 ? 8.68 33.656 7.777 1 77.5 234 TYR B C 1
ATOM 4076 O O . TYR B 1 234 ? 9.703 33 7.559 1 77.5 234 TYR B O 1
ATOM 4084 N N . LEU B 1 235 ? 7.797 33.812 6.816 1 77.25 235 LEU B N 1
ATOM 4085 C CA . LEU B 1 235 ? 7.91 33.188 5.508 1 77.25 235 LEU B CA 1
ATOM 4086 C C . LEU B 1 235 ? 8.734 34.062 4.559 1 77.25 235 LEU B C 1
ATOM 4088 O O . LEU B 1 235 ? 9.328 33.531 3.607 1 77.25 235 LEU B O 1
ATOM 4092 N N . GLY B 1 236 ? 8.836 35.281 4.801 1 77 236 GLY B N 1
ATOM 4093 C CA . GLY B 1 236 ? 9.508 36.156 3.875 1 77 236 GLY B CA 1
ATOM 4094 C C . GLY B 1 236 ? 8.68 36.5 2.652 1 77 236 GLY B C 1
ATOM 4095 O O . GLY B 1 236 ? 7.488 36.188 2.6 1 77 236 GLY B O 1
ATOM 4096 N N . ASP B 1 237 ? 9.297 37.219 1.579 1 75.94 237 ASP B N 1
ATOM 4097 C CA . ASP B 1 237 ? 8.539 37.781 0.457 1 75.94 237 ASP B CA 1
ATOM 4098 C C . ASP B 1 237 ? 8.453 36.781 -0.691 1 75.94 237 ASP B C 1
ATOM 4100 O O . ASP B 1 237 ? 7.512 36.812 -1.486 1 75.94 237 ASP B O 1
ATOM 4104 N N . ASP B 1 238 ? 9.383 35.906 -0.86 1 83.31 238 ASP B N 1
ATOM 4105 C CA . ASP B 1 238 ? 9.391 34.969 -1.974 1 83.31 238 ASP B CA 1
ATOM 4106 C C . ASP B 1 238 ? 9.078 33.562 -1.494 1 83.31 238 ASP B C 1
ATOM 4108 O O . ASP B 1 238 ? 9.898 32.656 -1.634 1 83.31 238 ASP B O 1
ATOM 4112 N N . VAL B 1 239 ? 7.805 33.5 -1.016 1 88.56 239 VAL B N 1
ATOM 4113 C CA . VAL B 1 239 ? 7.398 32.219 -0.423 1 88.56 239 VAL B CA 1
ATOM 4114 C C . VAL B 1 239 ? 6.465 31.484 -1.377 1 88.56 239 VAL B C 1
ATOM 4116 O O . VAL B 1 239 ? 5.656 32.094 -2.072 1 88.56 239 VAL B O 1
ATOM 4119 N N . HIS B 1 240 ? 6.609 30.219 -1.416 1 92.69 240 HIS B N 1
ATOM 4120 C CA . HIS B 1 240 ? 5.758 29.328 -2.197 1 92.69 240 HIS B CA 1
ATOM 4121 C C . HIS B 1 240 ? 5.137 28.25 -1.319 1 92.69 240 HIS B C 1
ATOM 4123 O O . HIS B 1 240 ? 5.707 27.875 -0.292 1 92.69 240 HIS B O 1
ATOM 4129 N N . ILE B 1 241 ? 3.936 27.922 -1.681 1 94.88 241 ILE B N 1
ATOM 4130 C CA . ILE B 1 241 ? 3.363 26.688 -1.166 1 94.88 241 ILE B CA 1
ATOM 4131 C C . ILE B 1 241 ? 3.643 25.531 -2.139 1 94.88 241 ILE B C 1
ATOM 4133 O O . ILE B 1 241 ? 3.172 25.562 -3.279 1 94.88 241 ILE B O 1
ATOM 4137 N N . THR B 1 242 ? 4.41 24.609 -1.707 1 94 242 THR B N 1
ATOM 4138 C CA . THR B 1 242 ? 4.719 23.438 -2.531 1 94 242 THR B CA 1
ATOM 4139 C C . THR B 1 242 ? 3.734 22.312 -2.26 1 94 242 THR B C 1
ATOM 4141 O O . THR B 1 242 ? 3.596 21.859 -1.12 1 94 242 THR B O 1
ATOM 4144 N N . PHE B 1 243 ? 3.08 21.906 -3.334 1 95.12 243 PHE B N 1
ATOM 4145 C CA . PHE B 1 243 ? 2.143 20.797 -3.281 1 95.12 243 PHE B CA 1
ATOM 4146 C C . PHE B 1 243 ? 2.859 19.469 -3.516 1 95.12 243 PHE B C 1
ATOM 4148 O O . PHE B 1 243 ? 3.512 19.297 -4.547 1 95.12 243 PHE B O 1
ATOM 4155 N N . LEU B 1 244 ? 2.762 18.656 -2.531 1 94.19 244 LEU B N 1
ATOM 4156 C CA . LEU B 1 244 ? 3.281 17.297 -2.664 1 94.19 244 LEU B CA 1
ATOM 4157 C C . LEU B 1 244 ? 2.156 16.312 -2.961 1 94.19 244 LEU B C 1
ATOM 4159 O O . LEU B 1 244 ? 1.165 16.266 -2.229 1 94.19 244 LEU B O 1
ATOM 4163 N N . GLY B 1 245 ? 2.268 15.594 -4.012 1 90.81 245 GLY B N 1
ATOM 4164 C CA . GLY B 1 245 ? 1.291 14.594 -4.402 1 90.81 245 GLY B CA 1
ATOM 4165 C C . GLY B 1 245 ? 1.729 13.766 -5.594 1 90.81 245 GLY B C 1
ATOM 4166 O O . GLY B 1 245 ? 2.242 14.305 -6.574 1 90.81 245 GLY B O 1
ATOM 4167 N N . ASP B 1 246 ? 1.603 12.461 -5.48 1 83.81 246 ASP B N 1
ATOM 4168 C CA . ASP B 1 246 ? 1.889 11.555 -6.594 1 83.81 246 ASP B CA 1
ATOM 4169 C C . ASP B 1 246 ? 3.354 11.656 -7.016 1 83.81 246 ASP B C 1
ATOM 4171 O O . ASP B 1 246 ? 3.658 11.695 -8.211 1 83.81 246 ASP B O 1
ATOM 4175 N N . VAL B 1 247 ? 4.203 11.93 -6.109 1 78.25 247 VAL B N 1
ATOM 4176 C CA . VAL B 1 247 ? 5.648 12.055 -6.242 1 78.25 247 VAL B CA 1
ATOM 4177 C C . VAL B 1 247 ? 5.996 13.398 -6.875 1 78.25 247 VAL B C 1
ATOM 4179 O O . VAL B 1 247 ? 7.168 13.695 -7.121 1 78.25 247 VAL B O 1
ATOM 4182 N N . TYR B 1 248 ? 5.012 14.219 -7.078 1 83.06 248 TYR B N 1
ATOM 4183 C CA . TYR B 1 248 ? 5.258 15.57 -7.574 1 83.06 248 TYR B CA 1
ATOM 4184 C C . TYR B 1 248 ? 5.48 16.531 -6.422 1 83.06 248 TYR B C 1
ATOM 4186 O O . TYR B 1 248 ? 4.957 16.344 -5.324 1 83.06 248 TYR B O 1
ATOM 4194 N N . ALA B 1 249 ? 6.324 17.484 -6.711 1 90.56 249 ALA B N 1
ATOM 4195 C CA . ALA B 1 249 ? 6.492 18.703 -5.914 1 90.56 249 ALA B CA 1
ATOM 4196 C C . ALA B 1 249 ? 6.316 19.953 -6.77 1 90.56 249 ALA B C 1
ATOM 4198 O O . ALA B 1 249 ? 7.203 20.297 -7.559 1 90.56 249 ALA B O 1
ATOM 4199 N N . ILE B 1 250 ? 5.16 20.531 -6.582 1 92.38 250 ILE B N 1
ATOM 4200 C CA . ILE B 1 250 ? 4.824 21.656 -7.441 1 92.38 250 ILE B CA 1
ATOM 4201 C C . ILE B 1 250 ? 4.664 22.922 -6.594 1 92.38 250 ILE B C 1
ATOM 4203 O O . ILE B 1 250 ? 3.791 22.984 -5.723 1 92.38 250 ILE B O 1
ATOM 4207 N N . ALA B 1 251 ? 5.438 23.906 -6.875 1 92.56 251 ALA B N 1
ATOM 4208 C CA . ALA B 1 251 ? 5.41 25.141 -6.113 1 92.56 251 ALA B CA 1
ATOM 4209 C C . ALA B 1 251 ? 4.414 26.141 -6.719 1 92.56 251 ALA B C 1
ATOM 4211 O O . ALA B 1 251 ? 4.363 26.312 -7.938 1 92.56 251 ALA B O 1
ATOM 4212 N N . GLN B 1 252 ? 3.557 26.688 -5.91 1 94.56 252 GLN B N 1
ATOM 4213 C CA . GLN B 1 252 ? 2.66 27.781 -6.246 1 94.56 252 GLN B CA 1
ATOM 4214 C C . GLN B 1 252 ? 2.973 29.016 -5.41 1 94.56 252 GLN B C 1
ATOM 4216 O O . GLN B 1 252 ? 3.266 28.906 -4.219 1 94.56 252 GLN B O 1
ATOM 4221 N N . PRO B 1 253 ? 2.938 30.219 -6.043 1 93.94 253 PRO B N 1
ATOM 4222 C CA . PRO B 1 253 ? 3.203 31.422 -5.242 1 93.94 253 PRO B CA 1
ATOM 4223 C C . PRO B 1 253 ? 2.162 31.641 -4.148 1 93.94 253 PRO B C 1
ATOM 4225 O O . PRO B 1 253 ? 0.976 31.375 -4.355 1 93.94 253 PRO B O 1
ATOM 4228 N N . LEU B 1 254 ? 2.625 32.094 -3.041 1 94.94 254 LEU B N 1
ATOM 4229 C CA . LEU B 1 254 ? 1.744 32.531 -1.968 1 94.94 254 LEU B CA 1
ATOM 4230 C C . LEU B 1 254 ? 1.569 34.062 -2.008 1 94.94 254 LEU B C 1
ATOM 4232 O O . LEU B 1 254 ? 2.547 34.812 -1.902 1 94.94 254 LEU B O 1
ATOM 4236 N N . THR B 1 255 ? 0.352 34.469 -2.238 1 95.56 255 THR B N 1
ATOM 4237 C CA . THR B 1 255 ? 0.034 35.906 -2.121 1 95.56 255 THR B CA 1
ATOM 4238 C C . THR B 1 255 ? -0.372 36.25 -0.692 1 95.56 255 THR B C 1
ATOM 4240 O O . THR B 1 255 ? -1.472 35.906 -0.252 1 95.56 255 THR B O 1
ATOM 4243 N N . GLN B 1 256 ? 0.481 36.938 -0.027 1 92.81 256 GLN B N 1
ATOM 4244 C CA . GLN B 1 256 ? 0.211 37.281 1.363 1 92.81 256 GLN B CA 1
ATOM 4245 C C . GLN B 1 256 ? -0.724 38.5 1.457 1 92.81 256 GLN B C 1
ATOM 4247 O O . GLN B 1 256 ? -0.557 39.469 0.729 1 92.81 256 GLN B O 1
ATOM 4252 N N . SER B 1 257 ? -1.686 38.406 2.252 1 91.38 257 SER B N 1
ATOM 4253 C CA . SER B 1 257 ? -2.682 39.438 2.375 1 91.38 257 SER B CA 1
ATOM 4254 C C . SER B 1 257 ? -2.684 40.062 3.777 1 91.38 257 SER B C 1
ATOM 4256 O O . SER B 1 257 ? -3.412 41 4.051 1 91.38 257 SER B O 1
ATOM 4258 N N . GLY B 1 258 ? -1.993 39.594 4.711 1 86.81 258 GLY B N 1
ATOM 4259 C CA . GLY B 1 258 ? -1.896 40.031 6.094 1 86.81 258 GLY B CA 1
ATOM 4260 C C . GLY B 1 258 ? -0.975 39.188 6.938 1 86.81 258 GLY B C 1
ATOM 4261 O O . GLY B 1 258 ? -0.238 38.344 6.406 1 86.81 258 GLY B O 1
ATOM 4262 N N . ASP B 1 259 ? -1.125 39.5 8.234 1 88.19 259 ASP B N 1
ATOM 4263 C CA . ASP B 1 259 ? -0.286 38.75 9.156 1 88.19 259 ASP B CA 1
ATOM 4264 C C . ASP B 1 259 ? -0.777 37.312 9.289 1 88.19 259 ASP B C 1
ATOM 4266 O O . ASP B 1 259 ? -1.846 37.062 9.852 1 88.19 259 ASP B O 1
ATOM 4270 N N . GLY B 1 260 ? -0.052 36.469 8.703 1 92.69 260 GLY B N 1
ATOM 4271 C CA . GLY B 1 260 ? -0.337 35.062 8.852 1 92.69 260 GLY B CA 1
ATOM 4272 C C . GLY B 1 260 ? -1.442 34.594 7.93 1 92.69 260 GLY B C 1
ATOM 4273 O O . GLY B 1 260 ? -2.121 33.594 8.234 1 92.69 260 GLY B O 1
ATOM 4274 N N . MET B 1 261 ? -1.693 35.344 6.879 1 95.12 261 MET B N 1
ATOM 4275 C CA . MET B 1 261 ? -2.75 34.938 5.953 1 95.12 261 MET B CA 1
ATOM 4276 C C . MET B 1 261 ? -2.332 35.188 4.508 1 95.12 261 MET B C 1
ATOM 4278 O O . MET B 1 261 ? -1.626 36.156 4.219 1 95.12 261 MET B O 1
ATOM 4282 N N . GLY B 1 262 ? -2.809 34.344 3.66 1 96.12 262 GLY B N 1
ATOM 4283 C CA . GLY B 1 262 ? -2.584 34.5 2.23 1 96.12 262 GLY B CA 1
ATOM 4284 C C . GLY B 1 262 ? -3.396 33.5 1.396 1 96.12 262 GLY B C 1
ATOM 4285 O O . GLY B 1 262 ? -4.27 32.812 1.921 1 96.12 262 GLY B O 1
ATOM 4286 N N . THR B 1 263 ? -3.205 33.594 0.076 1 97.88 263 THR B N 1
ATOM 4287 C CA . THR B 1 263 ? -3.91 32.719 -0.842 1 97.88 263 THR B CA 1
ATOM 4288 C C . THR B 1 263 ? -2.951 32.125 -1.875 1 97.88 263 THR B C 1
ATOM 4290 O O . THR B 1 263 ? -1.895 32.719 -2.143 1 97.88 263 THR B O 1
ATOM 4293 N N . THR B 1 264 ? -3.244 31 -2.32 1 97.81 264 THR B N 1
ATOM 4294 C CA . THR B 1 264 ? -2.615 30.328 -3.451 1 97.81 264 THR B CA 1
ATOM 4295 C C . THR B 1 264 ? -3.656 29.594 -4.289 1 97.81 264 THR B C 1
ATOM 4297 O O . THR B 1 264 ? -4.859 29.75 -4.07 1 97.81 264 THR B O 1
ATOM 4300 N N . THR B 1 265 ? -3.193 28.875 -5.328 1 98.62 265 THR B N 1
ATOM 4301 C CA . THR B 1 265 ? -4.121 28.141 -6.18 1 98.62 265 THR B CA 1
ATOM 4302 C C . THR B 1 265 ? -3.641 26.719 -6.398 1 98.62 265 THR B C 1
ATOM 4304 O O . THR B 1 265 ? -2.439 26.438 -6.355 1 98.62 265 THR B O 1
ATOM 4307 N N . LEU B 1 266 ? -4.625 25.844 -6.539 1 98.31 266 LEU B N 1
ATOM 4308 C CA . LEU B 1 266 ? -4.309 24.453 -6.844 1 98.31 266 LEU B CA 1
ATOM 4309 C C . LEU B 1 266 ? -3.611 24.328 -8.195 1 98.31 266 LEU B C 1
ATOM 4311 O O . LEU B 1 266 ? -4.125 24.812 -9.211 1 98.31 266 LEU B O 1
ATOM 4315 N N . PRO B 1 267 ? -2.416 23.734 -8.234 1 97.31 267 PRO B N 1
ATOM 4316 C CA . PRO B 1 267 ? -1.765 23.516 -9.523 1 97.31 267 PRO B CA 1
ATOM 4317 C C . PRO B 1 267 ? -2.365 22.344 -10.305 1 97.31 267 PRO B C 1
ATOM 4319 O O . PRO B 1 267 ? -3.221 21.625 -9.781 1 97.31 267 PRO B O 1
ATOM 4322 N N . GLU B 1 268 ? -1.905 22.188 -11.523 1 94.88 268 GLU B N 1
ATOM 4323 C CA . GLU B 1 268 ? -2.244 20.984 -12.297 1 94.88 268 GLU B CA 1
ATOM 4324 C C . GLU B 1 268 ? -1.563 19.75 -11.734 1 94.88 268 GLU B C 1
ATOM 4326 O O . GLU B 1 268 ? -0.54 19.844 -11.055 1 94.88 268 GLU B O 1
ATOM 4331 N N . ASN B 1 269 ? -2.189 18.562 -11.852 1 91.06 269 ASN B N 1
ATOM 4332 C CA . ASN B 1 269 ? -1.583 17.25 -11.68 1 91.06 269 ASN B CA 1
ATOM 4333 C C . ASN B 1 269 ? -1.57 16.828 -10.211 1 91.06 269 ASN B C 1
ATOM 4335 O O . ASN B 1 269 ? -0.844 15.906 -9.828 1 91.06 269 ASN B O 1
ATOM 4339 N N . ILE B 1 270 ? -2.281 17.578 -9.398 1 93.19 270 ILE B N 1
ATOM 4340 C CA . ILE B 1 270 ? -2.422 17.188 -8 1 93.19 270 ILE B CA 1
ATOM 4341 C C . ILE B 1 270 ? -3.803 16.578 -7.77 1 93.19 270 ILE B C 1
ATOM 4343 O O . ILE B 1 270 ? -4.82 17.172 -8.148 1 93.19 270 ILE B O 1
ATOM 4347 N N . ASN B 1 271 ? -3.832 15.391 -7.238 1 90.12 271 ASN B N 1
ATOM 4348 C CA . ASN B 1 271 ? -5.055 14.672 -6.883 1 90.12 271 ASN B CA 1
ATOM 4349 C C . ASN B 1 271 ? -5.035 14.219 -5.426 1 90.12 271 ASN B C 1
ATOM 4351 O O . ASN B 1 271 ? -4.031 14.391 -4.73 1 90.12 271 ASN B O 1
ATOM 4355 N N . GLY B 1 272 ? -6.23 13.742 -4.992 1 95.88 272 GLY B N 1
ATOM 4356 C CA . GLY B 1 272 ? -6.297 13.164 -3.658 1 95.88 272 GLY B CA 1
ATOM 4357 C C . GLY B 1 272 ? -6.043 14.188 -2.561 1 95.88 272 GLY B C 1
ATOM 4358 O O . GLY B 1 272 ? -6.57 15.297 -2.605 1 95.88 272 GLY B O 1
ATOM 4359 N N . THR B 1 273 ? -5.344 13.766 -1.556 1 97.25 273 THR B N 1
ATOM 4360 C CA . THR B 1 273 ? -4.891 14.641 -0.479 1 97.25 273 THR B CA 1
ATOM 4361 C C . THR B 1 273 ? -3.459 15.102 -0.722 1 97.25 273 THR B C 1
ATOM 4363 O O . THR B 1 273 ? -2.541 14.289 -0.811 1 97.25 273 THR B O 1
ATOM 4366 N N . SER B 1 274 ? -3.301 16.344 -0.835 1 97.31 274 SER B N 1
ATOM 4367 C CA . SER B 1 274 ? -1.973 16.906 -1.053 1 97.31 274 SER B CA 1
ATOM 4368 C C . SER B 1 274 ? -1.391 17.469 0.24 1 97.31 274 SER B C 1
ATOM 4370 O O . SER B 1 274 ? -2.076 18.172 0.98 1 97.31 274 SER B O 1
ATOM 4372 N N . ILE B 1 275 ? -0.172 17.109 0.479 1 97.31 275 ILE B N 1
ATOM 4373 C CA . ILE B 1 275 ? 0.567 17.75 1.568 1 97.31 275 ILE B CA 1
ATOM 4374 C C . ILE B 1 275 ? 1.19 19.047 1.082 1 97.31 275 ILE B C 1
ATOM 4376 O O . ILE B 1 275 ? 1.716 19.125 -0.032 1 97.31 275 ILE B O 1
ATOM 4380 N N . LEU B 1 276 ? 1.079 20.016 1.898 1 96.44 276 LEU B N 1
ATOM 4381 C CA . LEU B 1 276 ? 1.583 21.344 1.577 1 96.44 276 LEU B CA 1
ATOM 4382 C C . LEU B 1 276 ? 2.779 21.703 2.455 1 96.44 276 LEU B C 1
ATOM 4384 O O . LEU B 1 276 ? 2.744 21.5 3.67 1 96.44 276 LEU B O 1
ATOM 4388 N N . VAL B 1 277 ? 3.748 22.25 1.789 1 94.56 277 VAL B N 1
ATOM 4389 C CA . VAL B 1 277 ? 4.895 22.766 2.529 1 94.56 277 VAL B CA 1
ATOM 4390 C C . VAL B 1 277 ? 5.215 24.188 2.066 1 94.56 277 VAL B C 1
ATOM 4392 O O . VAL B 1 277 ? 5.363 24.438 0.869 1 94.56 277 VAL B O 1
ATOM 4395 N N . ALA B 1 278 ? 5.254 25.062 3.004 1 92.75 278 ALA B N 1
ATOM 4396 C CA . ALA B 1 278 ? 5.738 26.406 2.689 1 92.75 278 ALA B CA 1
ATOM 4397 C C . ALA B 1 278 ? 7.258 26.422 2.568 1 92.75 278 ALA B C 1
ATOM 4399 O O . ALA B 1 278 ? 7.965 25.953 3.459 1 92.75 278 ALA B O 1
ATOM 4400 N N . THR B 1 279 ? 7.656 26.859 1.434 1 88.75 279 THR B N 1
ATOM 4401 C CA . THR B 1 279 ? 9.086 26.938 1.142 1 88.75 279 THR B CA 1
ATOM 4402 C C . THR B 1 279 ? 9.453 28.297 0.563 1 88.75 279 THR B C 1
ATOM 4404 O O . THR B 1 279 ? 8.57 29.062 0.17 1 88.75 279 THR B O 1
ATOM 4407 N N . ASN B 1 280 ? 10.812 28.656 0.678 1 78 280 ASN B N 1
ATOM 4408 C CA . ASN B 1 280 ? 11.281 29.875 0.012 1 78 280 ASN B CA 1
ATOM 4409 C C . ASN B 1 280 ? 12.039 29.547 -1.268 1 78 280 ASN B C 1
ATOM 4411 O O . ASN B 1 280 ? 12.609 28.453 -1.397 1 78 280 ASN B O 1
ATOM 4415 N N . PHE B 1 281 ? 11.711 30.203 -2.297 1 62.94 281 PHE B N 1
ATOM 4416 C CA . PHE B 1 281 ? 12.281 29.969 -3.615 1 62.94 281 PHE B CA 1
ATOM 4417 C C . PHE B 1 281 ? 13.781 30.25 -3.619 1 62.94 281 PHE B C 1
ATOM 4419 O O . PHE B 1 281 ? 14.484 29.859 -4.547 1 62.94 281 PHE B O 1
ATOM 4426 N N . GLN B 1 282 ? 14.242 31.094 -2.682 1 55.09 282 GLN B N 1
ATOM 4427 C CA . GLN B 1 282 ? 15.695 31.266 -2.775 1 55.09 282 GLN B CA 1
ATOM 4428 C C . GLN B 1 282 ? 16.422 29.969 -2.436 1 55.09 282 GLN B C 1
ATOM 4430 O O . GLN B 1 282 ? 17.656 29.953 -2.357 1 55.09 282 GLN B O 1
ATOM 4435 N N . GLY B 1 283 ? 15.812 28.891 -2.441 1 52.88 283 GLY B N 1
ATOM 4436 C CA . GLY B 1 283 ? 16.75 27.781 -2.398 1 52.88 283 GLY B CA 1
ATOM 4437 C C . GLY B 1 283 ? 16.125 26.5 -1.872 1 52.88 283 GLY B C 1
ATOM 4438 O O . GLY B 1 283 ? 16.594 25.391 -2.201 1 52.88 283 GLY B O 1
ATOM 4439 N N . GLY B 1 284 ? 15.391 26.281 -0.918 1 58.47 284 GLY B N 1
ATOM 4440 C CA . GLY B 1 284 ? 15.445 24.875 -0.541 1 58.47 284 GLY B CA 1
ATOM 4441 C C . GLY B 1 284 ? 14.094 24.188 -0.61 1 58.47 284 GLY B C 1
ATOM 4442 O O . GLY B 1 284 ? 13.055 24.828 -0.444 1 58.47 284 GLY B O 1
ATOM 4443 N N . GLY B 1 285 ? 13.828 23.438 -1.757 1 66.19 285 GLY B N 1
ATOM 4444 C CA . GLY B 1 285 ? 12.727 22.516 -1.984 1 66.19 285 GLY B CA 1
ATOM 4445 C C . GLY B 1 285 ? 12.25 21.828 -0.717 1 66.19 285 GLY B C 1
ATOM 4446 O O . GLY B 1 285 ? 12.641 22.219 0.387 1 66.19 285 GLY B O 1
ATOM 4447 N N . PRO B 1 286 ? 11.148 21.125 -0.835 1 72.12 286 PRO B N 1
ATOM 4448 C CA . PRO B 1 286 ? 10.602 20.406 0.316 1 72.12 286 PRO B CA 1
ATOM 4449 C C . PRO B 1 286 ? 11.641 19.531 1.022 1 72.12 286 PRO B C 1
ATOM 4451 O O . PRO B 1 286 ? 11.375 19 2.104 1 72.12 286 PRO B O 1
ATOM 4454 N N . ILE B 1 287 ? 12.703 19.438 0.426 1 69.5 287 ILE B N 1
ATOM 4455 C CA . ILE B 1 287 ? 13.898 18.844 1.017 1 69.5 287 ILE B CA 1
ATOM 4456 C C . ILE B 1 287 ? 15.086 19.781 0.854 1 69.5 287 ILE B C 1
ATOM 4458 O O . ILE B 1 287 ? 15.281 20.375 -0.213 1 69.5 287 ILE B O 1
ATOM 4462 N N . PRO B 1 288 ? 15.836 20.219 2.014 1 74.75 288 PRO B N 1
ATOM 4463 C CA . PRO B 1 288 ? 15.781 19.609 3.344 1 74.75 288 PRO B CA 1
ATOM 4464 C C . PRO B 1 288 ? 14.648 20.172 4.203 1 74.75 288 PRO B C 1
ATOM 4466 O O . PRO B 1 288 ? 14.156 21.266 3.936 1 74.75 288 PRO B O 1
ATOM 4469 N N . ASP B 1 289 ? 14.32 19.484 5.293 1 79.25 289 ASP B N 1
ATOM 4470 C CA . ASP B 1 289 ? 13.203 19.766 6.191 1 79.25 289 ASP B CA 1
ATOM 4471 C C . ASP B 1 289 ? 13.375 21.125 6.859 1 79.25 289 ASP B C 1
ATOM 4473 O O . ASP B 1 289 ? 12.391 21.797 7.18 1 79.25 289 ASP B O 1
ATOM 4477 N N . LYS B 1 290 ? 14.617 21.516 6.992 1 78.56 290 LYS B N 1
ATOM 4478 C CA . LYS B 1 290 ? 14.891 22.766 7.676 1 78.56 290 LYS B CA 1
ATOM 4479 C C . LYS B 1 290 ? 14.445 23.969 6.828 1 78.56 290 LYS B C 1
ATOM 4481 O O . LYS B 1 290 ? 14.312 25.078 7.34 1 78.56 290 LYS B O 1
ATOM 4486 N N . GLN B 1 291 ? 14.156 23.625 5.598 1 76.31 291 GLN B N 1
ATOM 4487 C CA . GLN B 1 291 ? 13.711 24.688 4.699 1 76.31 291 GLN B CA 1
ATOM 4488 C C . GLN B 1 291 ? 12.195 24.703 4.555 1 76.31 291 GLN B C 1
ATOM 4490 O O . GLN B 1 291 ? 11.648 25.406 3.711 1 76.31 291 GLN B O 1
ATOM 4495 N N . ASN B 1 292 ? 11.586 23.844 5.336 1 78.94 292 ASN B N 1
ATOM 4496 C CA . ASN B 1 292 ? 10.133 23.859 5.41 1 78.94 292 ASN B CA 1
ATOM 4497 C C . ASN B 1 292 ? 9.633 24.75 6.543 1 78.94 292 ASN B C 1
ATOM 4499 O O . ASN B 1 292 ? 9.812 24.422 7.719 1 78.94 292 ASN B O 1
ATOM 4503 N N . PHE B 1 293 ? 8.977 25.766 6.238 1 85.19 293 PHE B N 1
ATOM 4504 C CA . PHE B 1 293 ? 8.641 26.797 7.227 1 85.19 293 PHE B CA 1
ATOM 4505 C C . PHE B 1 293 ? 7.277 26.516 7.844 1 85.19 293 PHE B C 1
ATOM 4507 O O . PHE B 1 293 ? 6.977 27 8.945 1 85.19 293 PHE B O 1
ATOM 4514 N N . ALA B 1 294 ? 6.512 25.859 7.07 1 92.5 294 ALA B N 1
ATOM 4515 C CA . ALA B 1 294 ? 5.195 25.438 7.551 1 92.5 294 ALA B CA 1
ATOM 4516 C C . ALA B 1 294 ? 4.68 24.234 6.766 1 92.5 294 ALA B C 1
ATOM 4518 O O . ALA B 1 294 ? 5.078 24.016 5.621 1 92.5 294 ALA B O 1
ATOM 4519 N N . ILE B 1 295 ? 3.738 23.5 7.41 1 95.75 295 ILE B N 1
ATOM 4520 C CA . ILE B 1 295 ? 3.248 22.297 6.742 1 95.75 295 ILE B CA 1
ATOM 4521 C C . ILE B 1 295 ? 1.757 22.125 7.02 1 95.75 295 ILE B C 1
ATOM 4523 O O . ILE B 1 295 ? 1.28 22.453 8.109 1 95.75 295 ILE B O 1
ATOM 4527 N N . GLY B 1 296 ? 1.042 21.688 6.062 1 97.06 296 GLY B N 1
ATOM 4528 C CA . GLY B 1 296 ? -0.378 21.391 6.121 1 97.06 296 GLY B CA 1
ATOM 4529 C C . GLY B 1 296 ? -0.838 20.469 5.012 1 97.06 296 GLY B C 1
ATOM 4530 O O . GLY B 1 296 ? -0.067 19.625 4.531 1 97.06 296 GLY B O 1
ATOM 4531 N N . TYR B 1 297 ? -2.127 20.5 4.73 1 98 297 TYR B N 1
ATOM 4532 C CA . TYR B 1 297 ? -2.676 19.641 3.682 1 98 297 TYR B CA 1
ATOM 4533 C C . TYR B 1 297 ? -3.967 20.234 3.123 1 98 297 TYR B C 1
ATOM 4535 O O . TYR B 1 297 ? -4.562 21.125 3.729 1 98 297 TYR B O 1
ATOM 4543 N N . VAL B 1 298 ? -4.332 19.75 1.989 1 97.75 298 VAL B N 1
ATOM 4544 C CA . VAL B 1 298 ? -5.652 19.984 1.417 1 97.75 298 VAL B CA 1
ATOM 4545 C C . VAL B 1 298 ? -6.176 18.703 0.771 1 97.75 298 VAL B C 1
ATOM 4547 O O . VAL B 1 298 ? -5.395 17.891 0.26 1 97.75 298 VAL B O 1
ATOM 4550 N N . VAL B 1 299 ? -7.449 18.547 0.827 1 97.56 299 VAL B N 1
ATOM 4551 C CA . VAL B 1 299 ? -8.109 17.422 0.172 1 97.56 299 VAL B CA 1
ATOM 4552 C C . VAL B 1 299 ? -8.688 17.875 -1.167 1 97.56 299 VAL B C 1
ATOM 4554 O O . VAL B 1 299 ? -9.656 18.625 -1.205 1 97.56 299 VAL B O 1
ATOM 4557 N N . VAL B 1 300 ? -8.195 17.391 -2.242 1 96.88 300 VAL B N 1
ATOM 4558 C CA . VAL B 1 300 ? -8.5 17.859 -3.59 1 96.88 300 VAL B CA 1
ATOM 4559 C C . VAL B 1 300 ? -9.664 17.062 -4.168 1 96.88 300 VAL B C 1
ATOM 4561 O O . VAL B 1 300 ? -10.586 17.641 -4.75 1 96.88 300 VAL B O 1
ATOM 4564 N N . ALA B 1 301 ? -9.539 15.797 -3.975 1 93.69 301 ALA B N 1
ATOM 4565 C CA . ALA B 1 301 ? -10.523 14.914 -4.602 1 93.69 301 ALA B CA 1
ATOM 4566 C C . ALA B 1 301 ? -10.664 13.609 -3.83 1 93.69 301 ALA B C 1
ATOM 4568 O O . ALA B 1 301 ? -9.766 13.227 -3.074 1 93.69 301 ALA B O 1
#

InterPro domains:
  IPR039254 Protein Rds1 [PTHR38705] (32-209)

Foldseek 3Di:
DPPPPPPPPPPPPPPPPDPPLPPVVLQQQPDDDPQLLLLLLLLVLLLQQLVLLVVVLVQDDQVQCVVVPLHPCNVVSVVSNVLSVVLNVSSDSNNPDFFDDKAFDAPDDGPLSSLVVLLVSLLLSLQSLVQSLVPHPDPSSNVSSVVVNVVSLCSNLVSCVSNVFDSHLADAARFHDHSQQSCQACVVGIGGDPRHDDNPHHHAFAKDKDFPDDDPLADWFTKIKIFGQLVQFDLDDQKWKWWTGNNDTDTWGWADDDRGITMTTDHPPHAHKIKIFIAGPVGDGVPPVVRTRYIDIDGND/DPPPPPPPPPPPPPPPPDDPLPPVVLQQQDDDDPQLLLLLLLLVLLLQQLVLLVVVLVQDDQVQCVVVVLHPCNVVSVVSNVLSVVLNVVSDSNNPDFFDDKAFDAPDDGPLSSLV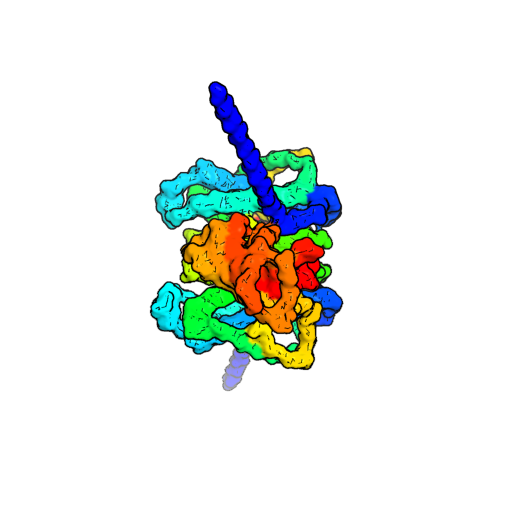VLLVSLLLSLQSLVQSLVPHPDPSSNVSSVVVNVVSLCSNLVSCVSNVFDSHLADAARFHDHSQQSCQACVVGIGGDPRHDDNPHHHAFAKDKDFPDDDPLADWFTKIKIFGQLVQFDLDDQKWKWWTGNNDTDTWGWAADDRRITMTTHHPPHAHKIKIFIAGPVDDGVPPVVRTRYIDIDGND

Sequence (602 aa):
MKVSVTLAALLAGVASATPIVTSTKWKRSALQGLDFEIINLARNLESLELNYWNQGLKNFTDDDFNNAGYQGFRQYLELFRDQEIAHFTVLNEAAGEGFENCTYTFPVTTPYDLLSVAQVVTTVGEGAFIGGIANLTNSPARQTGGTIIGNEARQNSLLRQFLGLDYFNAVNFDTPLTASQAYSLAAPFLDCPSSNPPINFHKIPPLMANFTSGATPHSPGDEISIMWDSSSVYLGDDVHITFLGDVYAIAQPLTQSGDGMGTTTLPENINGTSILVATNFQGGGPIPDKQNFAIGYVVVAMKVSVTLAALLAGVASATPIVTSTKWKRSALQGLDFEIINLARNLESLELNYWNQGLKNFTDDDFNNAGYQGFRQYLELFRDQEIAHFTVLNEAAGEGFENCTYTFPVTTPYDLLSVAQVVTTVGEGAFIGGIANLTNSPARQTGGTIIGNEARQNSLLRQFLGLDYFNAVNFDTPLTASQAYSLAAPFLDCPSSNPPINFHKIPPLMANFTSGATPHSPGDEISIMWDSSSVYLGDDVHITFLGDVYAIAQPLTQSGDGMGTTTLPENINGTSILVATNFQGGGPIPDKQNFAIGYVVVA